Protein 1IAY (pdb70)

Solvent-accessible surface area: 19430 Å² total; per-residue (Å²): 224,136,67,171,76,48,87,111,153,100,87,95,110,44,0,123,106,20,55,82,95,36,52,33,59,99,151,169,41,61,104,0,3,4,17,0,11,64,14,63,3,78,24,0,58,64,22,9,101,47,22,79,152,187,57,105,146,4,47,113,57,47,79,106,175,63,8,61,113,61,151,72,73,72,1,22,70,104,0,36,74,5,1,0,110,3,0,24,68,20,4,56,53,153,9,217,4,71,28,121,44,2,0,3,4,24,0,14,49,16,0,2,25,15,0,0,79,31,14,10,94,110,38,14,0,0,0,3,18,2,10,17,64,48,24,2,46,118,6,1,100,102,138,4,41,2,77,29,22,63,0,83,6,70,21,89,56,86,7,105,23,55,53,137,11,3,99,90,12,27,102,101,4,81,156,74,140,46,121,8,56,0,0,1,3,20,1,0,10,6,0,12,0,27,14,31,66,97,96,23,3,18,54,6,0,38,7,0,29,143,66,116,8,33,0,0,2,6,1,10,3,3,12,0,30,20,57,108,94,105,13,21,0,0,8,26,0,13,114,34,170,114,16,67,200,17,66,71,62,13,0,0,0,0,0,0,0,8,36,1,0,12,16,57,67,82,112,0,0,0,0,10,0,43,16,90,109,10,12,75,47,0,17,134,49,2,63,187,23,66,6,63,25,107,18,4,44,22,0,12,33,0,8,78,47,113,175,19,5,59,59,1,31,130,36,2,26,112,65,0,4,158,15,15,77,72,0,21,89,12,0,78,110,37,57,10,134,26,13,192,10,10,0,0,0,0,0,0,6,19,6,100,112,42,20,182,115,101,39,74,103,13,0,46,68,15,4,100,48,9,4,79,113,11,64,2,9,3,22,2,0,15,18,4,73,3,82,31,21,0,11,0,20,1,0,0,0,20,26,91,91,44,21,0,63,70,0,6,42,39,13,98,162,27,24,51,88,69,250

Organism: Solanum lycopersicum (NCBI:txid4081)

Radius of gyration: 21.67 Å; Cα contacts (8 Å, |Δi|>4): 802; chains: 1; bounding box: 54×60×64 Å

B-factor: mean 31.01, std 12.77, range [3.95, 81.4]

Structure (mmCIF, N/CA/C/O backbone):
data_1IAY
#
_entry.id   1IAY
#
_cell.length_a   123.1
_cell.length_b   123.1
_cell.length_c   106.8
_cell.angle_alpha   90
_cell.angle_beta   90
_cell.angle_gamma   120
#
_symmetry.space_group_name_H-M   'P 62 2 2'
#
loop_
_entity.id
_entity.type
_entity.pdbx_description
1 polymer '1-AMINOCYCLOPROPANE-1-CARBOXYLATE SYNTHASE 2'
2 non-polymer "PYRIDOXAL-5'-PHOSPHATE"
3 non-polymer '2-AMINO-4-(2-AMINO-ETHOXY)-BUTYRIC ACID'
4 water water
#
loop_
_atom_site.group_PDB
_atom_site.id
_atom_site.type_symbol
_atom_site.label_atom_id
_atom_site.label_alt_id
_atom_site.label_comp_id
_atom_site.label_asym_id
_atom_site.label_entity_id
_atom_site.label_seq_id
_atom_site.pdbx_PDB_ins_code
_atom_site.Cartn_x
_atom_site.Cartn_y
_atom_site.Cartn_z
_atom_site.occupancy
_atom_site.B_iso_or_equiv
_atom_site.auth_seq_id
_atom_site.auth_comp_id
_atom_site.auth_asym_id
_atom_site.auth_atom_id
_atom_site.pdbx_PDB_model_num
ATOM 1 N N . ILE A 1 1 ? -19.109 25.382 -0.972 1.00 39.62 11 ILE A N 1
ATOM 2 C CA . ILE A 1 1 ? -17.926 24.471 -0.935 1.00 39.18 11 ILE A CA 1
ATOM 3 C C . ILE A 1 1 ? -16.605 25.257 -0.980 1.00 37.18 11 ILE A C 1
ATOM 4 O O . ILE A 1 1 ? -15.888 25.271 -1.997 1.00 36.52 11 ILE A O 1
ATOM 9 N N . LEU A 1 2 ? -16.298 25.910 0.140 1.00 33.51 12 LEU A N 1
ATOM 10 C CA . LEU A 1 2 ? -15.090 26.711 0.271 1.00 29.97 12 LEU A CA 1
ATOM 11 C C . LEU A 1 2 ? -13.848 25.833 0.357 1.00 28.79 12 LEU A C 1
ATOM 12 O O . LEU A 1 2 ? -13.935 24.612 0.250 1.00 27.89 12 LEU A O 1
ATOM 17 N N . SER A 1 3 ? -12.696 26.471 0.534 1.00 28.74 13 SER A N 1
ATOM 18 C CA . SER A 1 3 ? -11.410 25.784 0.651 1.00 28.34 13 SER A CA 1
ATOM 19 C C . SER A 1 3 ? -11.184 25.421 2.119 1.00 27.94 13 SER A C 1
ATOM 20 O O . SER A 1 3 ? -11.928 25.862 2.989 1.00 27.41 13 SER A O 1
ATOM 23 N N . LYS A 1 4 ? -10.153 24.629 2.394 1.00 28.18 14 LYS A N 1
ATOM 24 C CA . LYS A 1 4 ? -9.861 24.245 3.764 1.00 28.71 14 LYS A CA 1
ATOM 25 C C . LYS A 1 4 ? -9.627 25.486 4.596 1.00 28.42 14 LYS A C 1
ATOM 26 O O . LYS A 1 4 ? -10.201 25.636 5.666 1.00 27.31 14 LYS A O 1
ATOM 32 N N . LEU A 1 5 ? -8.797 26.389 4.091 1.00 30.78 15 LEU A N 1
ATOM 33 C CA . LEU A 1 5 ? -8.502 27.627 4.806 1.00 32.15 15 LEU A CA 1
ATOM 34 C C . LEU A 1 5 ? -9.771 28.388 5.210 1.00 34.97 15 LEU A C 1
ATOM 35 O O . LEU A 1 5 ? -9.922 28.771 6.367 1.00 35.02 15 LEU A O 1
ATOM 40 N N . ALA A 1 6 ? -10.683 28.600 4.265 1.00 38.48 16 ALA A N 1
ATOM 41 C CA . ALA A 1 6 ? -11.908 29.333 4.561 1.00 43.51 16 ALA A CA 1
ATOM 42 C C . ALA A 1 6 ? -12.838 28.585 5.505 1.00 48.40 16 ALA A C 1
ATOM 43 O O . ALA A 1 6 ? -13.263 29.119 6.531 1.00 50.17 16 ALA A O 1
ATOM 45 N N . THR A 1 7 ? -13.148 27.340 5.162 1.00 53.37 17 THR A N 1
ATOM 46 C CA . THR A 1 7 ? -14.049 26.518 5.964 1.00 57.18 17 THR A CA 1
ATOM 47 C C . THR A 1 7 ? -13.534 26.138 7.368 1.00 59.83 17 THR A C 1
ATOM 48 O O . THR A 1 7 ? -14.167 25.350 8.068 1.00 61.81 17 THR A O 1
ATOM 52 N N . ASN A 1 8 ? -12.405 26.701 7.795 1.00 62.53 18 ASN A N 1
ATOM 53 C CA . ASN A 1 8 ? -11.868 26.379 9.120 1.00 64.96 18 ASN A CA 1
ATOM 54 C C . ASN A 1 8 ? -11.645 27.570 10.046 1.00 66.77 18 ASN A C 1
ATOM 55 O O . ASN A 1 8 ? -11.028 27.426 11.101 1.00 67.09 18 ASN A O 1
ATOM 60 N N . GLU A 1 9 ? -12.130 28.743 9.656 1.00 68.77 19 GLU A N 1
ATOM 61 C CA . GLU A 1 9 ? -11.974 29.928 10.486 1.00 71.11 19 GLU A CA 1
ATOM 62 C C . GLU A 1 9 ? -13.320 30.556 10.813 1.00 71.99 19 GLU A C 1
ATOM 63 O O . GLU A 1 9 ? -14.347 29.991 10.379 1.00 72.19 19 GLU A O 1
ATOM 69 N N . SER A 1 15 ? -12.230 33.201 20.090 1.00 75.73 25 SER A N 1
ATOM 70 C CA . SER A 1 15 ? -11.855 34.580 20.515 1.00 74.87 25 SER A CA 1
ATOM 71 C C . SER A 1 15 ? -11.895 34.743 22.043 1.00 74.85 25 SER A C 1
ATOM 72 O O . SER A 1 15 ? -12.785 35.406 22.581 1.00 75.07 25 SER A O 1
ATOM 75 N N . PRO A 1 16 ? -10.928 34.129 22.757 1.00 74.09 26 PRO A N 1
ATOM 76 C CA . PRO A 1 16 ? -10.828 34.187 24.221 1.00 72.80 26 PRO A CA 1
ATOM 77 C C . PRO A 1 16 ? -9.773 35.179 24.706 1.00 71.43 26 PRO A C 1
ATOM 78 O O . PRO A 1 16 ? -9.877 35.725 25.801 1.00 70.90 26 PRO A O 1
ATOM 82 N N . TYR A 1 17 ? -8.746 35.387 23.889 1.00 70.38 27 TYR A N 1
ATOM 83 C CA . TYR A 1 17 ? -7.668 36.304 24.227 1.00 68.96 27 TYR A CA 1
ATOM 84 C C . TYR A 1 17 ? -7.994 37.712 23.782 1.00 68.09 27 TYR A C 1
ATOM 85 O O . TYR A 1 17 ? -7.175 38.618 23.908 1.00 68.04 27 TYR A O 1
ATOM 94 N N . PHE A 1 18 ? -9.199 37.891 23.259 1.00 67.40 28 PHE A N 1
ATOM 95 C CA . PHE A 1 18 ? -9.628 39.192 22.785 1.00 66.52 28 PHE A CA 1
ATOM 96 C C . PHE A 1 18 ? -10.537 39.871 23.797 1.00 65.11 28 PHE A C 1
ATOM 97 O O . PHE A 1 18 ? -11.148 40.894 23.500 1.00 64.68 28 PHE A O 1
ATOM 105 N N . ASP A 1 19 ? -10.621 39.301 24.995 1.00 63.93 29 ASP A N 1
ATOM 106 C CA . ASP A 1 19 ? -11.456 39.874 26.045 1.00 63.95 29 ASP A CA 1
ATOM 107 C C . ASP A 1 19 ? -10.965 41.258 26.443 1.00 63.53 29 ASP A C 1
ATOM 108 O O . ASP A 1 19 ? -11.763 42.168 26.687 1.00 63.03 29 ASP A O 1
ATOM 113 N N . GLY A 1 20 ? -9.647 41.409 26.513 1.00 62.95 30 GLY A N 1
ATOM 114 C CA . GLY A 1 20 ? -9.079 42.691 26.879 1.00 61.71 30 GLY A CA 1
ATOM 115 C C . GLY A 1 20 ? -9.385 43.730 25.825 1.00 60.21 30 GLY A C 1
ATOM 116 O O . GLY A 1 20 ? -9.890 44.808 26.127 1.00 60.67 30 GLY A O 1
ATOM 117 N N . TRP A 1 21 ? -9.082 43.396 24.579 1.00 59.16 31 TRP A N 1
ATOM 118 C CA . TRP A 1 21 ? -9.320 44.291 23.458 1.00 58.86 31 TRP A CA 1
ATOM 119 C C . TRP A 1 21 ? -10.781 44.726 23.363 1.00 56.90 31 TRP A C 1
ATOM 120 O O . TRP A 1 21 ? -11.074 45.877 23.047 1.00 56.06 31 TRP A O 1
ATOM 131 N N . LYS A 1 22 ? -11.695 43.803 23.635 1.00 55.13 32 LYS A N 1
ATOM 132 C CA . LYS A 1 22 ? -13.117 44.103 23.573 1.00 53.13 32 LYS A CA 1
ATOM 133 C C . LYS A 1 22 ? -13.564 44.982 24.734 1.00 51.18 32 LYS A C 1
ATOM 134 O O . LYS A 1 22 ? -14.360 45.907 24.550 1.00 51.21 32 LYS A O 1
ATOM 140 N N . ALA A 1 23 ? -13.050 44.694 25.926 1.00 48.32 33 ALA A N 1
ATOM 141 C CA . ALA A 1 23 ? -13.389 45.474 27.112 1.00 46.09 33 ALA A CA 1
ATOM 142 C C . ALA A 1 23 ? -13.089 46.952 26.874 1.00 44.79 33 ALA A C 1
ATOM 143 O O . ALA A 1 23 ? -13.833 47.825 27.324 1.00 44.76 33 ALA A O 1
ATOM 145 N N . TYR A 1 24 ? -11.999 47.227 26.163 1.00 42.77 34 TYR A N 1
ATOM 146 C CA . TYR A 1 24 ? -11.616 48.599 25.866 1.00 41.53 34 TYR A CA 1
ATOM 147 C C . TYR A 1 24 ? -12.545 49.229 24.836 1.00 41.77 34 TYR A C 1
ATOM 148 O O . TYR A 1 24 ? -13.126 50.275 25.095 1.00 42.91 34 TYR A O 1
ATOM 157 N N . ASP A 1 25 ? -12.683 48.601 23.671 1.00 42.08 35 ASP A N 1
ATOM 158 C CA . ASP A 1 25 ? -13.557 49.134 22.625 1.00 42.61 35 ASP A CA 1
ATOM 159 C C . ASP A 1 25 ? -14.920 49.488 23.194 1.00 40.98 35 ASP A C 1
ATOM 160 O O . ASP A 1 25 ? -15.544 50.471 22.795 1.00 39.93 35 ASP A O 1
ATOM 165 N N . SER A 1 26 ? -15.368 48.665 24.130 1.00 39.74 36 SER A N 1
ATOM 166 C CA . SER A 1 26 ? -16.653 48.842 24.787 1.00 39.15 36 SER A CA 1
ATOM 167 C C . SER A 1 26 ? -16.702 50.069 25.709 1.00 38.17 36 SER A C 1
ATOM 168 O O . SER A 1 26 ? -17.611 50.900 25.613 1.00 39.09 36 SER A O 1
ATOM 171 N N . ASP A 1 27 ? -15.712 50.181 26.588 1.00 35.95 37 ASP A N 1
ATOM 172 C CA . ASP A 1 27 ? -15.630 51.272 27.551 1.00 33.18 37 ASP A CA 1
ATOM 173 C C . ASP A 1 27 ? -14.280 51.995 27.396 1.00 32.88 37 ASP A C 1
ATOM 174 O O . ASP A 1 27 ? -13.452 51.989 28.301 1.00 32.13 37 ASP A O 1
ATOM 179 N N . PRO A 1 28 ? -14.050 52.640 26.238 1.00 32.92 38 PRO A N 1
ATOM 180 C CA . PRO A 1 28 ? -12.799 53.357 25.964 1.00 33.27 38 PRO A CA 1
ATOM 181 C C . PRO A 1 28 ? -12.550 54.614 26.777 1.00 33.31 38 PRO A C 1
ATOM 182 O O . PRO A 1 28 ? -13.336 55.561 26.750 1.00 32.99 38 PRO A O 1
ATOM 186 N N . PHE A 1 29 ? -11.427 54.614 27.486 1.00 33.96 39 PHE A N 1
ATOM 187 C CA . PHE A 1 29 ? -11.047 55.743 28.308 1.00 34.39 39 PHE A CA 1
ATOM 188 C C . PHE A 1 29 ? -10.847 57.025 27.532 1.00 35.35 39 PHE A C 1
ATOM 189 O O . PHE A 1 29 ? -10.259 57.046 26.452 1.00 34.72 39 PHE A O 1
ATOM 197 N N . HIS A 1 30 ? -11.332 58.098 28.132 1.00 38.06 40 HIS A N 1
ATOM 198 C CA . HIS A 1 30 ? -11.201 59.439 27.600 1.00 41.05 40 HIS A CA 1
ATOM 199 C C . HIS A 1 30 ? -11.246 60.365 28.812 1.00 42.04 40 HIS A C 1
ATOM 200 O O . HIS A 1 30 ? -12.132 60.244 29.659 1.00 42.46 40 HIS A O 1
ATOM 207 N N . PRO A 1 31 ? -10.291 61.301 28.910 1.00 42.69 41 PRO A N 1
ATOM 208 C CA . PRO A 1 31 ? -10.214 62.256 30.026 1.00 42.98 41 PRO A CA 1
ATOM 209 C C . PRO A 1 31 ? -11.543 62.904 30.437 1.00 42.90 41 PRO A C 1
ATOM 210 O O . PRO A 1 31 ? -11.888 62.919 31.616 1.00 42.97 41 PRO A O 1
ATOM 214 N N . LEU A 1 32 ? -12.290 63.430 29.471 1.00 43.12 42 LEU A N 1
ATOM 215 C CA . LEU A 1 32 ? -13.575 64.060 29.766 1.00 42.61 42 LEU A CA 1
ATOM 216 C C . LEU A 1 32 ? -14.766 63.130 29.538 1.00 42.13 42 LEU A C 1
ATOM 217 O O . LEU A 1 32 ? -15.546 62.877 30.456 1.00 42.87 42 LEU A O 1
ATOM 222 N N . LYS A 1 33 ? -14.898 62.633 28.309 1.00 41.13 43 LYS A N 1
ATOM 223 C CA . LYS A 1 33 ? -15.992 61.742 27.922 1.00 40.21 43 LYS A CA 1
ATOM 224 C C . LYS A 1 33 ? -16.147 60.448 28.742 1.00 39.44 43 LYS A C 1
ATOM 225 O O . LYS A 1 33 ? -17.236 60.163 29.241 1.00 39.70 43 LYS A O 1
ATOM 231 N N . ASN A 1 34 ? -15.075 59.670 28.876 1.00 37.83 44 ASN A N 1
ATOM 232 C CA . ASN A 1 34 ? -15.125 58.411 29.625 1.00 37.44 44 ASN A CA 1
ATOM 233 C C . ASN A 1 34 ? -13.917 58.294 30.558 1.00 37.79 44 ASN A C 1
ATOM 234 O O . ASN A 1 34 ? -13.100 57.385 30.425 1.00 38.09 44 ASN A O 1
ATOM 239 N N . PRO A 1 35 ? -13.800 59.206 31.528 1.00 38.03 45 PRO A N 1
ATOM 240 C CA . PRO A 1 35 ? -12.689 59.217 32.485 1.00 37.73 45 PRO A CA 1
ATOM 241 C C . PRO A 1 35 ? -12.415 57.927 33.261 1.00 37.95 45 PRO A C 1
ATOM 242 O O . PRO A 1 35 ? -11.282 57.685 33.665 1.00 38.87 45 PRO A O 1
ATOM 246 N N . ASN A 1 36 ? -13.432 57.104 33.486 1.00 38.15 46 ASN A N 1
ATOM 247 C CA . ASN A 1 36 ? -13.227 55.844 34.210 1.00 37.86 46 ASN A CA 1
ATOM 248 C C . ASN A 1 36 ? -13.159 54.727 33.187 1.00 36.29 46 ASN A C 1
ATOM 249 O O . ASN A 1 36 ? -13.435 53.565 33.501 1.00 36.03 46 ASN A O 1
ATOM 254 N N . GLY A 1 37 ? -12.810 55.100 31.959 1.00 33.63 47 GLY A N 1
ATOM 255 C CA . GLY A 1 37 ? -12.727 54.138 30.882 1.00 31.78 47 GLY A CA 1
ATOM 256 C C . GLY A 1 37 ? -11.462 53.307 30.907 1.00 30.00 47 GLY A C 1
ATOM 257 O O . GLY A 1 37 ? -10.543 53.574 31.681 1.00 29.27 47 GLY A O 1
ATOM 258 N N . VAL A 1 38 ? -11.430 52.291 30.051 1.00 28.70 48 VAL A N 1
ATOM 259 C CA . VAL A 1 38 ? -10.287 51.398 29.938 1.00 26.80 48 VAL A CA 1
ATOM 260 C C . VAL A 1 38 ? -9.171 52.087 29.166 1.00 25.28 48 VAL A C 1
ATOM 261 O O . VAL A 1 38 ? -9.391 52.642 28.079 1.00 22.75 48 VAL A O 1
ATOM 265 N N . ILE A 1 39 ? -7.976 52.061 29.756 1.00 24.86 49 ILE A N 1
ATOM 266 C CA . ILE A 1 39 ? -6.786 52.658 29.156 1.00 21.86 49 ILE A CA 1
ATOM 267 C C . ILE A 1 39 ? -6.081 51.617 28.298 1.00 19.87 49 ILE A C 1
ATOM 268 O O . ILE A 1 39 ? -5.746 50.527 28.758 1.00 18.79 49 ILE A O 1
ATOM 273 N N . GLN A 1 40 ? -5.875 51.960 27.036 1.00 19.44 50 GLN A N 1
ATOM 274 C CA . GLN A 1 40 ? -5.233 51.056 26.102 1.00 18.77 50 GLN A CA 1
ATOM 275 C C . GLN A 1 40 ? -3.732 50.888 26.353 1.00 19.27 50 GLN A C 1
ATOM 276 O O . GLN A 1 40 ? -2.942 51.802 26.105 1.00 18.12 50 GLN A O 1
ATOM 282 N N . MET A 1 41 ? -3.354 49.711 26.849 1.00 19.13 51 MET A N 1
ATOM 283 C CA . MET A 1 41 ? -1.954 49.385 27.110 1.00 18.44 51 MET A CA 1
ATOM 284 C C . MET A 1 41 ? -1.628 47.993 26.533 1.00 17.90 51 MET A C 1
ATOM 285 O O . MET A 1 41 ? -0.711 47.306 26.983 1.00 16.31 51 MET A O 1
ATOM 290 N N . GLY A 1 42 ? -2.398 47.587 25.528 1.00 18.48 52 GLY A N 1
ATOM 291 C CA . GLY A 1 42 ? -2.185 46.298 24.901 1.00 19.74 52 GLY A CA 1
ATOM 292 C C . GLY A 1 42 ? -1.608 46.397 23.500 1.00 21.63 52 GLY A C 1
ATOM 293 O O . GLY A 1 42 ? -0.982 45.447 23.023 1.00 20.48 52 GLY A O 1
ATOM 294 N N . LEU A 1 43 ? -1.814 47.539 22.840 1.00 22.24 53 LEU A N 1
ATOM 295 C CA . LEU A 1 43 ? -1.314 47.753 21.485 1.00 23.69 53 LEU A CA 1
ATOM 296 C C . LEU A 1 43 ? 0.052 48.419 21.462 1.00 23.18 53 LEU A C 1
ATOM 297 O O . LEU A 1 43 ? 0.275 49.433 22.114 1.00 21.53 53 LEU A O 1
ATOM 302 N N . ALA A 1 44 ? 0.958 47.838 20.684 1.00 24.26 54 ALA A N 1
ATOM 303 C CA . ALA A 1 44 ? 2.316 48.343 20.562 1.00 24.74 54 ALA A CA 1
ATOM 304 C C . ALA A 1 44 ? 2.470 49.415 19.486 1.00 26.19 54 ALA A C 1
ATOM 305 O O . ALA A 1 44 ? 3.066 49.159 18.437 1.00 25.48 54 ALA A O 1
ATOM 307 N N . GLU A 1 45 ? 1.945 50.610 19.755 1.00 28.48 55 GLU A N 1
ATOM 308 C CA . GLU A 1 45 ? 2.036 51.725 18.814 1.00 32.61 55 GLU A CA 1
ATOM 309 C C . GLU A 1 45 ? 3.096 52.730 19.269 1.00 33.59 55 GLU A C 1
ATOM 310 O O . GLU A 1 45 ? 3.375 52.847 20.463 1.00 34.87 55 GLU A O 1
ATOM 316 N N . ASN A 1 46 ? 3.684 53.456 18.323 1.00 33.60 56 ASN A N 1
ATOM 317 C CA . ASN A 1 46 ? 4.711 54.442 18.655 1.00 33.57 56 ASN A CA 1
ATOM 318 C C . ASN A 1 46 ? 4.195 55.832 18.279 1.00 34.08 56 ASN A C 1
ATOM 319 O O . ASN A 1 46 ? 4.090 56.170 17.098 1.00 33.60 56 ASN A O 1
ATOM 324 N N . GLN A 1 47 ? 3.876 56.642 19.280 1.00 34.95 57 GLN A N 1
ATOM 325 C CA . GLN A 1 47 ? 3.355 57.971 19.000 1.00 37.11 57 GLN A CA 1
ATOM 326 C C . GLN A 1 47 ? 4.126 59.099 19.674 1.00 37.89 57 GLN A C 1
ATOM 327 O O . GLN A 1 47 ? 3.802 60.270 19.486 1.00 37.55 57 GLN A O 1
ATOM 333 N N . LEU A 1 48 ? 5.148 58.748 20.450 1.00 39.74 58 LEU A N 1
ATOM 334 C CA . LEU A 1 48 ? 5.965 59.737 21.154 1.00 40.75 58 LEU A CA 1
ATOM 335 C C . LEU A 1 48 ? 6.848 60.505 20.182 1.00 42.19 58 LEU A C 1
ATOM 336 O O . LEU A 1 48 ? 7.705 61.285 20.591 1.00 43.20 58 LEU A O 1
ATOM 341 N N . CYS A 1 49 ? 6.624 60.296 18.894 1.00 44.20 59 CYS A N 1
ATOM 342 C CA . CYS A 1 49 ? 7.450 60.921 17.873 1.00 47.23 59 CYS A CA 1
ATOM 343 C C . CYS A 1 49 ? 6.675 61.566 16.727 1.00 46.92 59 CYS A C 1
ATOM 344 O O . CYS A 1 49 ? 7.213 62.402 16.008 1.00 46.77 59 CYS A O 1
ATOM 347 N N . LEU A 1 50 ? 5.422 61.165 16.545 1.00 47.01 60 LEU A N 1
ATOM 348 C CA . LEU A 1 50 ? 4.614 61.697 15.457 1.00 46.39 60 LEU A CA 1
ATOM 349 C C . LEU A 1 50 ? 4.721 63.195 15.275 1.00 45.45 60 LEU A C 1
ATOM 350 O O . LEU A 1 50 ? 4.634 63.682 14.149 1.00 45.46 60 LEU A O 1
ATOM 355 N N . ASP A 1 51 ? 4.900 63.927 16.372 1.00 44.64 61 ASP A N 1
ATOM 356 C CA . ASP A 1 51 ? 5.022 65.385 16.302 1.00 44.31 61 ASP A CA 1
ATOM 357 C C . ASP A 1 51 ? 6.266 65.733 15.484 1.00 43.41 61 ASP A C 1
ATOM 358 O O . ASP A 1 51 ? 6.342 66.787 14.848 1.00 42.53 61 ASP A O 1
ATOM 363 N N . LEU A 1 52 ? 7.233 64.825 15.503 1.00 42.34 62 LEU A N 1
ATOM 364 C CA . LEU A 1 52 ? 8.469 64.992 14.757 1.00 41.71 62 LEU A CA 1
ATOM 365 C C . LEU A 1 52 ? 8.176 64.782 13.265 1.00 41.09 62 LEU A C 1
ATOM 366 O O . LEU A 1 52 ? 8.734 65.471 12.404 1.00 41.77 62 LEU A O 1
ATOM 371 N N . ILE A 1 53 ? 7.285 63.843 12.959 1.00 39.39 63 ILE A N 1
ATOM 372 C CA . ILE A 1 53 ? 6.928 63.576 11.569 1.00 38.02 63 ILE A CA 1
ATOM 373 C C . ILE A 1 53 ? 5.908 64.598 11.081 1.00 38.19 63 ILE A C 1
ATOM 374 O O . ILE A 1 53 ? 5.973 65.037 9.937 1.00 37.65 63 ILE A O 1
ATOM 379 N N . GLU A 1 54 ? 4.962 64.968 11.942 1.00 39.36 64 GLU A N 1
ATOM 380 C CA . GLU A 1 54 ? 3.958 65.967 11.572 1.00 40.95 64 GLU A CA 1
ATOM 381 C C . GLU A 1 54 ? 4.711 67.230 11.181 1.00 41.02 64 GLU A C 1
ATOM 382 O O . GLU A 1 54 ? 4.524 67.774 10.093 1.00 39.27 64 GLU A O 1
ATOM 388 N N . ASP A 1 55 ? 5.575 67.677 12.085 1.00 42.27 65 ASP A N 1
ATOM 389 C CA . ASP A 1 55 ? 6.389 68.855 11.854 1.00 43.31 65 ASP A CA 1
ATOM 390 C C . ASP A 1 55 ? 7.040 68.829 10.479 1.00 43.38 65 ASP A C 1
ATOM 391 O O . ASP A 1 55 ? 6.772 69.693 9.641 1.00 43.68 65 ASP A O 1
ATOM 396 N N . TRP A 1 56 ? 7.900 67.837 10.258 1.00 42.92 66 TRP A N 1
ATOM 397 C CA . TRP A 1 56 ? 8.602 67.694 8.983 1.00 42.46 66 TRP A CA 1
ATOM 398 C C . TRP A 1 56 ? 7.690 67.933 7.780 1.00 43.67 66 TRP A C 1
ATOM 399 O O . TRP A 1 56 ? 8.049 68.660 6.857 1.00 42.91 66 TRP A O 1
ATOM 410 N N . ILE A 1 57 ? 6.512 67.317 7.800 1.00 45.79 67 ILE A N 1
ATOM 411 C CA . ILE A 1 57 ? 5.551 67.438 6.707 1.00 48.84 67 ILE A CA 1
ATOM 412 C C . ILE A 1 57 ? 5.112 68.863 6.376 1.00 50.52 67 ILE A C 1
ATOM 413 O O . ILE A 1 57 ? 4.955 69.211 5.206 1.00 50.44 67 ILE A O 1
ATOM 418 N N . LYS A 1 58 ? 4.908 69.677 7.407 1.00 52.68 68 LYS A N 1
ATOM 419 C CA . LYS A 1 58 ? 4.483 71.063 7.234 1.00 54.81 68 LYS A CA 1
ATOM 420 C C . LYS A 1 58 ? 5.544 71.903 6.533 1.00 55.42 68 LYS A C 1
ATOM 421 O O . LYS A 1 58 ? 5.285 72.523 5.504 1.00 55.59 68 LYS A O 1
ATOM 427 N N . ARG A 1 59 ? 6.740 71.920 7.105 1.00 56.09 69 ARG A N 1
ATOM 428 C CA . ARG A 1 59 ? 7.844 72.689 6.554 1.00 57.01 69 ARG A CA 1
ATOM 429 C C . ARG A 1 59 ? 8.362 72.149 5.222 1.00 56.05 69 ARG A C 1
ATOM 430 O O . ARG A 1 59 ? 9.207 72.771 4.585 1.00 56.19 69 ARG A O 1
ATOM 438 N N . ASN A 1 60 ? 7.850 70.998 4.800 1.00 55.95 70 ASN A N 1
ATOM 439 C CA . ASN A 1 60 ? 8.274 70.377 3.546 1.00 55.94 70 ASN A CA 1
ATOM 440 C C . ASN A 1 60 ? 7.039 69.975 2.739 1.00 56.19 70 ASN A C 1
ATOM 441 O O . ASN A 1 60 ? 6.649 68.808 2.712 1.00 56.13 70 ASN A O 1
ATOM 446 N N . PRO A 1 61 ? 6.404 70.947 2.068 1.00 56.89 71 PRO A N 1
ATOM 447 C CA . PRO A 1 61 ? 5.206 70.686 1.265 1.00 56.82 71 PRO A CA 1
ATOM 448 C C . PRO A 1 61 ? 5.509 70.136 -0.124 1.00 56.96 71 PRO A C 1
ATOM 449 O O . PRO A 1 61 ? 4.797 70.432 -1.084 1.00 56.80 71 PRO A O 1
ATOM 453 N N . LYS A 1 62 ? 6.566 69.337 -0.228 1.00 57.07 72 LYS A N 1
ATOM 454 C CA . LYS A 1 62 ? 6.946 68.758 -1.509 1.00 57.10 72 LYS A CA 1
ATOM 455 C C . LYS A 1 62 ? 7.264 67.268 -1.447 1.00 56.99 72 LYS A C 1
ATOM 456 O O . LYS A 1 62 ? 7.829 66.709 -2.387 1.00 56.89 72 LYS A O 1
ATOM 462 N N . GLY A 1 63 ? 6.901 66.626 -0.343 1.00 56.30 73 GLY A N 1
ATOM 463 C CA . GLY A 1 63 ? 7.151 65.206 -0.215 1.00 55.91 73 GLY A CA 1
ATOM 464 C C . GLY A 1 63 ? 5.928 64.368 -0.544 1.00 56.33 73 GLY A C 1
ATOM 465 O O . GLY A 1 63 ? 5.802 63.254 -0.043 1.00 56.54 73 GLY A O 1
ATOM 466 N N . SER A 1 64 ? 5.030 64.884 -1.384 1.00 57.34 74 SER A N 1
ATOM 467 C CA . SER A 1 64 ? 3.816 64.143 -1.749 1.00 58.62 74 SER A CA 1
ATOM 468 C C . SER A 1 64 ? 3.056 64.683 -2.970 1.00 58.55 74 SER A C 1
ATOM 469 O O . SER A 1 64 ? 3.229 65.836 -3.351 1.00 57.91 74 SER A O 1
ATOM 472 N N . ILE A 1 65 ? 2.210 63.832 -3.559 1.00 59.63 75 ILE A N 1
ATOM 473 C CA . ILE A 1 65 ? 1.377 64.160 -4.730 1.00 59.98 75 ILE A CA 1
ATOM 474 C C . ILE A 1 65 ? 2.019 65.160 -5.697 1.00 60.95 75 ILE A C 1
ATOM 475 O O . ILE A 1 65 ? 1.568 66.306 -5.813 1.00 61.21 75 ILE A O 1
ATOM 480 N N . CYS A 1 66 ? 3.060 64.699 -6.398 1.00 62.00 76 CYS A N 1
ATOM 481 C CA . CYS A 1 66 ? 3.840 65.492 -7.365 1.00 61.77 76 CYS A CA 1
ATOM 482 C C . CYS A 1 66 ? 4.337 66.801 -6.760 1.00 62.35 76 CYS A C 1
ATOM 483 O O . CYS A 1 66 ? 4.493 67.805 -7.454 1.00 63.26 76 CYS A O 1
ATOM 486 N N . SER A 1 67 ? 4.595 66.758 -5.455 1.00 62.90 77 SER A N 1
ATOM 487 C CA . SER A 1 67 ? 5.090 67.894 -4.677 1.00 62.60 77 SER A CA 1
ATOM 488 C C . SER A 1 67 ? 4.461 69.246 -5.025 1.00 62.74 77 SER A C 1
ATOM 489 O O . SER A 1 67 ? 3.615 69.727 -4.234 1.00 62.07 77 SER A O 1
ATOM 492 N N . SER A 1 72 ? 5.315 65.426 -10.654 1.00 48.56 82 SER A N 1
ATOM 493 C CA . SER A 1 72 ? 5.614 64.007 -11.024 1.00 48.29 82 SER A CA 1
ATOM 494 C C . SER A 1 72 ? 4.546 63.042 -10.506 1.00 47.49 82 SER A C 1
ATOM 495 O O . SER A 1 72 ? 4.845 61.910 -10.116 1.00 46.92 82 SER A O 1
ATOM 498 N N . PHE A 1 73 ? 3.297 63.496 -10.510 1.00 46.22 83 PHE A N 1
ATOM 499 C CA . PHE A 1 73 ? 2.196 62.663 -10.052 1.00 44.85 83 PHE A CA 1
ATOM 500 C C . PHE A 1 73 ? 1.975 61.527 -11.034 1.00 44.84 83 PHE A C 1
ATOM 501 O O . PHE A 1 73 ? 1.823 60.374 -10.642 1.00 44.95 83 PHE A O 1
ATOM 509 N N . LYS A 1 74 ? 1.947 61.860 -12.317 1.00 44.25 84 LYS A N 1
ATOM 510 C CA . LYS A 1 74 ? 1.732 60.843 -13.328 1.00 44.65 84 LYS A CA 1
ATOM 511 C C . LYS A 1 74 ? 2.703 59.687 -13.146 1.00 43.25 84 LYS A C 1
ATOM 512 O O . LYS A 1 74 ? 2.290 58.528 -13.088 1.00 43.13 84 LYS A O 1
ATOM 518 N N . ALA A 1 75 ? 3.988 60.014 -13.031 1.00 41.73 85 ALA A N 1
ATOM 519 C CA . ALA A 1 75 ? 5.042 59.017 -12.876 1.00 39.48 85 ALA A CA 1
ATOM 520 C C . ALA A 1 75 ? 4.827 58.049 -11.716 1.00 38.42 85 ALA A C 1
ATOM 521 O O . ALA A 1 75 ? 4.809 56.835 -11.924 1.00 36.79 85 ALA A O 1
ATOM 523 N N . ILE A 1 76 ? 4.668 58.579 -10.502 1.00 37.21 86 ILE A N 1
ATOM 524 C CA . ILE A 1 76 ? 4.469 57.728 -9.326 1.00 36.52 86 ILE A CA 1
ATOM 525 C C . ILE A 1 76 ? 3.157 56.946 -9.382 1.00 35.20 86 ILE A C 1
ATOM 526 O O . ILE A 1 76 ? 3.076 55.822 -8.887 1.00 35.61 86 ILE A O 1
ATOM 531 N N . ALA A 1 77 ? 2.136 57.547 -9.982 1.00 33.68 87 ALA A N 1
ATOM 532 C CA . ALA A 1 77 ? 0.828 56.915 -10.096 1.00 32.32 87 ALA A CA 1
ATOM 533 C C . ALA A 1 77 ? 0.863 55.754 -11.077 1.00 31.42 87 ALA A C 1
ATOM 534 O O . ALA A 1 77 ? 0.280 54.699 -10.827 1.00 32.04 87 ALA A O 1
ATOM 536 N N . ASN A 1 78 ? 1.561 55.952 -12.190 1.00 29.54 88 ASN A N 1
ATOM 537 C CA . ASN A 1 78 ? 1.661 54.938 -13.228 1.00 27.01 88 ASN A CA 1
ATOM 538 C C . ASN A 1 78 ? 2.763 53.921 -12.974 1.00 26.44 88 ASN A C 1
ATOM 539 O O . ASN A 1 78 ? 2.769 52.851 -13.583 1.00 27.58 88 ASN A O 1
ATOM 544 N N . PHE A 1 79 ? 3.692 54.256 -12.081 1.00 24.66 89 PHE A N 1
ATOM 545 C CA . PHE A 1 79 ? 4.813 53.374 -11.749 1.00 23.40 89 PHE A CA 1
ATOM 546 C C . PHE A 1 79 ? 4.360 52.065 -11.130 1.00 24.53 89 PHE A C 1
ATOM 547 O O . PHE A 1 79 ? 3.700 52.066 -10.085 1.00 26.84 89 PHE A O 1
ATOM 555 N N . GLN A 1 80 ? 4.717 50.943 -11.748 1.00 24.09 90 GLN A N 1
ATOM 556 C CA . GLN A 1 80 ? 4.309 49.665 -11.195 1.00 24.71 90 GLN A CA 1
ATOM 557 C C . GLN A 1 80 ? 5.365 48.556 -11.173 1.00 24.87 90 GLN A C 1
ATOM 558 O O . GLN A 1 80 ? 5.030 47.389 -10.988 1.00 25.82 90 GLN A O 1
ATOM 564 N N . ASP A 1 81 ? 6.637 48.911 -11.333 1.00 24.47 91 ASP A N 1
ATOM 565 C CA . ASP A 1 81 ? 7.714 47.917 -11.286 1.00 25.50 91 ASP A CA 1
ATOM 566 C C . ASP A 1 81 ? 7.875 47.434 -9.841 1.00 24.99 91 ASP A C 1
ATOM 567 O O . ASP A 1 81 ? 7.805 48.239 -8.919 1.00 24.83 91 ASP A O 1
ATOM 572 N N . TYR A 1 82 ? 8.120 46.142 -9.627 1.00 25.57 92 TYR A N 1
ATOM 573 C CA . TYR A 1 82 ? 8.247 45.671 -8.253 1.00 26.43 92 TYR A CA 1
ATOM 574 C C . TYR A 1 82 ? 9.567 45.834 -7.500 1.00 26.07 92 TYR A C 1
ATOM 575 O O . TYR A 1 82 ? 9.717 45.291 -6.413 1.00 26.74 92 TYR A O 1
ATOM 584 N N . HIS A 1 83 ? 10.521 46.574 -8.058 1.00 26.90 93 HIS A N 1
ATOM 585 C CA . HIS A 1 83 ? 11.776 46.844 -7.350 1.00 26.41 93 HIS A CA 1
ATOM 586 C C . HIS A 1 83 ? 11.475 48.140 -6.610 1.00 27.21 93 HIS A C 1
ATOM 587 O O . HIS A 1 83 ? 12.275 48.597 -5.786 1.00 28.07 93 HIS A O 1
ATOM 594 N N . GLY A 1 84 ? 10.326 48.734 -6.956 1.00 26.04 94 GLY A N 1
ATOM 595 C CA . GLY A 1 84 ? 9.878 49.987 -6.373 1.00 24.73 94 GLY A CA 1
ATOM 596 C C . GLY A 1 84 ? 10.688 51.168 -6.874 1.00 24.52 94 GLY A C 1
ATOM 597 O O . GLY A 1 84 ? 11.590 50.994 -7.687 1.00 25.60 94 GLY A O 1
ATOM 598 N N . LEU A 1 85 ? 10.360 52.372 -6.409 1.00 25.09 95 LEU A N 1
ATOM 599 C CA . LEU A 1 85 ? 11.110 53.574 -6.793 1.00 24.74 95 LEU A CA 1
ATOM 600 C C . LEU A 1 85 ? 12.576 53.446 -6.352 1.00 25.10 95 LEU A C 1
ATOM 601 O O . LEU A 1 85 ? 12.865 53.167 -5.178 1.00 24.22 95 LEU A O 1
ATOM 606 N N . PRO A 1 86 ? 13.521 53.645 -7.290 1.00 24.76 96 PRO A N 1
ATOM 607 C CA . PRO A 1 86 ? 14.953 53.558 -6.988 1.00 23.72 96 PRO A CA 1
ATOM 608 C C . PRO A 1 86 ? 15.362 54.318 -5.715 1.00 23.69 96 PRO A C 1
ATOM 609 O O . PRO A 1 86 ? 16.077 53.773 -4.868 1.00 24.18 96 PRO A O 1
ATOM 613 N N . GLU A 1 87 ? 14.891 55.561 -5.590 1.00 22.44 97 GLU A N 1
ATOM 614 C CA . GLU A 1 87 ? 15.185 56.425 -4.444 1.00 22.69 97 GLU A CA 1
ATOM 615 C C . GLU A 1 87 ? 14.519 55.966 -3.143 1.00 23.46 97 GLU A C 1
ATOM 616 O O . GLU A 1 87 ? 14.966 56.324 -2.045 1.00 21.20 97 GLU A O 1
ATOM 622 N N . PHE A 1 88 ? 13.432 55.200 -3.273 1.00 24.10 98 PHE A N 1
ATOM 623 C CA . PHE A 1 88 ? 12.714 54.665 -2.120 1.00 22.10 98 PHE A CA 1
ATOM 624 C C . PHE A 1 88 ? 13.602 53.609 -1.485 1.00 22.10 98 PHE A C 1
ATOM 625 O O . PHE A 1 88 ? 13.778 53.583 -0.263 1.00 21.14 98 PHE A O 1
ATOM 633 N N . ARG A 1 89 ? 14.160 52.740 -2.327 1.00 22.73 99 ARG A N 1
ATOM 634 C CA . ARG A 1 89 ? 15.049 51.671 -1.866 1.00 24.14 99 ARG A CA 1
ATOM 635 C C . ARG A 1 89 ? 16.254 52.242 -1.141 1.00 25.08 99 ARG A C 1
ATOM 636 O O . ARG A 1 89 ? 16.607 51.806 -0.038 1.00 24.53 99 ARG A O 1
ATOM 644 N N . LYS A 1 90 ? 16.881 53.225 -1.780 1.00 25.61 100 LYS A N 1
ATOM 645 C CA . LYS A 1 90 ? 18.073 53.855 -1.242 1.00 25.13 100 LYS A CA 1
ATOM 646 C C . LYS A 1 90 ? 17.856 54.469 0.139 1.00 22.86 100 LYS A C 1
ATOM 647 O O . LYS A 1 90 ? 18.665 54.261 1.043 1.00 22.39 100 LYS A O 1
ATOM 653 N N . ALA A 1 91 ? 16.761 55.208 0.301 1.00 21.38 101 ALA A N 1
ATOM 654 C CA . ALA A 1 91 ? 16.431 55.858 1.570 1.00 19.21 101 ALA A CA 1
ATOM 655 C C . ALA A 1 91 ? 16.095 54.833 2.653 1.00 20.68 101 ALA A C 1
ATOM 656 O O . ALA A 1 91 ? 16.292 55.089 3.845 1.00 21.85 101 ALA A O 1
ATOM 658 N N . ILE A 1 92 ? 15.575 53.678 2.238 1.00 21.01 102 ILE A N 1
ATOM 659 C CA . ILE A 1 92 ? 15.250 52.607 3.176 1.00 21.10 102 ILE A CA 1
ATOM 660 C C . ILE A 1 92 ? 16.562 51.921 3.583 1.00 22.01 102 ILE A C 1
ATOM 661 O O . ILE A 1 92 ? 16.749 51.557 4.741 1.00 22.08 102 ILE A O 1
ATOM 666 N N . ALA A 1 93 ? 17.475 51.755 2.627 1.00 22.60 103 ALA A N 1
ATOM 667 C CA . ALA A 1 93 ? 18.760 51.109 2.914 1.00 24.56 103 ALA A CA 1
ATOM 668 C C . ALA A 1 93 ? 19.620 51.939 3.857 1.00 24.85 103 ALA A C 1
ATOM 669 O O . ALA A 1 93 ? 20.305 51.393 4.724 1.00 24.17 103 ALA A O 1
ATOM 671 N N . LYS A 1 94 ? 19.587 53.258 3.688 1.00 25.10 104 LYS A N 1
ATOM 672 C CA . LYS A 1 94 ? 20.368 54.131 4.549 1.00 25.73 104 LYS A CA 1
ATOM 673 C C . LYS A 1 94 ? 19.698 54.276 5.902 1.00 25.41 104 LYS A C 1
ATOM 674 O O . LYS A 1 94 ? 20.376 54.328 6.931 1.00 25.98 104 LYS A O 1
ATOM 680 N N . PHE A 1 95 ? 18.372 54.347 5.918 1.00 23.69 105 PHE A N 1
ATOM 681 C CA . PHE A 1 95 ? 17.701 54.479 7.195 1.00 23.81 105 PHE A CA 1
ATOM 682 C C . PHE A 1 95 ? 18.093 53.278 8.044 1.00 24.11 105 PHE A C 1
ATOM 683 O O . PHE A 1 95 ? 18.214 53.373 9.270 1.00 23.15 105 PHE A O 1
ATOM 691 N N . MET A 1 96 ? 18.298 52.145 7.374 1.00 24.19 106 MET A N 1
ATOM 692 C CA . MET A 1 96 ? 18.676 50.917 8.055 1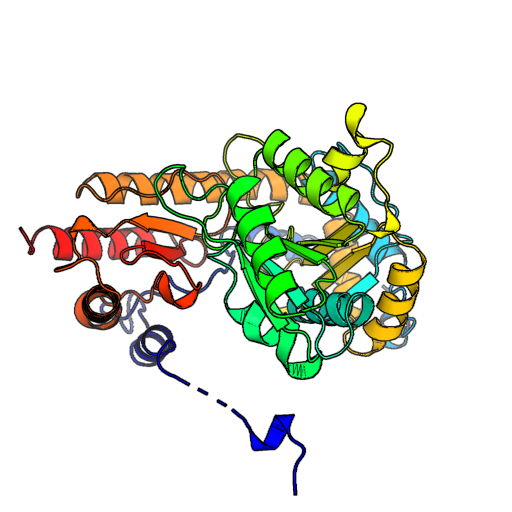.00 24.14 106 MET A CA 1
ATOM 693 C C . MET A 1 96 ? 20.131 50.944 8.525 1.00 23.61 106 MET A C 1
ATOM 694 O O . MET A 1 96 ? 20.416 50.588 9.669 1.00 22.55 106 MET A O 1
ATOM 699 N N . GLU A 1 97 ? 21.046 51.364 7.653 1.00 21.96 107 GLU A N 1
ATOM 700 C CA . GLU A 1 97 ? 22.446 51.451 8.042 1.00 23.80 107 GLU A CA 1
ATOM 701 C C . GLU A 1 97 ? 22.480 52.343 9.286 1.00 24.49 107 GLU A C 1
ATOM 702 O O . GLU A 1 97 ? 23.079 51.996 10.309 1.00 23.84 107 GLU A O 1
ATOM 708 N N . LYS A 1 98 ? 21.804 53.485 9.187 1.00 26.06 108 LYS A N 1
ATOM 709 C CA . LYS A 1 98 ? 21.724 54.467 10.268 1.00 27.51 108 LYS A CA 1
ATOM 710 C C . LYS A 1 98 ? 21.254 53.913 11.606 1.00 27.66 108 LYS A C 1
ATOM 711 O O . LYS A 1 98 ? 21.801 54.252 12.658 1.00 27.52 108 LYS A O 1
ATOM 717 N N . THR A 1 99 ? 20.235 53.068 11.567 1.00 27.47 109 THR A N 1
ATOM 718 C CA . THR A 1 99 ? 19.693 52.500 12.789 1.00 28.66 109 THR A CA 1
ATOM 719 C C . THR A 1 99 ? 20.688 51.577 13.478 1.00 28.20 109 THR A C 1
ATOM 720 O O . THR A 1 99 ? 20.620 51.361 14.681 1.00 26.20 109 THR A O 1
ATOM 724 N N . ARG A 1 100 ? 21.608 51.022 12.704 1.00 29.94 110 ARG A N 1
ATOM 725 C CA . ARG A 1 100 ? 22.620 50.143 13.263 1.00 31.87 110 ARG A CA 1
ATOM 726 C C . ARG A 1 100 ? 23.928 50.925 13.367 1.00 35.46 110 ARG A C 1
ATOM 727 O O . ARG A 1 100 ? 25.017 50.380 13.175 1.00 36.71 110 ARG A O 1
ATOM 735 N N . GLY A 1 101 ? 23.792 52.217 13.676 1.00 37.81 111 GLY A N 1
ATOM 736 C CA . GLY A 1 101 ? 24.936 53.099 13.824 1.00 39.43 111 GLY A CA 1
ATOM 737 C C . GLY A 1 101 ? 25.881 53.126 12.639 1.00 41.22 111 GLY A C 1
ATOM 738 O O . GLY A 1 101 ? 27.095 53.233 12.816 1.00 41.43 111 GLY A O 1
ATOM 739 N N . GLY A 1 102 ? 25.335 53.035 11.430 1.00 42.69 112 GLY A N 1
ATOM 740 C CA . GLY A 1 102 ? 26.173 53.047 10.245 1.00 44.55 112 GLY A CA 1
ATOM 741 C C . GLY A 1 102 ? 27.364 52.122 10.406 1.00 45.84 112 GLY A C 1
ATOM 742 O O . GLY A 1 102 ? 28.424 52.340 9.817 1.00 45.55 112 GLY A O 1
ATOM 743 N N . ARG A 1 103 ? 27.185 51.086 11.219 1.00 47.32 113 ARG A N 1
ATOM 744 C CA . ARG A 1 103 ? 28.240 50.118 11.472 1.00 48.54 113 ARG A CA 1
ATOM 745 C C . ARG A 1 103 ? 28.248 49.024 10.399 1.00 47.78 113 ARG A C 1
ATOM 746 O O . ARG A 1 103 ? 29.110 48.140 10.391 1.00 49.35 113 ARG A O 1
ATOM 754 N N . VAL A 1 104 ? 27.287 49.097 9.487 1.00 45.55 114 VAL A N 1
ATOM 755 C CA . VAL A 1 104 ? 27.177 48.130 8.404 1.00 43.21 114 VAL A CA 1
ATOM 756 C C . VAL A 1 104 ? 26.582 48.820 7.184 1.00 41.61 114 VAL A C 1
ATOM 757 O O . VAL A 1 104 ? 25.998 49.902 7.289 1.00 40.71 114 VAL A O 1
ATOM 761 N N . ARG A 1 105 ? 26.738 48.196 6.024 1.00 39.85 115 ARG A N 1
ATOM 762 C CA . ARG A 1 105 ? 26.206 48.763 4.802 1.00 39.05 115 ARG A CA 1
ATOM 763 C C . ARG A 1 105 ? 25.093 47.908 4.195 1.00 36.78 115 ARG A C 1
ATOM 764 O O . ARG A 1 105 ? 25.170 46.678 4.180 1.00 35.81 115 ARG A O 1
ATOM 772 N N . PHE A 1 106 ? 24.048 48.573 3.713 1.00 33.95 116 PHE A N 1
ATOM 773 C CA . PHE A 1 106 ? 22.930 47.895 3.077 1.00 32.15 116 PHE A CA 1
ATOM 774 C C . PHE A 1 106 ? 22.850 48.338 1.615 1.00 32.98 116 PHE A C 1
ATOM 775 O O . PHE A 1 106 ? 22.713 49.531 1.324 1.00 33.44 116 PHE A O 1
ATOM 783 N N . ASP A 1 107 ? 22.962 47.379 0.700 1.00 32.26 117 ASP A N 1
ATOM 784 C CA . ASP A 1 107 ? 22.870 47.672 -0.720 1.00 32.17 117 ASP A CA 1
ATOM 785 C C . ASP A 1 107 ? 21.386 47.696 -1.085 1.00 32.96 117 ASP A C 1
ATOM 786 O O . ASP A 1 107 ? 20.712 46.663 -1.096 1.00 31.24 117 ASP A O 1
ATOM 791 N N . PRO A 1 108 ? 20.861 48.889 -1.400 1.00 34.55 118 PRO A N 1
ATOM 792 C CA . PRO A 1 108 ? 19.449 49.046 -1.758 1.00 35.00 118 PRO A CA 1
ATOM 793 C C . PRO A 1 108 ? 18.993 48.225 -2.955 1.00 35.61 118 PRO A C 1
ATOM 794 O O . PRO A 1 108 ? 17.804 48.184 -3.256 1.00 36.74 118 PRO A O 1
ATOM 798 N N . GLU A 1 109 ? 19.918 47.565 -3.639 1.00 35.47 119 GLU A N 1
ATOM 799 C CA . GLU A 1 109 ? 19.509 46.776 -4.789 1.00 35.88 119 GLU A CA 1
ATOM 800 C C . GLU A 1 109 ? 18.913 45.472 -4.293 1.00 33.79 119 GLU A C 1
ATOM 801 O O . GLU A 1 109 ? 18.259 44.751 -5.042 1.00 33.36 119 GLU A O 1
ATOM 807 N N . ARG A 1 110 ? 19.138 45.183 -3.017 1.00 31.33 120 ARG A N 1
ATOM 808 C CA . ARG A 1 110 ? 18.621 43.971 -2.403 1.00 29.89 120 ARG A CA 1
ATOM 809 C C . ARG A 1 110 ? 17.278 44.186 -1.691 1.00 29.24 120 ARG A C 1
ATOM 810 O O . ARG A 1 110 ? 16.542 43.228 -1.445 1.00 30.72 120 ARG A O 1
ATOM 818 N N . VAL A 1 111 ? 16.965 45.440 -1.365 1.00 25.72 121 VAL A N 1
ATOM 819 C CA . VAL A 1 111 ? 15.722 45.797 -0.681 1.00 21.99 121 VAL A CA 1
ATOM 820 C C . VAL A 1 111 ? 14.437 45.410 -1.436 1.00 20.88 121 VAL A C 1
ATOM 821 O O . VAL A 1 111 ? 14.130 45.966 -2.490 1.00 21.18 121 VAL A O 1
ATOM 825 N N . VAL A 1 112 ? 13.696 44.454 -0.876 1.00 18.72 122 VAL A N 1
ATOM 826 C CA . VAL A 1 112 ? 12.446 43.954 -1.452 1.00 17.47 122 VAL A CA 1
ATOM 827 C C . VAL A 1 112 ? 11.247 44.355 -0.587 1.00 17.32 122 VAL A C 1
ATOM 828 O O . VAL A 1 112 ? 11.340 44.374 0.640 1.00 17.79 122 VAL A O 1
ATOM 832 N N . MET A 1 113 ? 10.119 44.665 -1.224 1.00 16.55 123 MET A N 1
ATOM 833 C CA . MET A 1 113 ? 8.932 45.078 -0.494 1.00 17.10 123 MET A CA 1
ATOM 834 C C . MET A 1 113 ? 8.001 43.954 -0.067 1.00 17.90 123 MET A C 1
ATOM 835 O O . MET A 1 113 ? 8.119 42.822 -0.530 1.00 19.31 123 MET A O 1
ATOM 840 N N . ALA A 1 114 ? 7.073 44.279 0.830 1.00 17.41 124 ALA A N 1
ATOM 841 C CA . ALA A 1 114 ? 6.097 43.313 1.321 1.00 17.08 124 ALA A CA 1
ATOM 842 C C . ALA A 1 114 ? 5.024 44.013 2.147 1.00 16.35 124 ALA A C 1
ATOM 843 O O . ALA A 1 114 ? 5.223 45.132 2.620 1.00 15.52 124 ALA A O 1
ATOM 845 N N . GLY A 1 115 ? 3.891 43.338 2.317 1.00 16.85 125 GLY A N 1
ATOM 846 C CA . GLY A 1 115 ? 2.784 43.910 3.065 1.00 16.86 125 GLY A CA 1
ATOM 847 C C . GLY A 1 115 ? 3.108 44.126 4.524 1.00 16.38 125 GLY A C 1
ATOM 848 O O . GLY A 1 115 ? 2.595 43.416 5.387 1.00 15.95 125 GLY A O 1
ATOM 849 N N . GLY A 1 116 ? 3.941 45.123 4.803 1.00 16.90 126 GLY A N 1
ATOM 850 C CA . GLY A 1 116 ? 4.336 45.379 6.176 1.00 17.20 126 GLY A CA 1
ATOM 851 C C . GLY A 1 116 ? 5.096 44.150 6.640 1.00 16.85 126 GLY A C 1
ATOM 852 O O . GLY A 1 116 ? 5.336 43.249 5.840 1.00 16.61 126 GLY A O 1
ATOM 853 N N . ALA A 1 117 ? 5.469 44.094 7.915 1.00 16.48 127 ALA A N 1
ATOM 854 C CA . ALA A 1 117 ? 6.205 42.942 8.433 1.00 16.04 127 ALA A CA 1
ATOM 855 C C . ALA A 1 117 ? 5.351 41.678 8.381 1.00 16.24 127 ALA A C 1
ATOM 856 O O . ALA A 1 117 ? 5.871 40.572 8.369 1.00 15.19 127 ALA A O 1
ATOM 858 N N . THR A 1 118 ? 4.033 41.849 8.353 1.00 18.51 128 THR A N 1
ATOM 859 C CA . THR A 1 118 ? 3.123 40.712 8.293 1.00 21.02 128 THR A CA 1
ATOM 860 C C . THR A 1 118 ? 3.332 39.943 6.993 1.00 23.21 128 THR A C 1
ATOM 861 O O . THR A 1 118 ? 3.430 38.719 6.999 1.00 25.07 128 THR A O 1
ATOM 865 N N . GLY A 1 119 ? 3.409 40.665 5.881 1.00 24.00 129 GLY A N 1
ATOM 866 C CA . GLY A 1 119 ? 3.615 40.019 4.603 1.00 25.73 129 GLY A CA 1
ATOM 867 C C . GLY A 1 119 ? 5.064 39.607 4.427 1.00 27.51 129 GLY A C 1
ATOM 868 O O . GLY A 1 119 ? 5.367 38.678 3.669 1.00 28.89 129 GLY A O 1
ATOM 869 N N . ALA A 1 120 ? 5.962 40.299 5.127 1.00 27.14 130 ALA A N 1
ATOM 870 C CA . ALA A 1 120 ? 7.389 40.007 5.057 1.00 25.58 130 ALA A CA 1
ATOM 871 C C . ALA A 1 120 ? 7.635 38.636 5.657 1.00 25.36 130 ALA A C 1
ATOM 872 O O . ALA A 1 120 ? 8.233 37.763 5.021 1.00 25.89 130 ALA A O 1
ATOM 874 N N . ASN A 1 121 ? 7.158 38.442 6.881 1.00 24.72 131 ASN A N 1
ATOM 875 C CA . ASN A 1 121 ? 7.329 37.168 7.553 1.00 24.85 131 ASN A CA 1
ATOM 876 C C . ASN A 1 121 ? 6.647 36.020 6.801 1.00 25.50 131 ASN A C 1
ATOM 877 O O . ASN A 1 121 ? 7.217 34.927 6.698 1.00 27.36 131 ASN A O 1
ATOM 882 N N . GLU A 1 122 ? 5.447 36.245 6.265 1.00 22.45 132 GLU A N 1
ATOM 883 C CA . GLU A 1 122 ? 4.778 35.175 5.527 1.00 20.99 132 GLU A CA 1
ATOM 884 C C . GLU A 1 122 ? 5.493 34.849 4.225 1.00 20.42 132 GLU A C 1
ATOM 885 O O . GLU A 1 122 ? 5.671 33.683 3.882 1.00 20.50 132 GLU A O 1
ATOM 891 N N . THR A 1 123 ? 5.886 35.882 3.488 1.00 20.43 133 THR A N 1
ATOM 892 C CA . THR A 1 123 ? 6.582 35.687 2.220 1.00 20.19 133 THR A CA 1
ATOM 893 C C . THR A 1 123 ? 7.904 34.932 2.386 1.00 20.85 133 THR A C 1
ATOM 894 O O . THR A 1 123 ? 8.197 34.008 1.618 1.00 20.44 133 THR A O 1
ATOM 898 N N . ILE A 1 124 ? 8.698 35.313 3.384 1.00 20.63 134 ILE A N 1
ATOM 899 C CA . ILE A 1 124 ? 9.975 34.645 3.605 1.00 19.66 134 ILE A CA 1
ATOM 900 C C . ILE A 1 124 ? 9.774 33.158 3.928 1.00 19.10 134 ILE A C 1
ATOM 901 O O . ILE A 1 124 ? 10.537 32.313 3.474 1.00 20.00 134 ILE A O 1
ATOM 906 N N . ILE A 1 125 ? 8.747 32.830 4.705 1.00 17.37 135 ILE A N 1
ATOM 907 C CA . ILE A 1 125 ? 8.501 31.437 5.035 1.00 17.06 135 ILE A CA 1
ATOM 908 C C . ILE A 1 125 ? 8.194 30.678 3.741 1.00 19.16 135 ILE A C 1
ATOM 909 O O . ILE A 1 125 ? 8.652 29.546 3.552 1.00 20.05 135 ILE A O 1
ATOM 914 N N . PHE A 1 126 ? 7.423 31.304 2.851 1.00 19.55 136 PHE A N 1
ATOM 915 C CA . PHE A 1 126 ? 7.092 30.692 1.570 1.00 19.98 136 PHE A CA 1
ATOM 916 C C . PHE A 1 126 ? 8.382 30.342 0.850 1.00 20.94 136 PHE A C 1
ATOM 917 O O . PHE A 1 126 ? 8.461 29.307 0.194 1.00 24.41 136 PHE A O 1
ATOM 925 N N . CYS A 1 127 ? 9.383 31.215 0.970 1.00 20.12 137 CYS A N 1
ATOM 926 C CA . CYS A 1 127 ? 10.677 31.025 0.310 1.00 19.50 137 CYS A CA 1
ATOM 927 C C . CYS A 1 127 ? 11.599 30.014 0.980 1.00 20.18 137 CYS A C 1
ATOM 928 O O . CYS A 1 127 ? 12.492 29.474 0.333 1.00 19.16 137 CYS A O 1
ATOM 931 N N . LEU A 1 128 ? 11.390 29.744 2.265 1.00 21.13 138 LEU A N 1
ATOM 932 C CA . LEU A 1 128 ? 12.272 28.818 2.967 1.00 20.97 138 LEU A CA 1
ATOM 933 C C . LEU A 1 128 ? 11.662 27.503 3.470 1.00 23.11 138 LEU A C 1
ATOM 934 O O . LEU A 1 128 ? 12.379 26.655 3.997 1.00 24.75 138 LEU A O 1
ATOM 939 N N . ALA A 1 129 ? 10.358 27.306 3.308 1.00 24.96 139 ALA A N 1
ATOM 940 C CA . ALA A 1 129 ? 9.759 26.054 3.772 1.00 26.44 139 ALA A CA 1
ATOM 941 C C . ALA A 1 129 ? 8.504 25.596 3.016 1.00 28.00 139 ALA A C 1
ATOM 942 O O . ALA A 1 129 ? 7.648 26.402 2.640 1.00 28.54 139 ALA A O 1
ATOM 944 N N . ASP A 1 130 ? 8.411 24.289 2.790 1.00 27.76 140 ASP A N 1
ATOM 945 C CA . ASP A 1 130 ? 7.262 23.708 2.106 1.00 27.04 140 ASP A CA 1
ATOM 946 C C . ASP A 1 130 ? 6.247 23.299 3.156 1.00 27.42 140 ASP A C 1
ATOM 947 O O . ASP A 1 130 ? 6.586 23.127 4.332 1.00 27.47 140 ASP A O 1
ATOM 952 N N . PRO A 1 131 ? 4.989 23.115 2.742 1.00 26.65 141 PRO A N 1
ATOM 953 C CA . PRO A 1 131 ? 3.910 22.712 3.644 1.00 27.57 141 PRO A CA 1
ATOM 954 C C . PRO A 1 131 ? 4.347 21.499 4.455 1.00 28.12 141 PRO A C 1
ATOM 955 O O . PRO A 1 131 ? 4.698 20.461 3.892 1.00 29.50 141 PRO A O 1
ATOM 959 N N . GLY A 1 132 ? 4.342 21.630 5.774 1.00 27.59 142 GLY A N 1
ATOM 960 C CA . GLY A 1 132 ? 4.744 20.515 6.600 1.00 25.86 142 GLY A CA 1
ATOM 961 C C . GLY A 1 132 ? 6.103 20.723 7.223 1.00 25.39 142 GLY A C 1
ATOM 962 O O . GLY A 1 132 ? 6.390 20.155 8.278 1.00 26.86 142 GLY A O 1
ATOM 963 N N . ASP A 1 133 ? 6.952 21.516 6.580 1.00 24.07 143 ASP A N 1
ATOM 964 C CA . ASP A 1 133 ? 8.271 21.778 7.144 1.00 23.05 143 ASP A CA 1
ATOM 965 C C . ASP A 1 133 ? 8.078 22.509 8.482 1.00 21.00 143 ASP A C 1
ATOM 966 O O . ASP A 1 133 ? 6.953 22.813 8.868 1.00 18.85 143 ASP A O 1
ATOM 971 N N . ALA A 1 134 ? 9.161 22.790 9.198 1.00 20.13 144 ALA A N 1
ATOM 972 C CA . ALA A 1 134 ? 9.022 23.462 10.489 1.00 18.71 144 ALA A CA 1
ATOM 973 C C . ALA A 1 134 ? 10.014 24.588 10.717 1.00 18.04 144 ALA A C 1
ATOM 974 O O . ALA A 1 134 ? 11.032 24.699 10.027 1.00 18.81 144 ALA A O 1
ATOM 976 N N . PHE A 1 135 ? 9.694 25.440 11.683 1.00 17.01 145 PHE A N 1
ATOM 977 C CA . PHE A 1 135 ? 10.571 26.540 12.059 1.00 16.60 145 PHE A CA 1
ATOM 978 C C . PHE A 1 135 ? 10.655 26.581 13.585 1.00 17.98 145 PHE A C 1
ATOM 979 O O . PHE A 1 135 ? 9.670 26.337 14.293 1.00 17.60 145 PHE A O 1
ATOM 987 N N . LEU A 1 136 ? 11.844 26.851 14.098 1.00 19.40 146 LEU A N 1
ATOM 988 C CA . LEU A 1 136 ? 12.018 26.927 15.539 1.00 22.14 146 LEU A CA 1
ATOM 989 C C . LEU A 1 136 ? 11.791 28.384 15.920 1.00 22.53 146 LEU A C 1
ATOM 990 O O . LEU A 1 136 ? 12.118 29.297 15.148 1.00 22.96 146 LEU A O 1
ATOM 995 N N . VAL A 1 137 ? 11.225 28.607 17.099 1.00 20.93 147 VAL A N 1
ATOM 996 C CA . VAL A 1 137 ? 10.981 29.965 17.543 1.00 20.60 147 VAL A CA 1
ATOM 997 C C . VAL A 1 137 ? 10.921 30.043 19.062 1.00 20.59 147 VAL A C 1
ATOM 998 O O . VAL A 1 137 ? 10.121 29.362 19.706 1.00 22.76 147 VAL A O 1
ATOM 1002 N N . PRO A 1 138 ? 11.788 30.872 19.659 1.00 19.33 148 PRO A N 1
ATOM 1003 C CA . PRO A 1 138 ? 11.824 31.026 21.117 1.00 18.67 148 PRO A CA 1
ATOM 1004 C C . PRO A 1 138 ? 10.513 31.580 21.642 1.00 19.56 148 PRO A C 1
ATOM 1005 O O . PRO A 1 138 ? 9.891 32.429 20.998 1.00 21.36 148 PRO A O 1
ATOM 1009 N N . SER A 1 139 ? 10.082 31.104 22.802 1.00 18.96 149 SER A N 1
ATOM 1010 C CA . SER A 1 139 ? 8.852 31.611 23.396 1.00 18.62 149 SER A CA 1
ATOM 1011 C C . SER A 1 139 ? 9.230 32.368 24.665 1.00 18.25 149 SER A C 1
ATOM 1012 O O . SER A 1 139 ? 10.193 32.008 25.335 1.00 18.06 149 SER A O 1
ATOM 1015 N N . PRO A 1 140 ? 8.497 33.447 24.995 1.00 18.17 150 PRO A N 1
ATOM 1016 C CA . PRO A 1 140 ? 7.350 34.013 24.276 1.00 18.18 150 PRO A CA 1
ATOM 1017 C C . PRO A 1 140 ? 7.694 34.711 22.955 1.00 17.28 150 PRO A C 1
ATOM 1018 O O . PRO A 1 140 ? 8.815 35.182 22.754 1.00 15.32 150 PRO A O 1
ATOM 1022 N N . TYR A 1 141 ? 6.705 34.771 22.065 1.00 17.12 151 TYR A N 1
ATOM 1023 C CA . TYR A 1 141 ? 6.866 35.411 20.767 1.00 16.76 151 TYR A CA 1
ATOM 1024 C C . TYR A 1 141 ? 5.606 36.147 20.292 1.00 16.60 151 TYR A C 1
ATOM 1025 O O . TYR A 1 141 ? 4.514 35.972 20.834 1.00 13.34 151 TYR A O 1
ATOM 1034 N N . TYR A 1 142 ? 5.793 36.985 19.279 1.00 17.42 152 TYR A N 1
ATOM 1035 C CA . TYR A 1 142 ? 4.728 37.776 18.678 1.00 16.76 152 TYR A CA 1
ATOM 1036 C C . TYR A 1 142 ? 3.593 36.836 18.277 1.00 17.57 152 TYR A C 1
ATOM 1037 O O . TYR A 1 142 ? 3.695 36.105 17.295 1.00 17.61 152 TYR A O 1
ATOM 1046 N N . PRO A 1 143 ? 2.483 36.850 19.035 1.00 18.74 153 PRO A N 1
ATOM 1047 C CA . PRO A 1 143 ? 1.353 35.970 18.727 1.00 19.44 153 PRO A CA 1
ATOM 1048 C C . PRO A 1 143 ? 0.875 35.863 17.277 1.00 18.63 153 PRO A C 1
ATOM 1049 O O . PRO A 1 143 ? 0.502 34.781 16.838 1.00 18.94 153 PRO A O 1
ATOM 1053 N N . ALA A 1 144 ? 0.895 36.952 16.522 1.00 18.62 154 ALA A N 1
ATOM 1054 C CA . ALA A 1 144 ? 0.442 36.879 15.133 1.00 18.99 154 ALA A CA 1
ATOM 1055 C C . ALA A 1 144 ? 1.265 35.908 14.304 1.00 19.37 154 ALA A C 1
ATOM 1056 O O . ALA A 1 144 ? 0.852 35.525 13.209 1.00 19.02 154 ALA A O 1
ATOM 1058 N N . PHE A 1 145 ? 2.431 35.516 14.814 1.00 19.28 155 PHE A N 1
ATOM 1059 C CA . PHE A 1 145 ? 3.270 34.561 14.096 1.00 19.39 155 PHE A CA 1
ATOM 1060 C C . PHE A 1 145 ? 2.466 33.318 13.750 1.00 21.04 155 PHE A C 1
ATOM 1061 O O . PHE A 1 145 ? 2.572 32.803 12.636 1.00 22.51 155 PHE A O 1
ATOM 1069 N N . ASN A 1 146 ? 1.658 32.843 14.701 1.00 22.73 156 ASN A N 1
ATOM 1070 C CA . ASN A 1 146 ? 0.827 31.647 14.495 1.00 23.57 156 ASN A CA 1
ATOM 1071 C C . ASN A 1 146 ? -0.031 31.750 13.227 1.00 24.94 156 ASN A C 1
ATOM 1072 O O . ASN A 1 146 ? -0.485 30.738 12.689 1.00 26.33 156 ASN A O 1
ATOM 1077 N N . ARG A 1 147 ? -0.252 32.971 12.753 1.00 25.09 157 ARG A N 1
ATOM 1078 C CA . ARG A 1 147 ? -1.039 33.186 11.548 1.00 25.83 157 ARG A CA 1
ATOM 1079 C C . ARG A 1 147 ? -0.088 33.517 10.401 1.00 26.64 157 ARG A C 1
ATOM 1080 O O . ARG A 1 147 ? -0.061 32.851 9.361 1.00 26.83 157 ARG A O 1
ATOM 1088 N N . ASP A 1 148 ? 0.702 34.557 10.619 1.00 26.42 158 ASP A N 1
ATOM 1089 C CA . ASP A 1 148 ? 1.647 35.028 9.632 1.00 25.69 158 ASP A CA 1
ATOM 1090 C C . ASP A 1 148 ? 2.572 33.950 9.085 1.00 24.51 158 ASP A C 1
ATOM 1091 O O . ASP A 1 148 ? 2.825 33.912 7.884 1.00 24.15 158 ASP A O 1
ATOM 1096 N N . LEU A 1 149 ? 3.045 33.056 9.949 1.00 24.15 159 LEU A N 1
ATOM 1097 C CA . LEU A 1 149 ? 3.990 32.013 9.534 1.00 23.42 159 LEU A CA 1
ATOM 1098 C C . LEU A 1 149 ? 3.439 30.633 9.149 1.00 24.04 159 LEU A C 1
ATOM 1099 O O . LEU A 1 149 ? 4.152 29.838 8.532 1.00 22.85 159 LEU A O 1
ATOM 1104 N N . ARG A 1 150 ? 2.182 30.355 9.489 1.00 24.80 160 ARG A N 1
ATOM 1105 C CA . ARG A 1 150 ? 1.598 29.042 9.220 1.00 25.06 160 ARG A CA 1
ATOM 1106 C C . ARG A 1 150 ? 0.368 28.995 8.321 1.00 25.19 160 ARG A C 1
ATOM 1107 O O . ARG A 1 150 ? 0.330 28.256 7.337 1.00 26.25 160 ARG A O 1
ATOM 1115 N N . TRP A 1 151 ? -0.641 29.776 8.683 1.00 24.49 161 TRP A N 1
ATOM 1116 C CA . TRP A 1 151 ? -1.902 29.796 7.971 1.00 23.85 161 TRP A CA 1
ATOM 1117 C C . TRP A 1 151 ? -1.890 29.422 6.498 1.00 24.98 161 TRP A C 1
ATOM 1118 O O . TRP A 1 151 ? -2.459 28.400 6.127 1.00 26.30 161 TRP A O 1
ATOM 1129 N N . ARG A 1 152 ? -1.254 30.228 5.654 1.00 25.78 162 ARG A N 1
ATOM 1130 C CA . ARG A 1 152 ? -1.231 29.928 4.223 1.00 25.67 162 ARG A CA 1
ATOM 1131 C C . ARG A 1 152 ? 0.058 29.280 3.745 1.00 26.17 162 ARG A C 1
ATOM 1132 O O . ARG A 1 152 ? 0.204 28.998 2.556 1.00 26.99 162 ARG A O 1
ATOM 1140 N N . THR A 1 153 ? 0.991 29.035 4.659 1.00 25.17 163 THR A N 1
ATOM 1141 C CA . THR A 1 153 ? 2.258 28.437 4.276 1.00 24.70 163 THR A CA 1
ATOM 1142 C C . THR A 1 153 ? 2.306 26.942 4.561 1.00 25.95 163 THR A C 1
ATOM 1143 O O . THR A 1 153 ? 3.157 26.222 4.024 1.00 27.43 163 THR A O 1
ATOM 1147 N N . GLY A 1 154 ? 1.387 26.462 5.389 1.00 26.29 164 GLY A N 1
ATOM 1148 C CA . GLY A 1 154 ? 1.388 25.047 5.707 1.00 25.45 164 GLY A CA 1
ATOM 1149 C C . GLY A 1 154 ? 2.623 24.667 6.503 1.00 25.31 164 GLY A C 1
ATOM 1150 O O . GLY A 1 154 ? 2.899 23.489 6.705 1.00 24.96 164 GLY A O 1
ATOM 1151 N N . VAL A 1 155 ? 3.368 25.671 6.956 1.00 24.15 165 VAL A N 1
ATOM 1152 C CA . VAL A 1 155 ? 4.572 25.426 7.735 1.00 24.04 165 VAL A CA 1
ATOM 1153 C C . VAL A 1 155 ? 4.239 25.497 9.213 1.00 24.99 165 VAL A C 1
ATOM 1154 O O . VAL A 1 155 ? 3.509 26.377 9.641 1.00 26.23 165 VAL A O 1
ATOM 1158 N N . GLN A 1 156 ? 4.779 24.573 9.996 1.00 26.19 166 GLN A N 1
ATOM 1159 C CA . GLN A 1 156 ? 4.500 24.557 11.424 1.00 27.41 166 GLN A CA 1
ATOM 1160 C C . GLN A 1 156 ? 5.603 25.145 12.292 1.00 26.58 166 GLN A C 1
ATOM 1161 O O . GLN A 1 156 ? 6.779 25.169 11.900 1.00 26.50 166 GLN A O 1
ATOM 1167 N N . LEU A 1 157 ? 5.208 25.616 13.476 1.00 25.13 167 LEU A N 1
ATOM 1168 C CA . LEU A 1 157 ? 6.140 26.219 14.431 1.00 23.65 167 LEU A CA 1
ATOM 1169 C C . LEU A 1 157 ? 6.473 25.332 15.639 1.00 23.13 167 LEU A C 1
ATOM 1170 O O . LEU A 1 157 ? 5.590 24.730 16.245 1.00 22.05 167 LEU A O 1
ATOM 1175 N N . ILE A 1 158 ? 7.760 25.250 15.967 1.00 23.83 168 ILE A N 1
ATOM 1176 C CA . ILE A 1 158 ? 8.233 24.476 17.117 1.00 24.20 168 ILE A CA 1
ATOM 1177 C C . ILE A 1 158 ? 8.872 25.446 18.116 1.00 24.09 168 ILE A C 1
ATOM 1178 O O . ILE A 1 158 ? 9.862 26.115 17.806 1.00 25.08 168 ILE A O 1
ATOM 1183 N N . PRO A 1 159 ? 8.320 25.522 19.336 1.00 24.08 169 PRO A N 1
ATOM 1184 C CA . PRO A 1 159 ? 8.810 26.410 20.391 1.00 24.73 169 PRO A CA 1
ATOM 1185 C C . PRO A 1 159 ? 10.109 26.050 21.092 1.00 25.79 169 PRO A C 1
ATOM 1186 O O . PRO A 1 159 ? 10.329 24.901 21.455 1.00 26.97 169 PRO A O 1
ATOM 1190 N N . ILE A 1 160 ? 10.960 27.052 21.276 1.00 26.96 170 ILE A N 1
ATOM 1191 C CA . ILE A 1 160 ? 12.211 26.899 22.003 1.00 28.07 170 ILE A CA 1
ATOM 1192 C C . ILE A 1 160 ? 11.844 27.529 23.337 1.00 29.77 170 ILE A C 1
ATOM 1193 O O . ILE A 1 160 ? 11.618 28.733 23.409 1.00 31.18 170 ILE A O 1
ATOM 1198 N N . HIS A 1 161 ? 11.772 26.712 24.379 1.00 32.06 171 HIS A N 1
ATOM 1199 C CA . HIS A 1 161 ? 11.402 27.154 25.724 1.00 32.77 171 HIS A CA 1
ATOM 1200 C C . HIS A 1 161 ? 12.300 28.193 26.401 1.00 31.51 171 HIS A C 1
ATOM 1201 O O . HIS A 1 161 ? 13.523 28.076 26.376 1.00 30.03 171 HIS A O 1
ATOM 1208 N N . CYS A 1 162 ? 11.671 29.194 27.024 1.00 30.71 172 CYS A N 1
ATOM 1209 C CA . CYS A 1 162 ? 12.389 30.254 27.750 1.00 31.32 172 CYS A CA 1
ATOM 1210 C C . CYS A 1 162 ? 11.723 30.589 29.101 1.00 31.50 172 CYS A C 1
ATOM 1211 O O . CYS A 1 162 ? 10.508 30.767 29.184 1.00 33.14 172 CYS A O 1
ATOM 1214 N N . GLU A 1 163 ? 12.521 30.682 30.159 1.00 30.69 173 GLU A N 1
ATOM 1215 C CA . GLU A 1 163 ? 11.975 30.972 31.477 1.00 29.18 173 GLU A CA 1
ATOM 1216 C C . GLU A 1 163 ? 12.635 32.157 32.169 1.00 28.82 173 GLU A C 1
ATOM 1217 O O . GLU A 1 163 ? 13.700 32.612 31.755 1.00 29.15 173 GLU A O 1
ATOM 1223 N N . SER A 1 164 ? 12.007 32.624 33.245 1.00 27.43 174 SER A N 1
ATOM 1224 C CA . SER A 1 164 ? 12.473 33.783 34.002 1.00 27.99 174 SER A CA 1
ATOM 1225 C C . SER A 1 164 ? 13.820 33.693 34.709 1.00 28.35 174 SER A C 1
ATOM 1226 O O . SER A 1 164 ? 14.434 34.724 34.975 1.00 28.31 174 SER A O 1
ATOM 1229 N N . SER A 1 165 ? 14.282 32.485 35.017 1.00 30.43 175 SER A N 1
ATOM 1230 C CA . SER A 1 165 ? 15.563 32.314 35.711 1.00 32.08 175 SER A CA 1
ATOM 1231 C C . SER A 1 165 ? 16.683 33.128 35.089 1.00 32.85 175 SER A C 1
ATOM 1232 O O . SER A 1 165 ? 17.141 34.119 35.663 1.00 33.70 175 SER A O 1
ATOM 1235 N N . ASN A 1 166 ? 17.123 32.694 33.914 1.00 32.49 176 ASN A N 1
ATOM 1236 C CA . ASN A 1 166 ? 18.186 33.375 33.192 1.00 31.85 176 ASN A CA 1
ATOM 1237 C C . ASN A 1 166 ? 17.620 34.565 32.402 1.00 31.30 176 ASN A C 1
ATOM 1238 O O . ASN A 1 166 ? 18.116 34.916 31.328 1.00 30.64 176 ASN A O 1
ATOM 1243 N N . ASN A 1 167 ? 16.581 35.179 32.963 1.00 29.72 177 ASN A N 1
ATOM 1244 C CA . ASN A 1 167 ? 15.913 36.329 32.367 1.00 29.85 177 ASN A CA 1
ATOM 1245 C C . ASN A 1 167 ? 15.422 36.133 30.937 1.00 29.66 177 ASN A C 1
ATOM 1246 O O . ASN A 1 167 ? 15.470 37.063 30.136 1.00 31.09 177 ASN A O 1
ATOM 1251 N N . PHE A 1 168 ? 14.953 34.929 30.619 1.00 28.63 178 PHE A N 1
ATOM 1252 C CA . PHE A 1 168 ? 14.415 34.620 29.290 1.00 27.57 178 PHE A CA 1
ATOM 1253 C C . PHE A 1 168 ? 15.392 34.643 28.112 1.00 27.77 178 PHE A C 1
ATOM 1254 O O . PHE A 1 168 ? 15.019 35.046 27.010 1.00 28.05 178 PHE A O 1
ATOM 1262 N N . LYS A 1 169 ? 16.629 34.204 28.332 1.00 29.53 179 LYS A N 1
ATOM 1263 C CA . LYS A 1 169 ? 17.634 34.166 27.262 1.00 31.68 179 LYS A CA 1
ATOM 1264 C C . LYS A 1 169 ? 17.586 32.861 26.477 1.00 32.95 179 LYS A C 1
ATOM 1265 O O . LYS A 1 169 ? 17.060 31.853 26.952 1.00 33.32 179 LYS A O 1
ATOM 1271 N N . ILE A 1 170 ? 18.140 32.877 25.271 1.00 33.47 180 ILE A N 1
ATOM 1272 C CA . ILE A 1 170 ? 18.163 31.672 24.466 1.00 33.57 180 ILE A CA 1
ATOM 1273 C C . ILE A 1 170 ? 19.435 30.918 24.798 1.00 34.06 180 ILE A C 1
ATOM 1274 O O . ILE A 1 170 ? 20.513 31.498 24.842 1.00 34.34 180 ILE A O 1
ATOM 1279 N N . THR A 1 171 ? 19.299 29.621 25.043 1.00 36.04 181 THR A N 1
ATOM 1280 C CA . THR A 1 171 ? 20.431 28.773 25.389 1.00 36.88 181 THR A CA 1
ATOM 1281 C C . THR A 1 171 ? 20.609 27.652 24.375 1.00 38.79 181 THR A C 1
ATOM 1282 O O . THR A 1 171 ? 19.624 27.078 23.902 1.00 38.52 181 THR A O 1
ATOM 1286 N N . SER A 1 172 ? 21.863 27.337 24.048 1.00 40.29 182 SER A N 1
ATOM 1287 C CA . SER A 1 172 ? 22.160 26.266 23.100 1.00 40.90 182 SER A CA 1
ATOM 1288 C C . SER A 1 172 ? 21.465 25.002 23.553 1.00 40.77 182 SER A C 1
ATOM 1289 O O . SER A 1 172 ? 21.071 24.168 22.741 1.00 41.86 182 SER A O 1
ATOM 1292 N N . LYS A 1 173 ? 21.314 24.861 24.861 1.00 40.45 183 LYS A N 1
ATOM 1293 C CA . LYS A 1 173 ? 20.645 23.694 25.395 1.00 41.74 183 LYS A CA 1
ATOM 1294 C C . LYS A 1 173 ? 19.186 23.650 24.928 1.00 41.57 183 LYS A C 1
ATOM 1295 O O . LYS A 1 173 ? 18.742 22.661 24.333 1.00 42.26 183 LYS A O 1
ATOM 1301 N N . ALA A 1 174 ? 18.457 24.734 25.194 1.00 40.34 184 ALA A N 1
ATOM 1302 C CA . ALA A 1 174 ? 17.051 24.851 24.833 1.00 37.73 184 ALA A CA 1
ATOM 1303 C C . ALA A 1 174 ? 16.822 24.778 23.337 1.00 37.64 184 ALA A C 1
ATOM 1304 O O . ALA A 1 174 ? 15.776 24.307 22.901 1.00 38.89 184 ALA A O 1
ATOM 1306 N N . VAL A 1 175 ? 17.785 25.241 22.545 1.00 37.10 185 VAL A N 1
ATOM 1307 C CA . VAL A 1 175 ? 17.629 25.204 21.093 1.00 37.29 185 VAL A CA 1
ATOM 1308 C C . VAL A 1 175 ? 17.795 23.788 20.551 1.00 38.97 185 VAL A C 1
ATOM 1309 O O . VAL A 1 175 ? 16.937 23.300 19.810 1.00 38.47 185 VAL A O 1
ATOM 1313 N N . LYS A 1 176 ? 18.893 23.131 20.917 1.00 40.67 186 LYS A N 1
ATOM 1314 C CA . LYS A 1 176 ? 19.139 21.762 20.471 1.00 42.69 186 LYS A CA 1
ATOM 1315 C C . LYS A 1 176 ? 18.069 20.866 21.085 1.00 43.68 186 LYS A C 1
ATOM 1316 O O . LYS A 1 176 ? 17.746 19.803 20.554 1.00 43.31 186 LYS A O 1
ATOM 1322 N N . GLU A 1 177 ? 17.527 21.309 22.214 1.00 44.13 187 GLU A N 1
ATOM 1323 C CA . GLU A 1 177 ? 16.478 20.571 22.888 1.00 45.71 187 GLU A CA 1
ATOM 1324 C C . GLU A 1 177 ? 15.283 20.520 21.945 1.00 45.97 187 GLU A C 1
ATOM 1325 O O . GLU A 1 177 ? 14.849 19.444 21.536 1.00 45.91 187 GLU A O 1
ATOM 1331 N N . ALA A 1 178 ? 14.763 21.696 21.601 1.00 45.85 188 ALA A N 1
ATOM 1332 C CA . ALA A 1 178 ? 13.622 21.806 20.701 1.00 46.46 188 ALA A CA 1
ATOM 1333 C C . ALA A 1 178 ? 13.943 21.158 19.361 1.00 47.68 188 ALA A C 1
ATOM 1334 O O . ALA A 1 178 ? 13.152 20.387 18.818 1.00 46.96 188 ALA A O 1
ATOM 1336 N N . TYR A 1 179 ? 15.120 21.473 18.835 1.00 49.53 189 TYR A N 1
ATOM 1337 C CA . TYR A 1 179 ? 15.549 20.934 17.556 1.00 51.45 189 TYR A CA 1
ATOM 1338 C C . TYR A 1 179 ? 15.533 19.415 17.489 1.00 52.18 189 TYR A C 1
ATOM 1339 O O . TYR A 1 179 ? 14.785 18.836 16.709 1.00 52.39 189 TYR A O 1
ATOM 1348 N N . GLU A 1 180 ? 16.367 18.769 18.295 1.00 53.45 190 GLU A N 1
ATOM 1349 C CA . GLU A 1 180 ? 16.434 17.309 18.279 1.00 55.71 190 GLU A CA 1
ATOM 1350 C C . GLU A 1 180 ? 15.095 16.665 18.557 1.00 55.68 190 GLU A C 1
ATOM 1351 O O . GLU A 1 180 ? 14.731 15.674 17.928 1.00 56.37 190 GLU A O 1
ATOM 1357 N N . ASN A 1 181 ? 14.367 17.227 19.511 1.00 55.79 191 ASN A N 1
ATOM 1358 C CA . ASN A 1 181 ? 13.072 16.689 19.875 1.00 56.13 191 ASN A CA 1
ATOM 1359 C C . ASN A 1 181 ? 12.211 16.517 18.633 1.00 56.03 191 ASN A C 1
ATOM 1360 O O . ASN A 1 181 ? 11.631 15.454 18.410 1.00 56.56 191 ASN A O 1
ATOM 1365 N N . ALA A 1 182 ? 12.142 17.570 17.826 1.00 55.16 192 ALA A N 1
ATOM 1366 C CA . ALA A 1 182 ? 11.349 17.561 16.604 1.00 54.25 192 ALA A CA 1
ATOM 1367 C C . ALA A 1 182 ? 11.750 16.447 15.651 1.00 54.16 192 ALA A C 1
ATOM 1368 O O . ALA A 1 182 ? 10.897 15.825 15.019 1.00 53.49 192 ALA A O 1
ATOM 1370 N N . GLN A 1 183 ? 13.053 16.204 15.547 1.00 54.71 193 GLN A N 1
ATOM 1371 C CA . GLN A 1 183 ? 13.578 15.171 14.661 1.00 55.97 193 GLN A CA 1
ATOM 1372 C C . GLN A 1 183 ? 13.024 13.794 14.985 1.00 56.53 193 GLN A C 1
ATOM 1373 O O . GLN A 1 183 ? 12.737 13.003 14.087 1.00 56.96 193 GLN A O 1
ATOM 1379 N N . LYS A 1 184 ? 12.881 13.507 16.273 1.00 56.76 194 LYS A N 1
ATOM 1380 C CA . LYS A 1 184 ? 12.346 12.228 16.705 1.00 56.15 194 LYS A CA 1
ATOM 1381 C C . LYS A 1 184 ? 10.984 12.042 16.063 1.00 55.14 194 LYS A C 1
ATOM 1382 O O . LYS A 1 184 ? 10.688 10.995 15.490 1.00 55.77 194 LYS A O 1
ATOM 1388 N N . SER A 1 185 ? 10.161 13.077 16.150 1.00 53.55 195 SER A N 1
ATOM 1389 C CA . SER A 1 185 ? 8.828 13.037 15.583 1.00 52.22 195 SER A CA 1
ATOM 1390 C C . SER A 1 185 ? 8.890 13.073 14.057 1.00 51.76 195 SER A C 1
ATOM 1391 O O . SER A 1 185 ? 7.865 13.212 13.390 1.00 51.87 195 SER A O 1
ATOM 1394 N N . ASN A 1 186 ? 10.095 12.940 13.511 1.00 51.36 196 ASN A N 1
ATOM 1395 C CA . ASN A 1 186 ? 10.303 12.962 12.061 1.00 51.09 196 ASN A CA 1
ATOM 1396 C C . ASN A 1 186 ? 9.749 14.218 11.401 1.00 49.41 196 ASN A C 1
ATOM 1397 O O . ASN A 1 186 ? 9.003 14.128 10.427 1.00 49.82 196 ASN A O 1
ATOM 1402 N N . ILE A 1 187 ? 10.123 15.379 11.942 1.00 46.83 197 ILE A N 1
ATOM 1403 C CA . ILE A 1 187 ? 9.692 16.681 11.431 1.00 42.83 197 ILE A CA 1
ATOM 1404 C C . ILE A 1 187 ? 10.886 17.411 10.822 1.00 40.52 197 ILE A C 1
ATOM 1405 O O . ILE A 1 187 ? 11.930 17.543 11.451 1.00 39.50 197 ILE A O 1
ATOM 1410 N N . LYS A 1 188 ? 10.731 17.880 9.592 1.00 39.09 198 LYS A N 1
ATOM 1411 C CA . LYS A 1 188 ? 11.812 18.578 8.903 1.00 38.76 198 LYS A CA 1
ATOM 1412 C C . LYS A 1 188 ? 11.890 20.063 9.271 1.00 37.12 198 LYS A C 1
ATOM 1413 O O . LYS A 1 188 ? 11.004 20.844 8.923 1.00 37.10 198 LYS A O 1
ATOM 1419 N N . VAL A 1 189 ? 12.956 20.449 9.970 1.00 34.44 199 VAL A N 1
ATOM 1420 C CA . VAL A 1 189 ? 13.142 21.840 10.375 1.00 32.16 199 VAL A CA 1
ATOM 1421 C C . VAL A 1 189 ? 13.970 22.625 9.342 1.00 31.41 199 VAL A C 1
ATOM 1422 O O . VAL A 1 189 ? 15.144 22.333 9.127 1.00 31.22 199 VAL A O 1
ATOM 1426 N N . LYS A 1 190 ? 13.349 23.622 8.712 1.00 30.06 200 LYS A N 1
ATOM 1427 C CA . LYS A 1 190 ? 14.017 24.432 7.695 1.00 29.66 200 LYS A CA 1
ATOM 1428 C C . LYS A 1 190 ? 14.723 25.673 8.223 1.00 28.71 200 LYS A C 1
ATOM 1429 O O . LYS A 1 190 ? 15.552 26.258 7.527 1.00 29.29 200 LYS A O 1
ATOM 1435 N N . GLY A 1 191 ? 14.398 26.092 9.438 1.00 27.75 201 GLY A N 1
ATOM 1436 C CA . GLY A 1 191 ? 15.047 27.276 9.961 1.00 25.47 201 GLY A CA 1
ATOM 1437 C C . GLY A 1 191 ? 14.639 27.705 11.350 1.00 23.79 201 GLY A C 1
ATOM 1438 O O . GLY A 1 191 ? 13.879 27.026 12.032 1.00 23.71 201 GLY A O 1
ATOM 1439 N N . LEU A 1 192 ? 15.175 28.844 11.771 1.00 22.70 202 LEU A N 1
ATOM 1440 C CA . LEU A 1 192 ? 14.886 29.399 13.080 1.00 21.27 202 LEU A CA 1
ATOM 1441 C C . LEU A 1 192 ? 14.635 30.887 12.882 1.00 21.56 202 LEU A C 1
ATOM 1442 O O . LEU A 1 192 ? 15.362 31.549 12.133 1.00 21.35 202 LEU A O 1
ATOM 1447 N N . ILE A 1 193 ? 13.597 31.411 13.528 1.00 21.37 203 ILE A N 1
ATOM 1448 C CA . ILE A 1 193 ? 13.290 32.832 13.399 1.00 21.10 203 ILE A CA 1
ATOM 1449 C C . ILE A 1 193 ? 13.340 33.545 14.735 1.00 21.38 203 ILE A C 1
ATOM 1450 O O . ILE A 1 193 ? 12.628 33.177 15.667 1.00 21.71 203 ILE A O 1
ATOM 1455 N N . LEU A 1 194 ? 14.187 34.566 14.820 1.00 21.53 204 LEU A N 1
ATOM 1456 C CA . LEU A 1 194 ? 14.327 35.354 16.043 1.00 22.81 204 LEU A CA 1
ATOM 1457 C C . LEU A 1 194 ? 13.644 36.709 15.879 1.00 23.73 204 LEU A C 1
ATOM 1458 O O . LEU A 1 194 ? 13.293 37.110 14.762 1.00 23.97 204 LEU A O 1
ATOM 1463 N N . THR A 1 195 ? 13.467 37.405 17.000 1.00 23.18 205 THR A N 1
ATOM 1464 C CA . THR A 1 195 ? 12.894 38.748 17.013 1.00 22.92 205 THR A CA 1
ATOM 1465 C C . THR A 1 195 ? 13.892 39.515 17.861 1.00 22.38 205 THR A C 1
ATOM 1466 O O . THR A 1 195 ? 14.052 39.224 19.045 1.00 22.13 205 THR A O 1
ATOM 1470 N N . ASN A 1 196 ? 14.578 40.480 17.258 1.00 21.09 206 ASN A N 1
ATOM 1471 C CA . ASN A 1 196 ? 15.586 41.252 17.977 1.00 20.22 206 ASN A CA 1
ATOM 1472 C C . ASN A 1 196 ? 15.685 42.709 17.515 1.00 19.69 206 ASN A C 1
ATOM 1473 O O . ASN A 1 196 ? 16.019 42.978 16.361 1.00 18.59 206 ASN A O 1
ATOM 1478 N N . PRO A 1 197 ? 15.385 43.673 18.411 1.00 19.19 207 PRO A N 1
ATOM 1479 C CA . PRO A 1 197 ? 14.963 43.536 19.808 1.00 18.35 207 PRO A CA 1
ATOM 1480 C C . PRO A 1 197 ? 13.786 42.565 19.962 1.00 20.16 207 PRO A C 1
ATOM 1481 O O . PRO A 1 197 ? 13.003 42.367 19.029 1.00 20.10 207 PRO A O 1
ATOM 1485 N N . SER A 1 198 ? 13.649 41.992 21.154 1.00 20.57 208 SER A N 1
ATOM 1486 C CA . SER A 1 198 ? 12.606 41.010 21.429 1.00 21.17 208 SER A CA 1
ATOM 1487 C C . SER A 1 198 ? 11.215 41.505 21.777 1.00 22.70 208 SER A C 1
ATOM 1488 O O . SER A 1 198 ? 11.059 42.495 22.492 1.00 24.78 208 SER A O 1
ATOM 1491 N N . ASN A 1 199 ? 10.211 40.777 21.278 1.00 23.40 209 ASN A N 1
ATOM 1492 C CA . ASN A 1 199 ? 8.789 41.041 21.532 1.00 21.85 209 ASN A CA 1
ATOM 1493 C C . ASN A 1 199 ? 8.209 39.727 22.085 1.00 21.90 209 ASN A C 1
ATOM 1494 O O . ASN A 1 199 ? 8.305 38.676 21.441 1.00 22.36 209 ASN A O 1
ATOM 1499 N N . PRO A 1 200 ? 7.544 39.768 23.255 1.00 20.83 210 PRO A N 1
ATOM 1500 C CA . PRO A 1 200 ? 7.211 40.848 24.188 1.00 19.58 210 PRO A CA 1
ATOM 1501 C C . PRO A 1 200 ? 8.232 41.258 25.245 1.00 19.24 210 PRO A C 1
ATOM 1502 O O . PRO A 1 200 ? 7.918 42.095 26.093 1.00 20.02 210 PRO A O 1
ATOM 1506 N N . LEU A 1 201 ? 9.431 40.681 25.217 1.00 18.68 211 LEU A N 1
A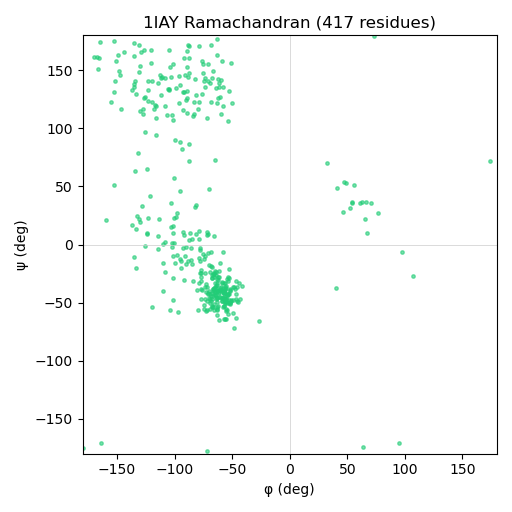TOM 1507 C CA . LEU A 1 201 ? 10.447 41.001 26.223 1.00 16.89 211 LEU A CA 1
ATOM 1508 C C . LEU A 1 201 ? 11.009 42.425 26.162 1.00 18.15 211 LEU A C 1
ATOM 1509 O O . LEU A 1 201 ? 11.422 42.976 27.187 1.00 18.10 211 LEU A O 1
ATOM 1514 N N . GLY A 1 202 ? 11.019 43.025 24.975 1.00 17.97 212 GLY A N 1
ATOM 1515 C CA . GLY A 1 202 ? 11.547 44.370 24.848 1.00 19.22 212 GLY A CA 1
ATOM 1516 C C . GLY A 1 202 ? 13.018 44.391 25.221 1.00 21.32 212 GLY A C 1
ATOM 1517 O O . GLY A 1 202 ? 13.517 45.346 25.811 1.00 21.08 212 GLY A O 1
ATOM 1518 N N . THR A 1 203 ? 13.717 43.322 24.862 1.00 24.04 213 THR A N 1
ATOM 1519 C CA . THR A 1 203 ? 15.142 43.180 25.150 1.00 25.57 213 THR A CA 1
ATOM 1520 C C . THR A 1 203 ? 15.967 42.946 23.871 1.00 26.83 213 THR A C 1
ATOM 1521 O O . THR A 1 203 ? 15.593 42.132 23.020 1.00 25.27 213 THR A O 1
ATOM 1525 N N . THR A 1 204 ? 17.073 43.682 23.734 1.00 28.46 214 THR A N 1
ATOM 1526 C CA . THR A 1 204 ? 17.967 43.535 22.580 1.00 30.54 214 THR A CA 1
ATOM 1527 C C . THR A 1 204 ? 18.899 42.369 22.878 1.00 32.31 214 THR A C 1
ATOM 1528 O O . THR A 1 204 ? 19.618 42.384 23.874 1.00 32.84 214 THR A O 1
ATOM 1532 N N . LEU A 1 205 ? 18.896 41.367 22.011 1.00 34.17 215 LEU A N 1
ATOM 1533 C CA . LEU A 1 205 ? 19.726 40.192 22.214 1.00 36.12 215 LEU A CA 1
ATOM 1534 C C . LEU A 1 205 ? 21.218 40.521 22.291 1.00 37.87 215 LEU A C 1
ATOM 1535 O O . LEU A 1 205 ? 21.718 41.398 21.581 1.00 37.90 215 LEU A O 1
ATOM 1540 N N . ASP A 1 206 ? 21.910 39.814 23.179 1.00 39.62 216 ASP A N 1
ATOM 1541 C CA . ASP A 1 206 ? 23.342 39.974 23.387 1.00 40.76 216 ASP A CA 1
ATOM 1542 C C . ASP A 1 206 ? 24.136 39.519 22.156 1.00 40.50 216 ASP A C 1
ATOM 1543 O O . ASP A 1 206 ? 23.714 38.621 21.426 1.00 40.70 216 ASP A O 1
ATOM 1548 N N . LYS A 1 207 ? 25.289 40.145 21.937 1.00 39.89 217 LYS A N 1
ATOM 1549 C CA . LYS A 1 207 ? 26.154 39.837 20.798 1.00 39.64 217 LYS A CA 1
ATOM 1550 C C . LYS A 1 207 ? 26.593 38.364 20.712 1.00 39.66 217 LYS A C 1
ATOM 1551 O O . LYS A 1 207 ? 26.504 37.737 19.649 1.00 38.09 217 LYS A O 1
ATOM 1557 N N . ASP A 1 208 ? 27.079 37.820 21.824 1.00 39.38 218 ASP A N 1
ATOM 1558 C CA . ASP A 1 208 ? 27.518 36.431 21.857 1.00 39.86 218 ASP A CA 1
ATOM 1559 C C . ASP A 1 208 ? 26.336 35.482 21.677 1.00 38.91 218 ASP A C 1
ATOM 1560 O O . ASP A 1 208 ? 26.453 34.452 21.006 1.00 39.85 218 ASP A O 1
ATOM 1565 N N . THR A 1 209 ? 25.199 35.833 22.274 1.00 36.50 219 THR A N 1
ATOM 1566 C CA . THR A 1 209 ? 23.998 35.019 22.173 1.00 33.11 219 THR A CA 1
ATOM 1567 C C . THR A 1 209 ? 23.618 34.874 20.709 1.00 32.22 219 THR A C 1
ATOM 1568 O O . THR A 1 209 ? 23.297 33.775 20.245 1.00 31.92 219 THR A O 1
ATOM 1572 N N . LEU A 1 210 ? 23.644 35.987 19.981 1.00 29.42 220 LEU A N 1
ATOM 1573 C CA . LEU A 1 210 ? 23.323 35.941 18.567 1.00 28.51 220 LEU A CA 1
ATOM 1574 C C . LEU A 1 210 ? 24.287 34.957 17.913 1.00 29.45 220 LEU A C 1
ATOM 1575 O O . LEU A 1 210 ? 23.867 34.017 17.237 1.00 29.47 220 LEU A O 1
ATOM 1580 N N . LYS A 1 211 ? 25.583 35.165 18.141 1.00 29.74 221 LYS A N 1
ATOM 1581 C CA . LYS A 1 211 ? 26.612 34.304 17.567 1.00 29.60 221 LYS A CA 1
ATOM 1582 C C . LYS A 1 211 ? 26.340 32.822 17.771 1.00 30.21 221 LYS A C 1
ATOM 1583 O O . LYS A 1 211 ? 26.443 32.033 16.829 1.00 31.56 221 LYS A O 1
ATOM 1589 N N . SER A 1 212 ? 26.002 32.442 18.998 1.00 29.98 222 SER A N 1
ATOM 1590 C CA . SER A 1 212 ? 25.705 31.047 19.305 1.00 30.65 222 SER A CA 1
ATOM 1591 C C . SER A 1 212 ? 24.610 30.518 18.397 1.00 29.81 222 SER A C 1
ATOM 1592 O O . SER A 1 212 ? 24.754 29.452 17.804 1.00 30.44 222 SER A O 1
ATOM 1595 N N . VAL A 1 213 ? 23.515 31.268 18.297 1.00 28.65 223 VAL A N 1
ATOM 1596 C CA . VAL A 1 213 ? 22.387 30.873 17.462 1.00 26.26 223 VAL A CA 1
ATOM 1597 C C . VAL A 1 213 ? 22.778 30.809 15.983 1.00 26.06 223 VAL A C 1
ATOM 1598 O O . VAL A 1 213 ? 22.492 29.814 15.311 1.00 26.19 223 VAL A O 1
ATOM 1602 N N . LEU A 1 214 ? 23.430 31.850 15.466 1.00 24.33 224 LEU A N 1
ATOM 1603 C CA . LEU A 1 214 ? 23.838 31.818 14.069 1.00 23.27 224 LEU A CA 1
ATOM 1604 C C . LEU A 1 214 ? 24.809 30.649 13.876 1.00 24.90 224 LEU A C 1
ATOM 1605 O O . LEU A 1 214 ? 24.986 30.152 12.756 1.00 26.34 224 LEU A O 1
ATOM 1610 N N . SER A 1 215 ? 25.447 30.209 14.960 1.00 24.21 225 SER A N 1
ATOM 1611 C CA . SER A 1 215 ? 26.351 29.065 14.857 1.00 26.12 225 SER A CA 1
ATOM 1612 C C . SER A 1 215 ? 25.530 27.780 14.714 1.00 26.36 225 SER A C 1
ATOM 1613 O O . SER A 1 215 ? 25.703 27.033 13.755 1.00 26.43 225 SER A O 1
ATOM 1616 N N . PHE A 1 216 ? 24.631 27.534 15.663 1.00 26.81 226 PHE A N 1
ATOM 1617 C CA . PHE A 1 216 ? 23.779 26.351 15.620 1.00 26.93 226 PHE A CA 1
ATOM 1618 C C . PHE A 1 216 ? 23.077 26.276 14.269 1.00 27.51 226 PHE A C 1
ATOM 1619 O O . PHE A 1 216 ? 23.040 25.229 13.614 1.00 26.85 226 PHE A O 1
ATOM 1627 N N . THR A 1 217 ? 22.508 27.401 13.863 1.00 27.43 227 THR A N 1
ATOM 1628 C CA . THR A 1 217 ? 21.806 27.470 12.596 1.00 27.41 227 THR A CA 1
ATOM 1629 C C . THR A 1 217 ? 22.727 27.023 11.465 1.00 27.61 227 THR A C 1
ATOM 1630 O O . THR A 1 217 ? 22.405 26.099 10.716 1.00 25.13 227 THR A O 1
ATOM 1634 N N . ASN A 1 218 ? 23.884 27.672 11.371 1.00 28.44 228 ASN A N 1
ATOM 1635 C CA . ASN A 1 218 ? 24.839 27.386 10.317 1.00 30.34 228 ASN A CA 1
ATOM 1636 C C . ASN A 1 218 ? 25.451 25.993 10.378 1.00 31.46 228 ASN A C 1
ATOM 1637 O O . ASN A 1 218 ? 25.831 25.435 9.346 1.00 31.70 228 ASN A O 1
ATOM 1642 N N . GLN A 1 219 ? 25.536 25.427 11.579 1.00 32.52 229 GLN A N 1
ATOM 1643 C CA . GLN A 1 219 ? 26.107 24.098 11.749 1.00 32.94 229 GLN A CA 1
ATOM 1644 C C . GLN A 1 219 ? 25.140 23.001 11.358 1.00 32.20 229 GLN A C 1
ATOM 1645 O O . GLN A 1 219 ? 25.507 21.829 11.372 1.00 34.02 229 GLN A O 1
ATOM 1651 N N . HIS A 1 220 ? 23.906 23.369 11.025 1.00 30.58 230 HIS A N 1
ATOM 1652 C CA . HIS A 1 220 ? 22.911 22.383 10.609 1.00 30.03 230 HIS A CA 1
ATOM 1653 C C . HIS A 1 220 ? 22.258 22.826 9.307 1.00 31.06 230 HIS A C 1
ATOM 1654 O O . HIS A 1 220 ? 21.171 22.370 8.959 1.00 31.14 230 HIS A O 1
ATOM 1661 N N . ASN A 1 221 ? 22.927 23.721 8.592 1.00 32.45 231 ASN A N 1
ATOM 1662 C CA . ASN A 1 221 ? 22.415 24.258 7.337 1.00 33.39 231 ASN A CA 1
ATOM 1663 C C . ASN A 1 221 ? 20.918 24.592 7.305 1.00 33.32 231 ASN A C 1
ATOM 1664 O O . ASN A 1 221 ? 20.207 24.188 6.378 1.00 33.65 231 ASN A O 1
ATOM 1669 N N . ILE A 1 222 ? 20.446 25.318 8.320 1.00 30.79 232 ILE A N 1
ATOM 1670 C CA . ILE A 1 222 ? 19.056 25.758 8.369 1.00 28.95 232 ILE A CA 1
ATOM 1671 C C . ILE A 1 222 ? 19.074 27.280 8.420 1.00 26.89 232 ILE A C 1
ATOM 1672 O O . ILE A 1 222 ? 20.064 27.883 8.840 1.00 26.70 232 ILE A O 1
ATOM 1677 N N . HIS A 1 223 ? 17.984 27.903 7.996 1.00 24.22 233 HIS A N 1
ATOM 1678 C CA . HIS A 1 223 ? 17.929 29.355 7.967 1.00 22.28 233 HIS A CA 1
ATOM 1679 C C . HIS A 1 223 ? 17.747 30.084 9.294 1.00 21.90 233 HIS A C 1
ATOM 1680 O O . HIS A 1 223 ? 17.235 29.535 10.274 1.00 21.27 233 HIS A O 1
ATOM 1687 N N . LEU A 1 224 ? 18.200 31.334 9.309 1.00 19.38 234 LEU A N 1
ATOM 1688 C CA . LEU A 1 224 ? 18.056 32.187 10.466 1.00 18.08 234 LEU A CA 1
ATOM 1689 C C . LEU A 1 224 ? 17.364 33.465 10.009 1.00 17.93 234 LEU A C 1
ATOM 1690 O O . LEU A 1 224 ? 17.999 34.380 9.480 1.00 17.34 234 LEU A O 1
ATOM 1695 N N . VAL A 1 225 ? 16.051 33.507 10.193 1.00 16.96 235 VAL A N 1
ATOM 1696 C CA . VAL A 1 225 ? 15.268 34.677 9.827 1.00 16.19 235 VAL A CA 1
ATOM 1697 C C . VAL A 1 225 ? 15.237 35.607 11.041 1.00 16.62 235 VAL A C 1
ATOM 1698 O O . VAL A 1 225 ? 14.875 35.189 12.146 1.00 14.40 235 VAL A O 1
ATOM 1702 N N . CYS A 1 226 ? 15.631 36.860 10.833 1.00 18.69 236 CYS A N 1
ATOM 1703 C CA . CYS A 1 226 ? 15.656 37.838 11.918 1.00 21.02 236 CYS A CA 1
ATOM 1704 C C . CYS A 1 226 ? 14.713 38.996 11.658 1.00 21.65 236 CYS A C 1
ATOM 1705 O O . CYS A 1 226 ? 14.880 39.751 10.712 1.00 22.26 236 CYS A O 1
ATOM 1708 N N . ASP A 1 227 ? 13.719 39.115 12.526 1.00 23.43 237 ASP A N 1
ATOM 1709 C CA . ASP A 1 227 ? 12.7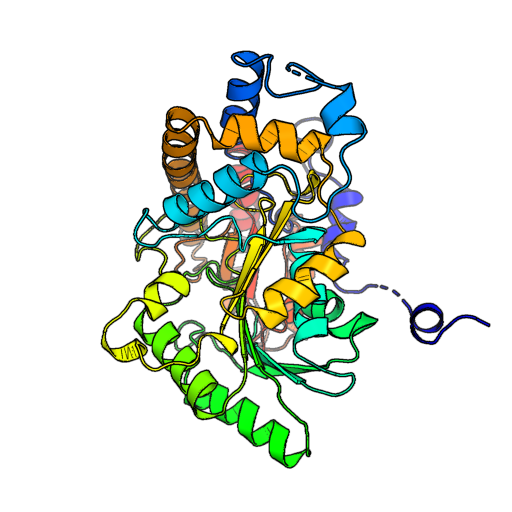03 40.154 12.454 1.00 24.72 237 ASP A CA 1
ATOM 1710 C C . ASP A 1 227 ? 13.178 41.272 13.388 1.00 24.70 237 ASP A C 1
ATOM 1711 O O . ASP A 1 227 ? 12.840 41.287 14.572 1.00 24.53 237 ASP A O 1
ATOM 1716 N N . GLU A 1 228 ? 13.976 42.193 12.851 1.00 24.14 238 GLU A N 1
ATOM 1717 C CA . GLU A 1 228 ? 14.521 43.300 13.632 1.00 24.28 238 GLU A CA 1
ATOM 1718 C C . GLU A 1 228 ? 13.670 44.561 13.490 1.00 24.89 238 GLU A C 1
ATOM 1719 O O . GLU A 1 228 ? 14.189 45.662 13.314 1.00 25.96 238 GLU A O 1
ATOM 1725 N N . ILE A 1 229 ? 12.360 44.394 13.595 1.00 24.85 239 ILE A N 1
ATOM 1726 C CA . ILE A 1 229 ? 11.430 45.497 13.439 1.00 23.94 239 ILE A CA 1
ATOM 1727 C C . ILE A 1 229 ? 11.485 46.564 14.524 1.00 24.04 239 ILE A C 1
ATOM 1728 O O . ILE A 1 229 ? 11.020 47.680 14.313 1.00 24.83 239 ILE A O 1
ATOM 1733 N N . TYR A 1 230 ? 12.048 46.242 15.681 1.00 23.76 240 TYR A N 1
ATOM 1734 C CA . TYR A 1 230 ? 12.153 47.228 16.764 1.00 24.07 240 TYR A CA 1
ATOM 1735 C C . TYR A 1 230 ? 13.558 47.833 16.858 1.00 25.20 240 TYR A C 1
ATOM 1736 O O . T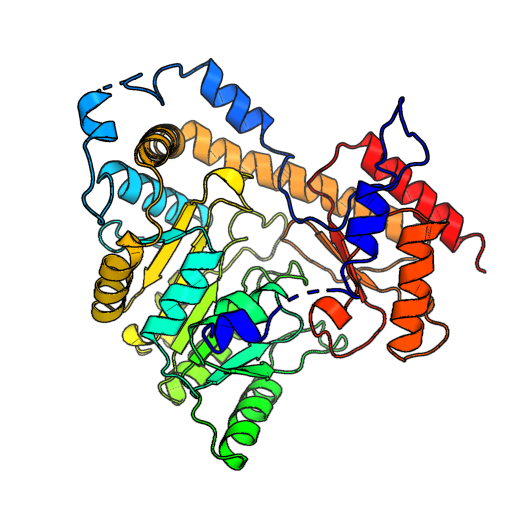YR A 1 230 ? 13.908 48.457 17.866 1.00 24.57 240 TYR A O 1
ATOM 1745 N N . ALA A 1 231 ? 14.350 47.656 15.800 1.00 26.39 241 ALA A N 1
ATOM 1746 C CA . ALA A 1 231 ? 15.734 48.131 15.763 1.00 27.21 241 ALA A CA 1
ATOM 1747 C C . ALA A 1 231 ? 15.960 49.567 16.223 1.00 28.33 241 ALA A C 1
ATOM 1748 O O . ALA A 1 231 ? 16.967 49.850 16.877 1.00 28.76 241 ALA A O 1
ATOM 1750 N N . ALA A 1 232 ? 15.036 50.468 15.889 1.00 29.09 242 ALA A N 1
ATOM 1751 C CA . ALA A 1 232 ? 15.173 51.879 16.268 1.00 28.56 242 ALA A CA 1
ATOM 1752 C C . ALA A 1 232 ? 14.381 52.313 17.502 1.00 28.43 242 ALA A C 1
ATOM 1753 O O . ALA A 1 232 ? 14.085 53.495 17.651 1.00 29.04 242 ALA A O 1
ATOM 1755 N N . THR A 1 233 ? 14.050 51.365 18.380 1.00 28.12 243 THR A N 1
ATOM 1756 C CA . THR A 1 233 ? 13.305 51.667 19.605 1.00 27.67 243 THR A CA 1
ATOM 1757 C C . THR A 1 233 ? 14.183 51.500 20.838 1.00 27.82 243 THR A C 1
ATOM 1758 O O . THR A 1 233 ? 13.718 51.685 21.959 1.00 28.43 243 THR A O 1
ATOM 1762 N N . VAL A 1 234 ? 15.442 51.127 20.621 1.00 26.96 244 VAL A N 1
ATOM 1763 C CA . VAL A 1 234 ? 16.396 50.944 21.708 1.00 25.55 244 VAL A CA 1
ATOM 1764 C C . VAL A 1 234 ? 16.584 52.287 22.399 1.00 27.00 244 VAL A C 1
ATOM 1765 O O . VAL A 1 234 ? 16.901 53.286 21.751 1.00 28.46 244 VAL A O 1
ATOM 1769 N N . PHE A 1 235 ? 16.392 52.301 23.715 1.00 27.20 245 PHE A N 1
ATOM 1770 C CA . PHE A 1 235 ? 16.496 53.520 24.511 1.00 26.44 245 PHE A CA 1
ATOM 1771 C C . PHE A 1 235 ? 17.500 53.412 25.657 1.00 29.02 245 PHE A C 1
ATOM 1772 O O . PHE A 1 235 ? 17.562 54.296 26.513 1.00 31.26 245 PHE A O 1
ATOM 1780 N N . ASP A 1 236 ? 18.271 52.331 25.694 1.00 30.69 246 ASP A N 1
ATOM 1781 C CA . ASP A 1 236 ? 19.248 52.145 26.766 1.00 32.46 246 ASP A CA 1
ATOM 1782 C C . ASP A 1 236 ? 20.216 51.013 26.411 1.00 33.62 246 ASP A C 1
ATOM 1783 O O . ASP A 1 236 ? 19.864 50.088 25.690 1.00 34.39 246 ASP A O 1
ATOM 1788 N N . THR A 1 237 ? 21.439 51.096 26.917 1.00 34.17 247 THR A N 1
ATOM 1789 C CA . THR A 1 237 ? 22.453 50.086 26.649 1.00 34.17 247 THR A CA 1
ATOM 1790 C C . THR A 1 237 ? 21.997 48.709 27.108 1.00 35.76 247 THR A C 1
ATOM 1791 O O . THR A 1 237 ? 21.135 48.587 27.984 1.00 36.17 247 THR A O 1
ATOM 1795 N N . PRO A 1 238 ? 22.584 47.643 26.538 1.00 36.55 248 PRO A N 1
ATOM 1796 C CA . PRO A 1 238 ? 23.631 47.646 25.509 1.00 36.24 248 PRO A CA 1
ATOM 1797 C C . PRO A 1 238 ? 23.080 48.172 24.200 1.00 35.57 248 PRO A C 1
ATOM 1798 O O . PRO A 1 238 ? 21.877 48.377 24.074 1.00 35.80 248 PRO A O 1
ATOM 1802 N N . GLN A 1 239 ? 23.946 48.389 23.218 1.00 35.63 249 GLN A N 1
ATOM 1803 C CA . GLN A 1 239 ? 23.447 48.892 21.952 1.00 36.65 249 GLN A CA 1
ATOM 1804 C C . GLN A 1 239 ? 23.034 47.727 21.066 1.00 35.03 249 GLN A C 1
ATOM 1805 O O . GLN A 1 239 ? 23.609 46.640 21.149 1.00 35.29 249 GLN A O 1
ATOM 1811 N N . PHE A 1 240 ? 22.012 47.965 20.248 1.00 31.63 250 PHE A N 1
ATOM 1812 C CA . PHE A 1 240 ? 21.462 46.967 19.345 1.00 28.31 250 PHE A CA 1
ATOM 1813 C C . PHE A 1 240 ? 22.469 46.389 18.360 1.00 27.15 250 PHE A C 1
ATOM 1814 O O . PHE A 1 240 ? 23.040 47.114 17.540 1.00 28.15 250 PHE A O 1
ATOM 1822 N N . VAL A 1 241 ? 22.669 45.075 18.441 1.00 24.62 251 VAL A N 1
ATOM 1823 C CA . VAL A 1 241 ? 23.585 44.381 17.545 1.00 21.79 251 VAL A CA 1
ATOM 1824 C C . VAL A 1 241 ? 22.759 43.696 16.480 1.00 20.16 251 VAL A C 1
ATOM 1825 O O . VAL A 1 241 ? 22.094 42.709 16.759 1.00 20.12 251 VAL A O 1
ATOM 1829 N N . SER A 1 242 ? 22.793 44.223 15.265 1.00 19.35 252 SER A N 1
ATOM 1830 C CA . SER A 1 242 ? 22.045 43.628 14.157 1.00 18.83 252 SER A CA 1
ATOM 1831 C C . SER A 1 242 ? 22.753 42.383 13.658 1.00 17.90 252 SER A C 1
ATOM 1832 O O . SER A 1 242 ? 23.964 42.237 13.848 1.00 18.70 252 SER A O 1
ATOM 1835 N N . ILE A 1 243 ? 22.009 41.497 13.003 1.00 16.58 253 ILE A N 1
ATOM 1836 C CA . ILE A 1 243 ? 22.605 40.276 12.485 1.00 16.64 253 ILE A CA 1
ATOM 1837 C C . ILE A 1 243 ? 23.567 40.648 11.350 1.00 18.06 253 ILE A C 1
ATOM 1838 O O . ILE A 1 243 ? 24.535 39.938 11.080 1.00 18.04 253 ILE A O 1
ATOM 1843 N N . ALA A 1 244 ? 23.310 41.773 10.693 1.00 19.09 254 ALA A N 1
ATOM 1844 C CA . ALA A 1 244 ? 24.195 42.226 9.629 1.00 18.78 254 ALA A CA 1
ATOM 1845 C C . ALA A 1 244 ? 25.578 42.452 10.236 1.00 19.09 254 ALA A C 1
ATOM 1846 O O . ALA A 1 244 ? 26.587 42.136 9.617 1.00 18.98 254 ALA A O 1
ATOM 1848 N N . GLU A 1 245 ? 25.624 42.987 11.454 1.00 20.11 255 GLU A N 1
ATOM 1849 C CA . GLU A 1 245 ? 26.900 43.230 12.127 1.00 22.68 255 GLU A CA 1
ATOM 1850 C C . GLU A 1 245 ? 27.598 41.930 12.565 1.00 22.51 255 GLU A C 1
ATOM 1851 O O . GLU A 1 245 ? 28.819 41.806 12.468 1.00 21.18 255 GLU A O 1
ATOM 1857 N N . ILE A 1 246 ? 26.823 40.970 13.055 1.00 22.59 256 ILE A N 1
ATOM 1858 C CA . ILE A 1 246 ? 27.370 39.687 13.479 1.00 22.58 256 ILE A CA 1
ATOM 1859 C C . ILE A 1 246 ? 28.127 39.019 12.322 1.00 24.63 256 ILE A C 1
ATOM 1860 O O . ILE A 1 246 ? 29.118 38.320 12.538 1.00 25.41 256 ILE A O 1
ATOM 1865 N N . LEU A 1 247 ? 27.656 39.244 11.098 1.00 25.20 257 LEU A N 1
ATOM 1866 C CA . LEU A 1 247 ? 28.258 38.651 9.909 1.00 27.32 257 LEU A CA 1
ATOM 1867 C C . LEU A 1 247 ? 29.546 39.328 9.435 1.00 30.33 257 LEU A C 1
ATOM 1868 O O . LEU A 1 247 ? 30.368 38.706 8.753 1.00 31.03 257 LEU A O 1
ATOM 1873 N N . ASP A 1 248 ? 29.715 40.602 9.771 1.00 32.45 258 ASP A N 1
ATOM 1874 C CA . ASP A 1 248 ? 30.913 41.324 9.368 1.00 34.61 258 ASP A CA 1
ATOM 1875 C C . ASP A 1 248 ? 32.034 41.133 10.372 1.00 36.20 258 ASP A C 1
ATOM 1876 O O . ASP A 1 248 ? 33.062 41.810 10.299 1.00 36.41 258 ASP A O 1
ATOM 1881 N N . GLU A 1 249 ? 31.826 40.206 11.305 1.00 37.87 259 GLU A N 1
ATOM 1882 C CA . GLU A 1 249 ? 32.810 39.907 12.335 1.00 40.02 259 GLU A CA 1
ATOM 1883 C C . GLU A 1 249 ? 33.812 38.834 11.921 1.00 42.05 259 GLU A C 1
ATOM 1884 O O . GLU A 1 249 ? 33.509 37.960 11.105 1.00 43.30 259 GLU A O 1
ATOM 1890 N N . GLN A 1 250 ? 35.004 38.899 12.507 1.00 42.94 260 GLN A N 1
ATOM 1891 C CA . GLN A 1 250 ? 36.077 37.978 12.165 1.00 44.06 260 GLN A CA 1
ATOM 1892 C C . GLN A 1 250 ? 35.771 36.498 12.302 1.00 42.85 260 GLN A C 1
ATOM 1893 O O . GLN A 1 250 ? 36.017 35.721 11.382 1.00 42.97 260 GLN A O 1
ATOM 1899 N N . GLU A 1 251 ? 35.247 36.097 13.450 1.00 41.09 261 GLU A N 1
ATOM 1900 C CA . GLU A 1 251 ? 34.958 34.690 13.661 1.00 39.32 261 GLU A CA 1
ATOM 1901 C C . GLU A 1 251 ? 33.733 34.162 12.931 1.00 38.12 261 GLU A C 1
ATOM 1902 O O . GLU A 1 251 ? 33.542 32.957 12.842 1.00 38.25 261 GLU A O 1
ATOM 1908 N N . MET A 1 252 ? 32.913 35.052 12.386 1.00 37.03 262 MET A N 1
ATOM 1909 C CA . MET A 1 252 ? 31.696 34.622 11.706 1.00 36.54 262 MET A CA 1
ATOM 1910 C C . MET A 1 252 ? 31.810 34.635 10.188 1.00 37.19 262 MET A C 1
ATOM 1911 O O . MET A 1 252 ? 30.867 34.258 9.489 1.00 36.43 262 MET A O 1
ATOM 1916 N N . THR A 1 253 ? 32.969 35.067 9.693 1.00 37.58 263 THR A N 1
ATOM 1917 C CA . THR A 1 253 ? 33.260 35.155 8.257 1.00 37.81 263 THR A CA 1
ATOM 1918 C C . THR A 1 253 ? 32.891 33.932 7.420 1.00 36.99 263 THR A C 1
ATOM 1919 O O . THR A 1 253 ? 32.534 34.062 6.251 1.00 36.81 263 THR A O 1
ATOM 1923 N N . TYR A 1 254 ? 32.965 32.745 8.005 1.00 37.04 264 TYR A N 1
ATOM 1924 C CA . TYR A 1 254 ? 32.664 31.551 7.234 1.00 36.33 264 TYR A CA 1
ATOM 1925 C C . TYR A 1 254 ? 31.234 31.007 7.236 1.00 35.46 264 TYR A C 1
ATOM 1926 O O . TYR A 1 254 ? 30.992 29.928 6.695 1.00 36.78 264 TYR A O 1
ATOM 1935 N N . CYS A 1 255 ? 30.289 31.755 7.811 1.00 34.02 265 CYS A N 1
ATOM 1936 C CA . CYS A 1 255 ? 28.881 31.336 7.848 1.00 32.25 265 CYS A CA 1
ATOM 1937 C C . CYS A 1 255 ? 28.250 31.542 6.478 1.00 30.44 265 CYS A C 1
ATOM 1938 O O . CYS A 1 255 ? 28.616 32.473 5.763 1.00 30.29 265 CYS A O 1
ATOM 1941 N N . ASN A 1 256 ? 27.303 30.680 6.110 1.00 28.85 266 ASN A N 1
ATOM 1942 C CA . ASN A 1 256 ? 26.657 30.796 4.803 1.00 28.74 266 ASN A CA 1
ATOM 1943 C C . ASN A 1 256 ? 25.579 31.872 4.793 1.00 28.20 266 ASN A C 1
ATOM 1944 O O . ASN A 1 256 ? 24.573 31.772 5.508 1.00 29.01 266 ASN A O 1
ATOM 1949 N N . LYS A 1 257 ? 25.797 32.896 3.975 1.00 26.86 267 LYS A N 1
ATOM 1950 C CA . LYS A 1 257 ? 24.859 34.004 3.864 1.00 27.79 267 LYS A CA 1
ATOM 1951 C C . LYS A 1 257 ? 23.554 33.617 3.161 1.00 28.08 267 LYS A C 1
ATOM 1952 O O . LYS A 1 257 ? 22.606 34.398 3.125 1.00 29.00 267 LYS A O 1
ATOM 1958 N N . ASP A 1 258 ? 23.499 32.409 2.616 1.00 28.42 268 ASP A N 1
ATOM 1959 C CA . ASP A 1 258 ? 22.298 31.950 1.939 1.00 28.29 268 ASP A CA 1
ATOM 1960 C C . ASP A 1 258 ? 21.275 31.504 2.959 1.00 27.15 268 ASP A C 1
ATOM 1961 O O . ASP A 1 258 ? 20.114 31.278 2.635 1.00 27.15 268 ASP A O 1
ATOM 1966 N N . LEU A 1 259 ? 21.718 31.389 4.201 1.00 25.61 269 LEU A N 1
ATOM 1967 C CA . LEU A 1 259 ? 20.856 30.938 5.276 1.00 24.00 269 LEU A CA 1
ATOM 1968 C C . LEU A 1 259 ? 20.356 32.084 6.148 1.00 22.86 269 LEU A C 1
ATOM 1969 O O . LEU A 1 259 ? 19.458 31.891 6.963 1.00 24.22 269 LEU A O 1
ATOM 1974 N N . VAL A 1 260 ? 20.920 33.275 5.958 1.00 20.95 270 VAL A N 1
ATOM 1975 C CA . VAL A 1 260 ? 20.574 34.449 6.766 1.00 19.15 270 VAL A CA 1
ATOM 1976 C C . VAL A 1 260 ? 19.693 35.484 6.049 1.00 19.57 270 VAL A C 1
ATOM 1977 O O . VAL A 1 260 ? 19.957 35.862 4.900 1.00 20.98 270 VAL A O 1
ATOM 1981 N N . HIS A 1 261 ? 18.653 35.952 6.736 1.00 17.10 271 HIS A N 1
ATOM 1982 C CA . HIS A 1 261 ? 17.734 36.925 6.160 1.00 16.43 271 HIS A CA 1
ATOM 1983 C C . HIS A 1 261 ? 17.202 37.856 7.233 1.00 16.70 271 HIS A C 1
ATOM 1984 O O . HIS A 1 261 ? 16.976 37.435 8.362 1.00 18.98 271 HIS A O 1
ATOM 1991 N N . ILE A 1 262 ? 16.969 39.112 6.871 1.00 15.30 272 ILE A N 1
ATOM 1992 C CA . ILE A 1 262 ? 16.420 40.095 7.802 1.00 14.19 272 ILE A CA 1
ATOM 1993 C C . ILE A 1 262 ? 14.982 40.489 7.403 1.00 15.35 272 ILE A C 1
ATOM 1994 O O . ILE A 1 262 ? 14.649 40.573 6.221 1.00 15.37 272 ILE A O 1
ATOM 1999 N N . VAL A 1 263 ? 14.130 40.727 8.393 1.00 15.89 273 VAL A N 1
ATOM 2000 C CA . VAL A 1 263 ? 12.764 41.159 8.133 1.00 17.41 273 VAL A CA 1
ATOM 2001 C C . VAL A 1 263 ? 12.568 42.472 8.872 1.00 18.32 273 VAL A C 1
ATOM 2002 O O . VAL A 1 263 ? 12.765 42.527 10.083 1.00 19.63 273 VAL A O 1
ATOM 2006 N N . TYR A 1 264 ? 12.175 43.521 8.148 1.00 17.88 274 TYR A N 1
ATOM 2007 C CA . TYR A 1 264 ? 12.002 44.844 8.745 1.00 16.83 274 TYR A CA 1
ATOM 2008 C C . TYR A 1 264 ? 10.658 45.496 8.391 1.00 19.60 274 TYR A C 1
ATOM 2009 O O . TYR A 1 264 ? 9.905 44.992 7.546 1.00 18.07 274 TYR A O 1
ATOM 2018 N N . SER A 1 265 ? 10.370 46.622 9.048 1.00 21.51 275 SER A N 1
ATOM 2019 C CA . SER A 1 265 ? 9.136 47.377 8.829 1.00 22.39 275 SER A CA 1
ATOM 2020 C C . SER A 1 265 ? 9.252 48.751 9.486 1.00 22.67 275 SER A C 1
ATOM 2021 O O . SER A 1 265 ? 10.108 48.947 10.350 1.00 23.51 275 SER A O 1
ATOM 2024 N N . LEU A 1 266 ? 8.410 49.703 9.079 1.00 22.61 276 LEU A N 1
ATOM 2025 C CA . LEU A 1 266 ? 8.437 51.044 9.677 1.00 23.45 276 LEU A CA 1
ATOM 2026 C C . LEU A 1 266 ? 7.295 51.188 10.661 1.00 23.88 276 LEU A C 1
ATOM 2027 O O . LEU A 1 266 ? 7.117 52.240 11.264 1.00 26.22 276 LEU A O 1
ATOM 2032 N N . SER A 1 267 ? 6.525 50.125 10.837 1.00 24.30 277 SER A N 1
ATOM 2033 C CA . SER A 1 267 ? 5.376 50.181 11.725 1.00 26.20 277 SER A CA 1
ATOM 2034 C C . SER A 1 267 ? 5.642 50.423 13.205 1.00 26.08 277 SER A C 1
ATOM 2035 O O . SER A 1 267 ? 4.793 50.966 13.901 1.00 26.32 277 SER A O 1
ATOM 2038 N N . LYS A 1 268 ? 6.811 50.047 13.697 1.00 26.69 278 LYS A N 1
ATOM 2039 C CA . LYS A 1 268 ? 7.077 50.235 15.113 1.00 27.68 278 LYS A CA 1
ATOM 2040 C C . LYS A 1 268 ? 8.101 51.312 15.454 1.00 28.31 278 LYS A C 1
ATOM 2041 O O . LYS A 1 268 ? 7.910 52.044 16.419 1.00 28.81 278 LYS A O 1
ATOM 2047 N N . ASP A 1 269 ? 9.189 51.438 14.702 1.00 29.20 279 ASP A N 1
ATOM 2048 C CA . ASP A 1 269 ? 10.117 52.483 15.089 1.00 29.91 279 ASP A CA 1
ATOM 2049 C C . ASP A 1 269 ? 9.913 53.829 14.398 1.00 29.71 279 ASP A C 1
ATOM 2050 O O . ASP A 1 269 ? 10.741 54.728 14.519 1.00 31.06 279 ASP A O 1
ATOM 2055 N N . MET A 1 270 ? 8.794 53.981 13.697 1.00 28.96 280 MET A N 1
ATOM 2056 C CA . MET A 1 270 ? 8.469 55.262 13.065 1.00 28.67 280 MET A CA 1
ATOM 2057 C C . MET A 1 270 ? 6.999 55.596 13.310 1.00 27.81 280 MET A C 1
ATOM 2058 O O . MET A 1 270 ? 6.552 56.712 13.059 1.00 27.09 280 MET A O 1
ATOM 2063 N N . GLY A 1 271 ? 6.259 54.614 13.815 1.00 26.62 281 GLY A N 1
ATOM 2064 C CA . GLY A 1 271 ? 4.855 54.811 14.112 1.00 24.77 281 GLY A CA 1
ATOM 2065 C C . GLY A 1 271 ? 3.996 54.930 12.875 1.00 24.18 281 GLY A C 1
ATOM 2066 O O . GLY A 1 271 ? 3.029 55.684 12.861 1.00 24.33 281 GLY A O 1
ATOM 2067 N N . LEU A 1 272 ? 4.335 54.179 11.832 1.00 23.97 282 LEU A N 1
ATOM 2068 C CA . LEU A 1 272 ? 3.569 54.232 10.591 1.00 23.16 282 LEU A CA 1
ATOM 2069 C C . LEU A 1 272 ? 2.986 52.887 10.190 1.00 22.21 282 LEU A C 1
ATOM 2070 O O . LEU A 1 272 ? 3.004 52.539 9.016 1.00 23.43 282 LEU A O 1
ATOM 2075 N N . PRO A 1 273 ? 2.447 52.117 11.153 1.00 20.97 283 PRO A N 1
ATOM 2076 C CA . PRO A 1 273 ? 1.876 50.819 10.799 1.00 19.97 283 PRO A CA 1
ATOM 2077 C C . PRO A 1 273 ? 0.846 50.915 9.673 1.00 20.60 283 PRO A C 1
ATOM 2078 O O . PRO A 1 273 ? 0.667 49.969 8.904 1.00 21.24 283 PRO A O 1
ATOM 2082 N N . GLY A 1 274 ? 0.180 52.064 9.581 1.00 21.42 284 GLY A N 1
ATOM 2083 C CA . GLY A 1 274 ? -0.831 52.272 8.558 1.00 21.53 284 GLY A CA 1
ATOM 2084 C C . GLY A 1 274 ? -0.311 52.479 7.141 1.00 21.19 284 GLY A C 1
ATOM 2085 O O . GLY A 1 274 ? -1.092 52.498 6.184 1.00 20.62 284 GLY A O 1
ATOM 2086 N N . PHE A 1 275 ? 0.996 52.651 6.989 1.00 19.72 285 PHE A N 1
ATOM 2087 C CA . PHE A 1 275 ? 1.551 52.840 5.658 1.00 20.03 285 PHE A CA 1
ATOM 2088 C C . PHE A 1 275 ? 1.995 51.504 5.064 1.00 18.95 285 PHE A C 1
ATOM 2089 O O . PHE A 1 275 ? 2.434 51.434 3.914 1.00 18.82 285 PHE A O 1
ATOM 2097 N N . ARG A 1 276 ? 1.865 50.442 5.852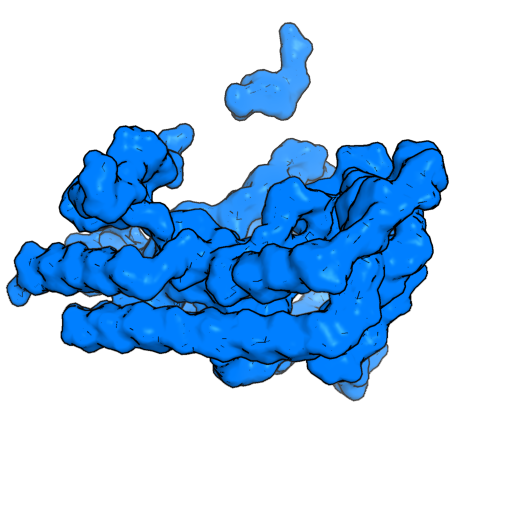 1.00 17.09 286 ARG A N 1
ATOM 2098 C CA . ARG A 1 276 ? 2.211 49.103 5.394 1.00 17.63 286 ARG A CA 1
ATOM 2099 C C . ARG A 1 276 ? 3.581 49.024 4.723 1.00 19.15 286 ARG A C 1
ATOM 2100 O O . ARG A 1 276 ? 3.696 48.525 3.603 1.00 20.18 286 ARG A O 1
ATOM 2108 N N . VAL A 1 277 ? 4.618 49.510 5.400 1.00 20.16 287 VAL A N 1
ATOM 2109 C CA . VAL A 1 277 ? 5.968 49.471 4.840 1.00 20.29 287 VAL A CA 1
ATOM 2110 C C . VAL A 1 277 ? 6.793 48.308 5.395 1.00 20.53 287 VAL A C 1
ATOM 2111 O O . VAL A 1 277 ? 7.473 48.439 6.410 1.00 21.00 287 VAL A O 1
ATOM 2115 N N . GLY A 1 278 ? 6.722 47.169 4.719 1.00 20.72 288 GLY A N 1
ATOM 2116 C CA . GLY A 1 278 ? 7.469 46.001 5.147 1.00 20.55 288 GLY A CA 1
ATOM 2117 C C . GLY A 1 278 ? 8.620 45.742 4.196 1.00 20.85 288 GLY A C 1
ATOM 2118 O O . GLY A 1 278 ? 8.493 45.936 2.983 1.00 21.99 288 GLY A O 1
ATOM 2119 N N . ILE A 1 279 ? 9.748 45.304 4.744 1.00 19.85 289 ILE A N 1
ATOM 2120 C CA . ILE A 1 279 ? 10.932 45.042 3.946 1.00 17.57 289 ILE A CA 1
ATOM 2121 C C . ILE A 1 279 ? 11.550 43.691 4.235 1.00 17.75 289 ILE A C 1
ATOM 2122 O O . ILE A 1 279 ? 11.493 43.179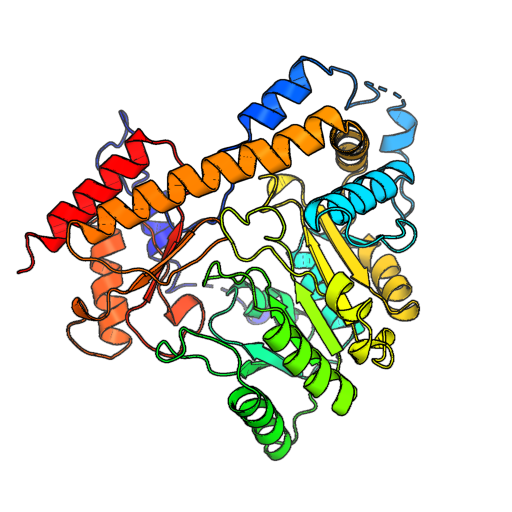 5.364 1.00 16.93 289 ILE A O 1
ATOM 2127 N N . ILE A 1 280 ? 12.151 43.125 3.197 1.00 17.07 290 ILE A N 1
ATOM 2128 C CA . ILE A 1 280 ? 12.843 41.852 3.288 1.00 16.08 290 ILE A CA 1
ATOM 2129 C C . ILE A 1 280 ? 14.236 42.075 2.728 1.00 14.65 290 ILE A C 1
ATOM 2130 O O . ILE A 1 280 ? 14.391 42.399 1.560 1.00 15.16 290 ILE A O 1
ATOM 2135 N N . TYR A 1 281 ? 15.246 41.918 3.568 1.00 14.03 291 TYR A N 1
ATOM 2136 C CA . TYR A 1 281 ? 16.628 42.089 3.137 1.00 12.44 291 TYR A CA 1
ATOM 2137 C C . TYR A 1 281 ? 17.349 40.744 3.283 1.00 11.06 291 TYR A C 1
ATOM 2138 O O . TYR A 1 281 ? 17.851 40.412 4.353 1.00 10.21 291 TYR A O 1
ATOM 2147 N N . SER A 1 282 ? 17.403 39.969 2.206 1.00 10.22 292 SER A N 1
ATOM 2148 C CA . SER A 1 282 ? 18.035 38.651 2.272 1.00 12.10 292 SER A CA 1
ATOM 2149 C C . SER A 1 282 ? 19.487 38.581 1.761 1.00 13.08 292 SER A C 1
ATOM 2150 O O . SER A 1 282 ? 19.808 39.127 0.707 1.00 12.36 292 SER A O 1
ATOM 2153 N N . PHE A 1 283 ? 20.368 37.914 2.506 1.00 14.48 293 PHE A N 1
ATOM 2154 C CA . PHE A 1 283 ? 21.759 37.791 2.057 1.00 17.75 293 PHE A CA 1
ATOM 2155 C C . PHE A 1 283 ? 21.902 36.712 0.995 1.00 19.17 293 PHE A C 1
ATOM 2156 O O . PHE A 1 283 ? 23.011 36.407 0.545 1.00 20.95 293 PHE A O 1
ATOM 2164 N N . ASN A 1 284 ? 20.757 36.163 0.595 1.00 20.71 294 ASN A N 1
ATOM 2165 C CA . ASN A 1 284 ? 20.646 35.103 -0.403 1.00 22.03 294 ASN A CA 1
ATOM 2166 C C . ASN A 1 284 ? 20.039 35.704 -1.685 1.00 24.58 294 ASN A C 1
ATOM 2167 O O . ASN A 1 284 ? 18.916 36.204 -1.679 1.00 25.56 294 ASN A O 1
ATOM 2172 N N . ASP A 1 285 ? 20.784 35.653 -2.783 1.00 26.33 295 ASP A N 1
ATOM 2173 C CA . ASP A 1 285 ? 20.325 36.219 -4.046 1.00 27.21 295 ASP A CA 1
ATOM 2174 C C . ASP A 1 285 ? 19.087 35.540 -4.607 1.00 26.91 295 ASP A C 1
ATOM 2175 O O . ASP A 1 285 ? 18.257 36.199 -5.236 1.00 26.31 295 ASP A O 1
ATOM 2180 N N . ASP A 1 286 ? 18.971 34.227 -4.413 1.00 25.65 296 ASP A N 1
ATOM 2181 C CA . ASP A 1 286 ? 17.810 33.509 -4.927 1.00 26.03 296 ASP A CA 1
ATOM 2182 C C . ASP A 1 286 ? 16.566 33.909 -4.159 1.00 26.12 296 ASP A C 1
ATOM 2183 O O . ASP A 1 286 ? 15.505 34.100 -4.757 1.00 27.25 296 ASP A O 1
ATOM 2188 N N . VAL A 1 287 ? 16.704 34.019 -2.837 1.00 24.69 297 VAL A N 1
ATOM 2189 C CA . VAL A 1 287 ? 15.600 34.424 -1.973 1.00 23.12 297 VAL A CA 1
ATOM 2190 C C . VAL A 1 287 ? 15.199 35.851 -2.342 1.00 23.31 297 VAL A C 1
ATOM 2191 O O . VAL A 1 287 ? 14.015 36.153 -2.439 1.00 23.40 297 VAL A O 1
ATOM 2195 N N . VAL A 1 288 ? 16.183 36.722 -2.555 1.00 22.53 298 VAL A N 1
ATOM 2196 C CA . VAL A 1 288 ? 15.887 38.092 -2.944 1.00 23.56 298 VAL A CA 1
ATOM 2197 C C . VAL A 1 288 ? 15.007 38.055 -4.188 1.00 24.90 298 VAL A C 1
ATOM 2198 O O . VAL A 1 288 ? 14.024 38.790 -4.274 1.00 26.24 298 VAL A O 1
ATOM 2202 N N . ASN A 1 289 ? 15.346 37.188 -5.138 1.00 26.52 299 ASN A N 1
ATOM 2203 C CA . ASN A 1 289 ? 14.565 37.059 -6.370 1.00 29.65 299 ASN A CA 1
ATOM 2204 C C . ASN A 1 289 ? 13.135 36.629 -6.089 1.00 29.14 299 ASN A C 1
ATOM 2205 O O . ASN A 1 289 ? 12.179 37.359 -6.344 1.00 28.41 299 ASN A O 1
ATOM 2210 N N . CYS A 1 290 ? 13.007 35.415 -5.574 1.00 29.29 300 CYS A N 1
ATOM 2211 C CA . CYS A 1 290 ? 11.712 34.843 -5.256 1.00 28.93 300 CYS A CA 1
ATOM 2212 C C . CYS A 1 290 ? 10.894 35.788 -4.381 1.00 28.26 300 CYS A C 1
ATOM 2213 O O . CYS A 1 290 ? 9.681 35.907 -4.547 1.00 28.05 300 CYS A O 1
ATOM 2216 N N . ALA A 1 291 ? 11.563 36.466 -3.454 1.00 26.77 301 ALA A N 1
ATOM 2217 C CA . ALA A 1 291 ? 10.883 37.393 -2.564 1.00 25.93 301 ALA A CA 1
ATOM 2218 C C . ALA A 1 291 ? 10.303 38.581 -3.323 1.00 25.55 301 ALA A C 1
ATOM 2219 O O . ALA A 1 291 ? 9.191 39.028 -3.032 1.00 26.14 301 ALA A O 1
ATOM 2221 N N . ARG A 1 292 ? 11.048 39.093 -4.296 1.00 24.88 302 ARG A N 1
ATOM 2222 C CA . ARG A 1 292 ? 10.574 40.237 -5.064 1.00 25.34 302 ARG A CA 1
ATOM 2223 C C . ARG A 1 292 ? 9.375 39.846 -5.932 1.00 26.66 302 ARG A C 1
ATOM 2224 O O . ARG A 1 292 ? 8.357 40.537 -5.935 1.00 26.95 302 ARG A O 1
ATOM 2232 N N . LYS A 1 293 ? 9.496 38.741 -6.669 1.00 27.41 303 LYS A N 1
ATOM 2233 C CA . LYS A 1 293 ? 8.407 38.262 -7.519 1.00 27.52 303 LYS A CA 1
ATOM 2234 C C . LYS A 1 293 ? 7.130 38.108 -6.685 1.00 27.00 303 LYS A C 1
ATOM 2235 O O . LYS A 1 293 ? 6.025 38.239 -7.202 1.00 27.78 303 LYS A O 1
ATOM 2241 N N . MET A 1 294 ? 7.289 37.818 -5.397 1.00 25.47 304 MET A N 1
ATOM 2242 C CA . MET A 1 294 ? 6.150 37.646 -4.501 1.00 23.83 304 MET A CA 1
A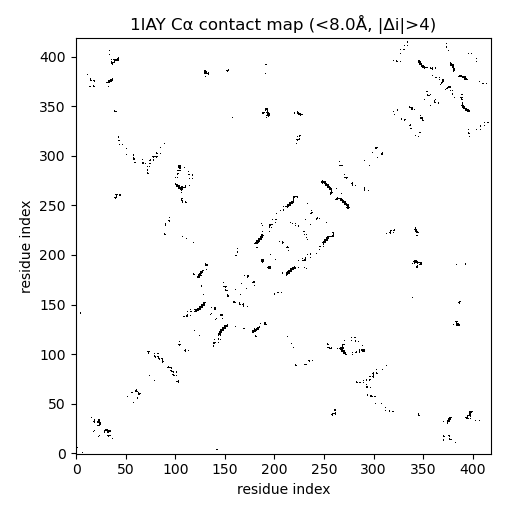TOM 2243 C C . MET A 1 294 ? 5.679 38.976 -3.925 1.00 23.24 304 MET A C 1
ATOM 2244 O O . MET A 1 294 ? 4.588 39.059 -3.358 1.00 22.93 304 MET A O 1
ATOM 2249 N N . SER A 1 295 ? 6.495 40.016 -4.070 1.00 21.64 305 SER A N 1
ATOM 2250 C CA . SER A 1 295 ? 6.132 41.323 -3.544 1.00 19.07 305 SER A CA 1
ATOM 2251 C C . SER A 1 295 ? 4.989 41.950 -4.337 1.00 18.07 305 SER A C 1
ATOM 2252 O O . SER A 1 295 ? 4.338 42.882 -3.868 1.00 17.00 305 SER A O 1
ATOM 2255 N N . SER A 1 296 ? 4.738 41.446 -5.541 1.00 18.06 306 SER A N 1
ATOM 2256 C CA . SER A 1 296 ? 3.655 42.004 -6.347 1.00 18.14 306 SER A CA 1
ATOM 2257 C C . SER A 1 296 ? 2.273 41.625 -5.786 1.00 17.32 306 SER A C 1
ATOM 2258 O O . SER A 1 296 ? 1.239 41.846 -6.420 1.00 18.44 306 SER A O 1
ATOM 2261 N N . PHE A 1 297 ? 2.277 41.072 -4.575 1.00 15.14 307 PHE A N 1
ATOM 2262 C CA . PHE A 1 297 ? 1.061 40.681 -3.870 1.00 11.65 307 PHE A CA 1
ATOM 2263 C C . PHE A 1 297 ? 0.889 41.655 -2.693 1.00 12.08 307 PHE A C 1
ATOM 2264 O O . PHE A 1 297 ? -0.180 41.743 -2.090 1.00 10.26 307 PHE A O 1
ATOM 2272 N N . GLY A 1 298 ? 1.963 42.379 -2.370 1.00 12.47 308 GLY A N 1
ATOM 2273 C CA . GLY A 1 298 ? 1.936 43.339 -1.272 1.00 12.32 308 GLY A CA 1
ATOM 2274 C C . GLY A 1 298 ? 2.920 44.499 -1.412 1.00 12.23 308 GLY A C 1
ATOM 2275 O O . GLY A 1 298 ? 3.694 44.788 -0.497 1.00 10.85 308 GLY A O 1
ATOM 2276 N N . LEU A 1 299 ? 2.887 45.166 -2.564 1.00 13.14 309 LEU A N 1
ATOM 2277 C CA . LEU A 1 299 ? 3.769 46.295 -2.839 1.00 13.04 309 LEU A CA 1
ATOM 2278 C C . LEU A 1 299 ? 3.323 47.540 -2.084 1.00 13.84 309 LEU A C 1
ATOM 2279 O O . LEU A 1 299 ? 2.122 47.806 -1.957 1.00 15.47 309 LEU A O 1
ATOM 2284 N N . VAL A 1 300 ? 4.303 48.290 -1.577 1.00 13.40 310 VAL A N 1
ATOM 2285 C CA . VAL A 1 300 ? 4.053 49.528 -0.854 1.00 10.64 310 VAL A CA 1
ATOM 2286 C C . VAL A 1 300 ? 3.513 50.493 -1.892 1.00 11.69 310 VAL A C 1
ATOM 2287 O O . VAL A 1 300 ? 3.942 50.468 -3.038 1.00 12.73 310 VAL A O 1
ATOM 2291 N N . SER A 1 301 ? 2.564 51.334 -1.513 1.00 12.19 311 SER A N 1
ATOM 2292 C CA . SER A 1 301 ? 2.013 52.268 -2.478 1.00 14.57 311 SER A CA 1
ATOM 2293 C C . SER A 1 301 ? 3.076 53.259 -2.949 1.00 14.70 311 SER A C 1
ATOM 2294 O O . SER A 1 301 ? 3.823 53.802 -2.132 1.00 15.43 311 SER A O 1
ATOM 2297 N N . THR A 1 302 ? 3.138 53.479 -4.262 1.00 14.43 312 THR A N 1
ATOM 2298 C CA . THR A 1 302 ? 4.085 54.414 -4.856 1.00 15.85 312 THR A CA 1
ATOM 2299 C C . THR A 1 302 ? 3.895 55.776 -4.207 1.00 18.07 312 THR A C 1
ATOM 2300 O O . THR A 1 302 ? 4.847 56.529 -4.000 1.00 18.84 312 THR A O 1
ATOM 2304 N N . GLN A 1 303 ? 2.645 56.091 -3.901 1.00 19.12 313 GLN A N 1
ATOM 2305 C CA . GLN A 1 303 ? 2.317 57.347 -3.249 1.00 21.04 313 GLN A CA 1
ATOM 2306 C C . GLN A 1 303 ? 3.041 57.421 -1.902 1.00 20.47 313 GLN A C 1
ATOM 2307 O O . GLN A 1 303 ? 3.488 58.485 -1.489 1.00 20.29 313 GLN A O 1
ATOM 2313 N N . THR A 1 304 ? 3.157 56.281 -1.227 1.00 19.83 314 THR A N 1
ATOM 2314 C CA . THR A 1 304 ? 3.827 56.216 0.063 1.00 19.22 314 THR A CA 1
ATOM 2315 C C . THR A 1 304 ? 5.341 56.080 -0.107 1.00 19.44 314 THR A C 1
ATOM 2316 O O . THR A 1 304 ? 6.115 56.573 0.720 1.00 18.32 314 THR A O 1
ATOM 2320 N N . GLN A 1 305 ? 5.759 55.415 -1.183 1.00 19.79 315 GLN A N 1
ATOM 2321 C CA . GLN A 1 305 ? 7.184 55.235 -1.466 1.00 19.85 315 GLN A CA 1
ATOM 2322 C C . GLN A 1 305 ? 7.788 56.606 -1.709 1.00 20.39 315 GLN A C 1
ATOM 2323 O O . GLN A 1 305 ? 8.925 56.880 -1.323 1.00 21.51 315 GLN A O 1
ATOM 2329 N N . TYR A 1 306 ? 7.010 57.459 -2.369 1.00 19.92 316 TYR A N 1
ATOM 2330 C CA . TYR A 1 306 ? 7.441 58.803 -2.697 1.00 19.44 316 TYR A CA 1
ATOM 2331 C C . TYR A 1 306 ? 7.697 59.611 -1.438 1.00 19.95 316 TYR A C 1
ATOM 2332 O O . TYR A 1 306 ? 8.778 60.186 -1.254 1.00 21.27 316 TYR A O 1
ATOM 2341 N N . PHE A 1 307 ? 6.692 59.651 -0.574 1.00 19.79 317 PHE A N 1
ATOM 2342 C CA . PHE A 1 307 ? 6.765 60.400 0.674 1.00 20.07 317 PHE A CA 1
ATOM 2343 C C . PHE A 1 307 ? 7.919 59.977 1.582 1.00 20.54 317 PHE A C 1
ATOM 2344 O O . PHE A 1 307 ? 8.542 60.810 2.239 1.00 20.65 317 PHE A O 1
ATOM 2352 N N . LEU A 1 308 ? 8.206 58.681 1.615 1.00 21.68 318 LEU A N 1
ATOM 2353 C CA . LEU A 1 308 ? 9.265 58.181 2.470 1.00 21.57 318 LEU A CA 1
ATOM 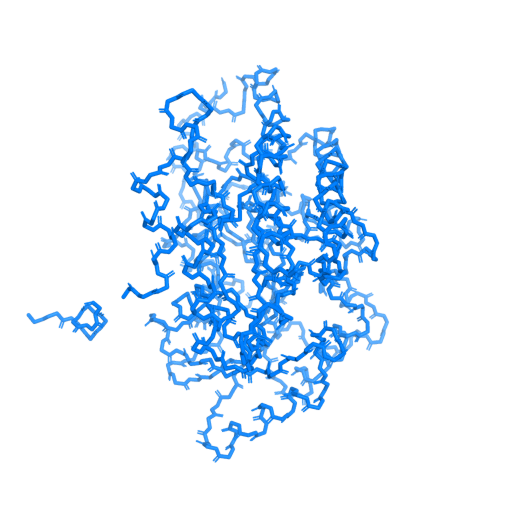2354 C C . LEU A 1 308 ? 10.641 58.407 1.872 1.00 21.74 318 LEU A C 1
ATOM 2355 O O . LEU A 1 308 ? 11.611 58.633 2.597 1.00 21.36 318 LEU A O 1
ATOM 2360 N N . ALA A 1 309 ? 10.726 58.353 0.548 1.00 22.45 319 ALA A N 1
ATOM 2361 C CA . ALA A 1 309 ? 11.998 58.590 -0.122 1.00 22.85 319 ALA A CA 1
ATOM 2362 C C . ALA A 1 309 ? 12.403 60.032 0.189 1.00 22.60 319 ALA A C 1
ATOM 2363 O O . ALA A 1 309 ? 13.580 60.339 0.329 1.00 23.82 319 ALA A O 1
ATOM 2365 N N . ALA A 1 310 ? 11.407 60.902 0.322 1.00 21.92 320 ALA A N 1
ATOM 2366 C CA . ALA A 1 310 ? 11.627 62.310 0.604 1.00 20.15 320 ALA A CA 1
ATOM 2367 C C . ALA A 1 310 ? 12.079 62.563 2.034 1.00 20.65 320 ALA A C 1
ATOM 2368 O O . ALA A 1 310 ? 13.130 63.159 2.279 1.00 20.40 320 ALA A O 1
ATOM 2370 N N . MET A 1 311 ? 11.272 62.110 2.981 1.00 21.55 321 MET A N 1
ATOM 2371 C CA . MET A 1 311 ? 11.576 62.295 4.395 1.00 23.90 321 MET A CA 1
ATOM 2372 C C . MET A 1 311 ? 12.813 61.533 4.890 1.00 24.14 321 MET A C 1
ATOM 2373 O O . MET A 1 311 ? 13.587 62.060 5.696 1.00 24.74 321 MET A O 1
ATOM 2378 N N . LEU A 1 312 ? 12.992 60.301 4.418 1.00 23.59 322 LEU A N 1
ATOM 2379 C CA . LEU A 1 312 ? 14.136 59.489 4.823 1.00 23.22 322 LEU A CA 1
ATOM 2380 C C . LEU A 1 312 ? 15.428 59.880 4.103 1.00 24.51 322 LEU A C 1
ATOM 2381 O O . LEU A 1 312 ? 16.492 59.316 4.369 1.00 26.04 322 LEU A O 1
ATOM 2386 N N . SER A 1 313 ? 15.336 60.836 3.187 1.00 24.76 323 SER A N 1
ATOM 2387 C CA . SER A 1 313 ? 16.514 61.310 2.473 1.00 26.12 323 SER A CA 1
ATOM 2388 C C . SER A 1 313 ? 17.052 62.546 3.192 1.00 27.75 323 SER A C 1
ATOM 2389 O O . SER A 1 313 ? 18.158 63.007 2.904 1.00 27.69 323 SER A O 1
ATOM 2392 N N . ASP A 1 314 ? 16.257 63.090 4.115 1.00 29.77 324 ASP A N 1
ATOM 2393 C CA . ASP A 1 314 ? 16.655 64.272 4.868 1.00 30.99 324 ASP A CA 1
ATOM 2394 C C . ASP A 1 314 ? 17.435 63.858 6.090 1.00 31.26 324 ASP A C 1
ATOM 2395 O O . ASP A 1 314 ? 16.885 63.718 7.181 1.00 32.38 324 ASP A O 1
ATOM 2400 N N . GLU A 1 315 ? 18.731 63.684 5.898 1.00 31.54 325 GLU A N 1
ATOM 2401 C CA . GLU A 1 315 ? 19.610 63.253 6.964 1.00 32.53 325 GLU A CA 1
ATOM 2402 C C . GLU A 1 315 ? 19.390 63.998 8.263 1.00 32.11 325 GLU A C 1
ATOM 2403 O O . GLU A 1 315 ? 19.260 63.384 9.319 1.00 32.40 325 GLU A O 1
ATOM 2409 N N . LYS A 1 316 ? 19.338 65.320 8.192 1.00 33.33 326 LYS A N 1
ATOM 2410 C CA . LYS A 1 316 ? 19.142 66.124 9.395 1.00 34.75 326 LYS A CA 1
ATOM 2411 C C . LYS A 1 316 ? 17.946 65.616 10.193 1.00 34.23 326 LYS A C 1
ATOM 2412 O O . LYS A 1 316 ? 18.040 65.409 11.408 1.00 33.83 326 LYS A O 1
ATOM 2418 N N . PHE A 1 317 ? 16.828 65.403 9.496 1.00 33.80 327 PHE A N 1
ATOM 2419 C CA . PHE A 1 317 ? 15.594 64.907 10.111 1.00 31.64 327 PHE A CA 1
ATOM 2420 C C . PHE A 1 317 ? 15.795 63.517 10.704 1.00 30.39 327 PHE A C 1
ATOM 2421 O O . PHE A 1 317 ? 15.479 63.276 11.871 1.00 30.12 327 PHE A O 1
ATOM 2429 N N . VAL A 1 318 ? 16.310 62.607 9.879 1.00 28.00 328 VAL A N 1
ATOM 2430 C CA . VAL A 1 318 ? 16.555 61.240 10.297 1.00 25.83 328 VAL A CA 1
ATOM 2431 C C . VAL A 1 318 ? 17.485 61.151 11.500 1.00 25.97 328 VAL A C 1
ATOM 2432 O O . VAL A 1 318 ? 17.251 60.351 12.397 1.00 24.83 328 VAL A O 1
ATOM 2436 N N . ASP A 1 319 ? 18.538 61.963 11.529 1.00 27.06 329 ASP A N 1
ATOM 2437 C CA . ASP A 1 319 ? 19.455 61.929 12.665 1.00 28.47 329 ASP A CA 1
ATOM 2438 C C . ASP A 1 319 ? 18.762 62.448 13.926 1.00 29.04 329 ASP A C 1
ATOM 2439 O O . ASP A 1 319 ? 18.918 61.887 15.018 1.00 28.70 329 ASP A O 1
ATOM 2444 N N . ASN A 1 320 ? 17.985 63.514 13.772 1.00 29.09 330 ASN A N 1
ATOM 2445 C CA . ASN A 1 320 ? 17.281 64.089 14.904 1.00 29.10 330 ASN A CA 1
ATOM 2446 C C . ASN A 1 320 ? 16.261 63.108 15.475 1.00 28.13 330 ASN A C 1
ATOM 2447 O O . ASN A 1 320 ? 16.182 62.911 16.686 1.00 27.63 330 ASN A O 1
ATOM 2452 N N . PHE A 1 321 ? 15.487 62.502 14.583 1.00 26.59 331 PHE A N 1
ATOM 2453 C CA . PHE A 1 321 ? 14.449 61.550 14.947 1.00 25.59 331 PHE A CA 1
ATOM 2454 C C . PHE A 1 321 ? 14.993 60.390 15.771 1.00 25.39 331 PHE A C 1
ATOM 2455 O O . PHE A 1 321 ? 14.625 60.212 16.934 1.00 25.52 331 PHE A O 1
ATOM 2463 N N . LEU A 1 322 ? 15.864 59.596 15.161 1.00 24.37 332 LEU A N 1
ATOM 2464 C CA . LEU A 1 322 ? 16.451 58.450 15.844 1.00 25.57 332 LEU A CA 1
ATOM 2465 C C . LEU A 1 322 ? 16.978 58.823 17.229 1.00 27.10 332 LEU A C 1
ATOM 2466 O O . LEU A 1 322 ? 16.888 58.037 18.172 1.00 27.13 332 LEU A O 1
ATOM 2471 N N . ARG A 1 323 ? 17.530 60.025 17.344 1.00 29.06 333 ARG A N 1
ATOM 2472 C CA . ARG A 1 323 ? 18.082 60.483 18.607 1.00 30.13 333 ARG A CA 1
ATOM 2473 C C . ARG A 1 323 ? 16.963 60.955 19.515 1.00 29.39 333 ARG A C 1
ATOM 2474 O O . ARG A 1 323 ? 16.806 60.467 20.634 1.00 29.10 333 ARG A O 1
ATOM 2482 N N . GLU A 1 324 ? 16.181 61.905 19.018 1.00 29.60 334 GLU A N 1
ATOM 2483 C CA . GLU A 1 324 ? 15.072 62.452 19.778 1.00 30.06 334 GLU A CA 1
ATOM 2484 C C . GLU A 1 324 ? 14.139 61.349 20.256 1.00 29.95 334 GLU A C 1
ATOM 2485 O O . GLU A 1 324 ? 13.798 61.279 21.443 1.00 30.83 334 GLU A O 1
ATOM 2491 N N . SER A 1 325 ? 13.735 60.485 19.329 1.00 28.17 335 SER A N 1
ATOM 2492 C CA . SER A 1 325 ? 12.821 59.399 19.644 1.00 26.39 335 SER A CA 1
ATOM 2493 C C . SER A 1 325 ? 13.312 58.506 20.770 1.00 24.63 335 SER A C 1
ATOM 2494 O O . SER A 1 325 ? 12.561 58.180 21.679 1.00 24.67 335 SER A O 1
ATOM 2497 N N . ALA A 1 326 ? 14.573 58.106 20.705 1.00 24.28 336 ALA A N 1
ATOM 2498 C CA . ALA A 1 326 ? 15.157 57.255 21.730 1.00 23.36 336 ALA A CA 1
ATOM 2499 C C . ALA A 1 326 ? 15.122 57.933 23.098 1.00 24.11 336 ALA A C 1
ATOM 2500 O O . ALA A 1 326 ? 14.895 57.278 24.116 1.00 22.42 336 ALA A O 1
ATOM 2502 N N . MET A 1 327 ? 15.345 59.246 23.120 1.00 26.08 337 MET A N 1
ATOM 2503 C CA . MET A 1 327 ? 15.341 60.005 24.373 1.00 29.01 337 MET A CA 1
ATOM 2504 C C . MET A 1 327 ? 13.980 59.939 25.092 1.00 29.26 337 MET A C 1
ATOM 2505 O O . MET A 1 327 ? 13.910 59.781 26.317 1.00 28.01 337 MET A O 1
ATOM 2510 N N . ARG A 1 328 ? 12.902 60.048 24.319 1.00 28.56 338 ARG A N 1
ATOM 2511 C CA . ARG A 1 328 ? 11.556 60.004 24.870 1.00 26.91 338 ARG A CA 1
ATOM 2512 C C . ARG A 1 328 ? 11.190 58.601 25.324 1.00 26.47 338 ARG A C 1
ATOM 2513 O O . ARG A 1 328 ? 10.702 58.409 26.444 1.00 26.50 338 ARG A O 1
ATOM 2521 N N . LEU A 1 329 ? 11.427 57.614 24.467 1.00 24.34 339 LEU A N 1
ATOM 2522 C CA . LEU A 1 329 ? 11.118 56.243 24.837 1.00 22.68 339 LEU A CA 1
ATOM 2523 C C . LEU A 1 329 ? 11.760 55.878 26.171 1.00 23.08 339 LEU A C 1
ATOM 2524 O O . LEU A 1 329 ? 11.123 55.233 27.012 1.00 23.23 339 LEU A O 1
ATOM 2529 N N . GLY A 1 330 ? 13.018 56.283 26.356 1.00 22.07 340 GLY A N 1
ATOM 2530 C CA . GLY A 1 330 ? 13.719 55.989 27.595 1.00 22.89 340 GLY A CA 1
ATOM 2531 C C . GLY A 1 330 ? 13.101 56.725 28.773 1.00 23.12 340 GLY A C 1
ATOM 2532 O O . GLY A 1 330 ? 12.907 56.172 29.861 1.00 21.08 340 GLY A O 1
ATOM 2533 N N . LYS A 1 331 ? 12.809 57.997 28.547 1.00 24.60 341 LYS A N 1
ATOM 2534 C CA . LYS A 1 331 ? 12.189 58.830 29.554 1.00 26.75 341 LYS A CA 1
ATOM 2535 C C . LYS A 1 331 ? 10.923 58.102 30.009 1.00 27.12 341 LYS A C 1
ATOM 2536 O O . LYS A 1 331 ? 10.778 57.741 31.179 1.00 27.77 341 LYS A O 1
ATOM 2542 N N . ARG A 1 332 ? 10.023 57.865 29.062 1.00 27.37 342 ARG A N 1
ATOM 2543 C CA . ARG A 1 332 ? 8.762 57.190 29.340 1.00 27.49 342 ARG A CA 1
ATOM 2544 C C . ARG A 1 332 ? 8.907 55.864 30.076 1.00 28.46 342 ARG A C 1
ATOM 2545 O O . ARG A 1 332 ? 8.230 55.626 31.081 1.00 27.17 342 ARG A O 1
ATOM 2553 N N . HIS A 1 333 ? 9.769 54.995 29.552 1.00 29.66 343 HIS A N 1
ATOM 2554 C CA . HIS A 1 333 ? 9.991 53.689 30.143 1.00 30.71 343 HIS A CA 1
ATOM 2555 C C . HIS A 1 333 ? 10.380 53.771 31.601 1.00 32.00 343 HIS A C 1
ATOM 2556 O O . HIS A 1 333 ? 9.719 53.188 32.452 1.00 32.75 343 HIS A O 1
ATOM 2563 N N . LYS A 1 334 ? 11.460 54.485 31.893 1.00 34.22 344 LYS A N 1
ATOM 2564 C CA . LYS A 1 334 ? 11.909 54.600 33.274 1.00 36.13 344 LYS A CA 1
ATOM 2565 C C . LYS A 1 334 ? 10.818 55.163 34.171 1.00 35.89 344 LYS A C 1
ATOM 2566 O O . LYS A 1 334 ? 10.571 54.638 35.262 1.00 36.13 344 LYS A O 1
ATOM 2572 N N . HIS A 1 335 ? 10.159 56.223 33.715 1.00 34.23 345 HIS A N 1
ATOM 2573 C CA . HIS A 1 335 ? 9.105 56.816 34.514 1.00 33.53 345 HIS A CA 1
ATOM 2574 C C . HIS A 1 335 ? 8.039 55.808 34.876 1.00 34.15 345 HIS A C 1
ATOM 2575 O O . HIS A 1 335 ? 7.435 55.888 35.948 1.00 35.81 345 HIS A O 1
ATOM 2582 N N . PHE A 1 336 ? 7.793 54.866 33.977 1.00 33.04 346 PHE A N 1
ATOM 2583 C CA . PHE A 1 336 ? 6.781 53.858 34.226 1.00 33.08 346 PHE A CA 1
ATOM 2584 C C . PHE A 1 336 ? 7.307 52.801 35.193 1.00 34.13 346 PHE A C 1
ATOM 2585 O O . PHE A 1 336 ? 6.633 52.441 36.160 1.00 33.74 346 PHE A O 1
ATOM 2593 N N . THR A 1 337 ? 8.519 52.320 34.930 1.00 35.81 347 THR A N 1
ATOM 2594 C CA . THR A 1 337 ? 9.162 51.310 35.770 1.00 36.96 347 THR A CA 1
ATOM 2595 C C . THR A 1 337 ? 9.260 51.776 37.223 1.00 36.81 347 THR A C 1
ATOM 2596 O O . THR A 1 337 ? 8.912 51.039 38.148 1.00 35.57 347 THR A O 1
ATOM 2600 N N . ASN A 1 338 ? 9.746 52.998 37.414 1.00 36.74 348 ASN A N 1
ATOM 2601 C CA . ASN A 1 338 ? 9.885 53.552 38.749 1.00 36.99 348 ASN A CA 1
ATOM 2602 C C . ASN A 1 338 ? 8.565 53.539 39.496 1.00 37.09 348 ASN A C 1
ATOM 2603 O O . ASN A 1 338 ? 8.504 53.112 40.652 1.00 37.35 348 ASN A O 1
ATOM 2608 N N . GLY A 1 339 ? 7.513 54.018 38.840 1.00 36.98 349 GLY A N 1
ATOM 2609 C CA . GLY A 1 339 ? 6.210 54.037 39.478 1.00 38.02 349 GLY A CA 1
ATOM 2610 C C . GLY A 1 339 ? 5.823 52.654 39.969 1.00 37.72 349 GLY A C 1
ATOM 2611 O O . GLY A 1 339 ? 5.306 52.480 41.074 1.00 36.95 349 GLY A O 1
ATOM 2612 N N . LEU A 1 340 ? 6.092 51.659 39.137 1.00 37.71 350 LEU A N 1
ATOM 2613 C CA . LEU A 1 340 ? 5.770 50.287 39.474 1.00 38.30 350 LEU A CA 1
ATOM 2614 C C . LEU A 1 340 ? 6.568 49.777 40.668 1.00 38.93 350 LEU A C 1
ATOM 2615 O O . LEU A 1 340 ? 6.043 49.017 41.486 1.00 40.04 350 LEU A O 1
ATOM 2620 N N . GLU A 1 341 ? 7.826 50.196 40.786 1.00 38.96 351 GLU A N 1
ATOM 2621 C CA . GLU A 1 341 ? 8.638 49.751 41.913 1.00 38.12 351 GLU A CA 1
ATOM 2622 C C . GLU A 1 341 ? 8.272 50.455 43.205 1.00 35.83 351 GLU A C 1
ATOM 2623 O O . GLU A 1 341 ? 8.770 50.095 44.269 1.00 34.49 351 GLU A O 1
ATOM 2629 N N . VAL A 1 342 ? 7.412 51.465 43.117 1.00 33.82 352 VAL A N 1
ATOM 2630 C CA . VAL A 1 342 ? 6.968 52.148 44.322 1.00 31.92 352 VAL A CA 1
ATOM 2631 C C . VAL A 1 342 ? 6.088 51.146 45.057 1.00 31.59 352 VAL A C 1
ATOM 2632 O O . VAL A 1 342 ? 6.328 50.815 46.215 1.00 30.85 352 VAL A O 1
ATOM 2636 N N . VAL A 1 343 ? 5.071 50.652 44.364 1.00 32.03 353 VAL A N 1
ATOM 2637 C CA . VAL A 1 343 ? 4.169 49.674 44.948 1.00 32.58 353 VAL A CA 1
ATOM 2638 C C . VAL A 1 343 ? 4.815 48.295 44.929 1.00 32.51 353 VAL A C 1
ATOM 2639 O O . VAL A 1 343 ? 4.148 47.282 45.166 1.00 32.36 353 VAL A O 1
ATOM 2643 N N . GLY A 1 344 ? 6.113 48.265 44.629 1.00 31.09 354 GLY A N 1
ATOM 2644 C CA . GLY A 1 344 ? 6.849 47.013 44.623 1.00 30.23 354 GLY A CA 1
ATOM 2645 C C . GLY A 1 344 ? 6.671 46.064 43.453 1.00 30.62 354 GLY A C 1
ATOM 2646 O O . GLY A 1 344 ? 6.843 44.854 43.614 1.00 30.84 354 GLY A O 1
ATOM 2647 N N . ILE A 1 345 ? 6.326 46.589 42.283 1.00 30.26 355 ILE A N 1
ATOM 2648 C CA . ILE A 1 345 ? 6.167 45.747 41.107 1.00 30.47 355 ILE A CA 1
ATOM 2649 C C . ILE A 1 345 ? 7.464 45.783 40.307 1.00 30.40 355 ILE A C 1
ATOM 2650 O O . ILE A 1 345 ? 7.917 46.851 39.897 1.00 30.44 355 ILE A O 1
ATOM 2655 N N . LYS A 1 346 ? 8.061 44.612 40.100 1.00 30.69 356 LYS A N 1
ATOM 2656 C CA . LYS A 1 346 ? 9.310 44.479 39.351 1.00 30.30 356 LYS A CA 1
ATOM 2657 C C . LYS A 1 346 ? 9.054 44.124 37.894 1.00 29.44 356 LYS A C 1
ATOM 2658 O O . LYS A 1 346 ? 8.119 43.392 37.578 1.00 29.67 356 LYS A O 1
ATOM 2664 N N . CYS A 1 347 ? 9.886 44.642 37.002 1.00 28.08 357 CYS A N 1
ATOM 2665 C CA . CYS A 1 347 ? 9.751 44.313 35.589 1.00 26.49 357 CYS A CA 1
ATOM 2666 C C . CYS A 1 347 ? 11.042 43.681 35.126 1.00 25.75 357 CYS A C 1
ATOM 2667 O O . CYS A 1 347 ? 12.046 43.719 35.823 1.00 25.72 357 CYS A O 1
ATOM 2670 N N . LEU A 1 348 ? 11.006 43.094 33.943 1.00 25.51 358 LEU A N 1
ATOM 2671 C CA . LEU A 1 348 ? 12.185 42.477 33.363 1.00 24.39 358 LEU A CA 1
ATOM 2672 C C . LEU A 1 348 ? 13.003 43.633 32.814 1.00 24.36 358 LEU A C 1
ATOM 2673 O O . LEU A 1 348 ? 12.505 44.415 32.002 1.00 25.29 358 LEU A O 1
ATOM 2678 N N . LYS A 1 349 ? 14.241 43.764 33.270 1.00 25.33 359 LYS A N 1
ATOM 2679 C CA . LYS A 1 349 ? 15.089 44.847 32.788 1.00 26.79 359 LYS A CA 1
ATOM 2680 C C . LYS A 1 349 ? 15.104 44.790 31.269 1.00 26.31 359 LYS A C 1
ATOM 2681 O O . LYS A 1 349 ? 15.284 43.720 30.693 1.00 27.52 359 LYS A O 1
ATOM 2687 N N . ASN A 1 350 ? 14.904 45.933 30.622 1.00 25.77 360 ASN A N 1
ATOM 2688 C CA . ASN A 1 350 ? 14.888 45.977 29.163 1.00 25.25 360 ASN A CA 1
ATOM 2689 C C . ASN A 1 350 ? 15.341 47.331 28.619 1.00 24.46 360 ASN A C 1
ATOM 2690 O O . ASN A 1 350 ? 15.268 48.350 29.311 1.00 23.95 360 ASN A O 1
ATOM 2695 N N . ASN A 1 351 ? 15.792 47.335 27.368 1.00 23.39 361 ASN A N 1
ATOM 2696 C CA . ASN A 1 351 ? 16.281 48.555 26.741 1.00 23.58 361 ASN A CA 1
ATOM 2697 C C . ASN A 1 351 ? 15.722 48.847 25.359 1.00 23.40 361 ASN A C 1
ATOM 2698 O O . ASN A 1 351 ? 16.338 49.580 24.593 1.00 22.36 361 ASN A O 1
ATOM 2703 N N . ALA A 1 352 ? 14.561 48.281 25.039 1.00 24.98 362 ALA A N 1
ATOM 2704 C CA . ALA A 1 352 ? 13.939 48.495 23.728 1.00 26.14 362 ALA A CA 1
ATOM 2705 C C . ALA A 1 352 ? 12.473 48.083 23.695 1.00 26.93 362 ALA A C 1
ATOM 2706 O O . ALA A 1 352 ? 11.943 47.521 24.656 1.00 26.89 362 ALA A O 1
ATOM 2708 N N . GLY A 1 353 ? 11.823 48.362 22.569 1.00 27.90 363 GLY A N 1
ATOM 2709 C CA . GLY A 1 353 ? 10.416 48.029 22.431 1.00 26.68 363 GLY A CA 1
ATOM 2710 C C . GLY A 1 353 ? 9.508 49.199 22.776 1.00 25.52 363 GLY A C 1
ATOM 2711 O O . GLY A 1 353 ? 9.980 50.321 22.968 1.00 25.89 363 GLY A O 1
ATOM 2712 N N . LEU A 1 354 ? 8.206 48.937 22.856 1.00 23.49 364 LEU A N 1
ATOM 2713 C CA . LEU A 1 354 ? 7.226 49.969 23.173 1.00 21.20 364 LEU A CA 1
ATOM 2714 C C . LEU A 1 354 ? 6.374 49.458 24.325 1.00 21.58 364 LEU A C 1
ATOM 2715 O O . LEU A 1 354 ? 5.188 49.771 24.441 1.00 21.45 364 LEU A O 1
ATOM 2720 N N . PHE A 1 355 ? 7.013 48.686 25.195 1.00 22.35 365 PHE A N 1
ATOM 2721 C CA . PHE A 1 355 ? 6.335 48.065 26.319 1.00 22.66 365 PHE A CA 1
ATOM 2722 C C . PHE A 1 355 ? 7.369 47.582 27.329 1.00 23.39 365 PHE A C 1
ATOM 2723 O O . PHE A 1 355 ? 8.547 47.910 27.218 1.00 22.92 365 PHE A O 1
ATOM 2731 N N . CYS A 1 356 ? 6.915 46.822 28.324 1.00 24.82 366 CYS A N 1
ATOM 2732 C CA . CYS A 1 356 ? 7.801 46.230 29.330 1.00 25.39 366 CYS A CA 1
ATOM 2733 C C . CYS A 1 356 ? 7.169 44.905 29.754 1.00 24.82 366 CYS A C 1
ATOM 2734 O O . CYS A 1 356 ? 5.948 44.748 29.700 1.00 25.06 366 CYS A O 1
ATOM 2737 N N . TRP A 1 357 ? 8.013 43.949 30.132 1.00 25.33 367 TRP A N 1
ATOM 2738 C CA . TRP A 1 357 ? 7.593 42.602 30.531 1.00 24.47 367 TRP A CA 1
ATOM 2739 C C . TRP A 1 357 ? 7.415 42.561 32.050 1.00 25.04 367 TRP A C 1
ATOM 2740 O O . TRP A 1 357 ? 8.304 42.134 32.774 1.00 25.50 367 TRP A O 1
ATOM 2751 N N . MET A 1 358 ? 6.262 43.009 32.529 1.00 26.04 368 MET A N 1
ATOM 2752 C CA . MET A 1 358 ? 5.980 43.054 33.966 1.00 27.10 368 MET A CA 1
ATOM 2753 C C . MET A 1 358 ? 5.706 41.699 34.633 1.00 27.76 368 MET A C 1
ATOM 2754 O O . MET A 1 358 ? 5.063 40.815 34.044 1.00 26.59 368 MET A O 1
ATOM 2759 N N . ASP A 1 359 ? 6.192 41.566 35.870 1.00 26.96 369 ASP A N 1
ATOM 2760 C CA . ASP A 1 359 ? 6.041 40.344 36.665 1.00 26.27 369 ASP A CA 1
ATOM 2761 C C . ASP A 1 359 ? 5.022 40.479 37.801 1.00 25.61 369 ASP A C 1
ATOM 2762 O O . ASP A 1 359 ? 5.250 41.186 38.786 1.00 24.05 369 ASP A O 1
ATOM 2767 N N . LEU A 1 360 ? 3.907 39.773 37.657 1.00 24.58 370 LEU A N 1
ATOM 2768 C CA . LEU A 1 360 ? 2.859 39.785 38.658 1.00 24.38 370 LEU A CA 1
ATOM 2769 C C . LEU A 1 360 ? 2.730 38.411 39.298 1.00 26.04 370 LEU A C 1
ATOM 2770 O O . LEU A 1 360 ? 1.685 38.084 39.856 1.00 26.81 370 LEU A O 1
ATOM 2775 N N . ARG A 1 361 ? 3.788 37.605 39.222 1.00 25.77 371 ARG A N 1
ATOM 2776 C CA . ARG A 1 361 ? 3.749 36.266 39.804 1.00 25.41 371 ARG A CA 1
ATOM 2777 C C . ARG A 1 361 ? 3.291 36.277 41.259 1.00 26.62 371 ARG A C 1
ATOM 2778 O O . ARG A 1 361 ? 2.552 35.391 41.681 1.00 26.91 371 ARG A O 1
ATOM 2786 N N . PRO A 1 362 ? 3.724 37.280 42.046 1.00 28.47 372 PRO A N 1
ATOM 2787 C CA . PRO A 1 362 ? 3.308 37.339 43.450 1.00 29.11 372 PRO A CA 1
ATOM 2788 C C . PRO A 1 362 ? 1.825 37.638 43.645 1.00 30.11 372 PRO A C 1
ATOM 2789 O O . PRO A 1 362 ? 1.283 37.384 44.719 1.00 32.07 372 PRO A O 1
ATOM 2793 N N . LEU A 1 363 ? 1.165 38.170 42.619 1.00 29.69 373 LEU A N 1
ATOM 2794 C CA . LEU A 1 363 ? -0.264 38.458 42.729 1.00 27.99 373 LEU A CA 1
ATOM 2795 C C . LEU A 1 363 ? -1.111 37.255 42.335 1.00 28.99 373 LEU A C 1
ATOM 2796 O O . LEU A 1 363 ? -2.312 37.225 42.603 1.00 31.20 373 LEU A O 1
ATOM 2801 N N . LEU A 1 364 ? -0.489 36.271 41.693 1.00 28.47 374 LEU A N 1
ATOM 2802 C CA . LEU A 1 364 ? -1.193 35.063 41.285 1.00 28.89 374 LEU A CA 1
ATOM 2803 C C . LEU A 1 364 ? -1.557 34.280 42.545 1.00 30.52 374 LEU A C 1
ATOM 2804 O O . LEU A 1 364 ? -0.757 34.192 43.475 1.00 30.67 374 LEU A O 1
ATOM 2809 N N . ARG A 1 365 ? -2.763 33.720 42.584 1.00 32.92 375 ARG A N 1
ATOM 2810 C CA . ARG A 1 365 ? -3.198 32.941 43.742 1.00 33.81 375 ARG A CA 1
ATOM 2811 C C . ARG A 1 365 ? -2.459 31.609 43.719 1.00 35.77 375 ARG A C 1
ATOM 2812 O O . ARG A 1 365 ? -2.276 30.960 44.748 1.00 35.20 375 ARG A O 1
ATOM 2820 N N . GLU A 1 366 ? -2.032 31.218 42.523 1.00 38.84 376 GLU A N 1
ATOM 2821 C CA . GLU A 1 366 ? -1.287 29.980 42.317 1.00 41.47 376 GLU A CA 1
ATOM 2822 C C . GLU A 1 366 ? -0.402 30.139 41.100 1.00 41.85 376 GLU A C 1
ATOM 2823 O O . GLU A 1 366 ? -0.464 31.154 40.416 1.00 42.33 376 GLU A O 1
ATOM 2829 N N . SER A 1 367 ? 0.417 29.134 40.825 1.00 42.01 377 SER A N 1
ATOM 2830 C CA . SER A 1 367 ? 1.303 29.202 39.673 1.00 41.78 377 SER A CA 1
ATOM 2831 C C . SER A 1 367 ? 0.719 28.398 38.527 1.00 41.11 377 SER A C 1
ATOM 2832 O O . SER A 1 367 ? 1.350 27.485 37.996 1.00 41.91 377 SER A O 1
ATOM 2835 N N . THR A 1 368 ? -0.502 28.766 38.155 1.00 40.57 378 THR A N 1
ATOM 2836 C CA . THR A 1 368 ? -1.237 28.112 37.080 1.00 39.63 378 THR A CA 1
ATOM 2837 C C . THR A 1 368 ? -1.767 29.174 36.127 1.00 39.30 378 THR A C 1
ATOM 2838 O O . THR A 1 368 ? -1.990 30.314 36.529 1.00 39.27 378 THR A O 1
ATOM 2842 N N . PHE A 1 369 ? -1.980 28.799 34.870 1.00 39.37 379 PHE A N 1
ATOM 2843 C CA . PHE A 1 369 ? -2.498 29.741 33.888 1.00 40.32 379 PHE A CA 1
ATOM 2844 C C . PHE A 1 369 ? -3.925 30.170 34.218 1.00 40.61 379 PHE A C 1
ATOM 2845 O O . PHE A 1 369 ? -4.367 31.253 33.830 1.00 40.33 379 PHE A O 1
ATOM 2853 N N . ASP A 1 370 ? -4.632 29.321 34.951 1.00 40.67 380 ASP A N 1
ATOM 2854 C CA . ASP A 1 370 ? -5.997 29.612 35.354 1.00 41.53 380 ASP A CA 1
ATOM 2855 C C . ASP A 1 370 ? -5.941 30.860 36.207 1.00 39.73 380 ASP A C 1
ATOM 2856 O O . ASP A 1 370 ? -6.743 31.775 36.028 1.00 39.89 380 ASP A O 1
ATOM 2861 N N . SER A 1 371 ? -4.977 30.902 37.125 1.00 37.17 381 SER A N 1
ATOM 2862 C CA . SER A 1 371 ? -4.809 32.062 37.993 1.00 34.65 381 SER A CA 1
ATOM 2863 C C . SER A 1 371 ? -4.421 33.277 37.160 1.00 33.23 381 SER A C 1
ATOM 2864 O O . SER A 1 371 ? -4.949 34.364 37.374 1.00 32.83 381 SER A O 1
ATOM 2867 N N . GLU A 1 372 ? -3.504 33.084 36.210 1.00 31.43 382 GLU A N 1
ATOM 2868 C CA . GLU A 1 372 ? -3.059 34.168 35.336 1.00 30.16 382 GLU A CA 1
ATOM 2869 C C . GLU A 1 372 ? -4.240 34.777 34.598 1.00 31.20 382 GLU A C 1
ATOM 2870 O O . GLU A 1 372 ? -4.331 35.998 34.434 1.00 32.53 382 GLU A O 1
ATOM 2876 N N . MET A 1 373 ? -5.139 33.919 34.135 1.00 30.62 383 MET A N 1
ATOM 2877 C CA . MET A 1 373 ? -6.312 34.384 33.426 1.00 30.08 383 MET A CA 1
ATOM 2878 C C . MET A 1 373 ? -7.270 35.032 34.404 1.00 29.02 383 MET A C 1
ATOM 2879 O O . MET A 1 373 ? -7.954 35.996 34.064 1.00 27.93 383 MET A O 1
ATOM 2884 N N . SER A 1 374 ? -7.308 34.514 35.629 1.00 28.06 384 SER A N 1
ATOM 2885 C CA . SER A 1 374 ? -8.189 35.078 36.645 1.00 26.95 384 SER A CA 1
ATOM 2886 C C . SER A 1 374 ? -7.754 36.515 36.924 1.00 26.68 384 SER A C 1
ATOM 2887 O O . SER A 1 374 ? -8.546 37.455 36.797 1.00 26.19 384 SER A O 1
ATOM 2890 N N . LEU A 1 375 ? -6.485 36.673 37.294 1.00 26.10 385 LEU A N 1
ATOM 2891 C CA . LEU A 1 375 ? -5.914 37.991 37.574 1.00 25.28 385 LEU A CA 1
ATOM 2892 C C . LEU A 1 375 ? -6.099 38.946 36.407 1.00 23.98 385 LEU A C 1
ATOM 2893 O O . LEU A 1 375 ? -6.468 40.104 36.605 1.00 24.11 385 LEU A O 1
ATOM 2898 N N . TRP A 1 376 ? -5.836 38.456 35.196 1.00 22.83 386 TRP A N 1
ATOM 2899 C CA . TRP A 1 376 ? -5.962 39.275 34.003 1.00 21.69 386 TRP A CA 1
ATOM 2900 C C . TRP A 1 376 ? -7.366 39.866 33.904 1.00 22.23 386 TRP A C 1
ATOM 2901 O O . TRP A 1 376 ? -7.534 41.008 33.472 1.00 21.23 386 TRP A O 1
ATOM 2912 N N . ARG A 1 377 ? -8.375 39.100 34.315 1.00 22.60 387 ARG A N 1
ATOM 2913 C CA . ARG A 1 377 ? -9.748 39.591 34.250 1.00 23.88 387 ARG A CA 1
ATOM 2914 C C . ARG A 1 377 ? -9.964 40.786 35.168 1.00 23.43 387 ARG A C 1
ATOM 2915 O O . ARG A 1 377 ? -10.725 41.703 34.843 1.00 23.09 387 ARG A O 1
ATOM 2923 N N . VAL A 1 378 ? -9.297 40.768 36.317 1.00 21.52 388 VAL A N 1
ATOM 2924 C CA . VAL A 1 378 ? -9.405 41.857 37.264 1.00 19.94 388 VAL A CA 1
ATOM 2925 C C . VAL A 1 378 ? -8.798 43.110 36.653 1.00 21.00 388 VAL A C 1
ATOM 2926 O O . VAL A 1 378 ? -9.313 44.220 36.838 1.00 21.10 388 VAL A O 1
ATOM 2930 N N . ILE A 1 379 ? -7.707 42.931 35.909 1.00 20.34 389 ILE A N 1
ATOM 2931 C CA . ILE A 1 379 ? -7.030 44.059 35.290 1.00 19.61 389 ILE A CA 1
ATOM 2932 C C . ILE A 1 379 ? -7.815 44.661 34.140 1.00 21.51 389 ILE A C 1
ATOM 2933 O O . ILE A 1 379 ? -7.897 45.878 34.022 1.00 23.27 389 ILE A O 1
ATOM 2938 N N . ILE A 1 380 ? -8.403 43.831 33.288 1.00 23.06 390 ILE A N 1
ATOM 2939 C CA . ILE A 1 380 ? -9.156 44.390 32.174 1.00 25.00 390 ILE A CA 1
ATOM 2940 C C . ILE A 1 380 ? -10.530 44.910 32.595 1.00 26.78 390 ILE A C 1
ATOM 2941 O O . ILE A 1 380 ? -11.052 45.845 31.980 1.00 28.64 390 ILE A O 1
ATOM 2946 N N . ASN A 1 381 ? -11.111 44.331 33.643 1.00 27.70 391 ASN A N 1
ATOM 2947 C CA . ASN A 1 381 ? -12.433 44.765 34.087 1.00 29.48 391 ASN A CA 1
ATOM 2948 C C . ASN A 1 381 ? -12.472 45.684 35.305 1.00 29.75 391 ASN A C 1
ATOM 2949 O O . ASN A 1 381 ? -13.152 46.705 35.290 1.00 29.16 391 ASN A O 1
ATOM 2954 N N . ASP A 1 382 ? -11.749 45.323 36.356 1.00 30.09 392 ASP A N 1
ATOM 2955 C CA . ASP A 1 382 ? -11.764 46.113 37.579 1.00 30.45 392 ASP A CA 1
ATOM 2956 C C . ASP A 1 382 ? -10.697 47.196 37.691 1.00 30.42 392 ASP A C 1
ATOM 2957 O O . ASP A 1 382 ? -10.924 48.219 38.338 1.00 30.72 392 ASP A O 1
ATOM 2962 N N . VAL A 1 383 ? -9.533 46.975 37.086 1.00 29.64 393 VAL A N 1
ATOM 2963 C CA . VAL A 1 383 ? -8.475 47.975 37.140 1.00 27.84 393 VAL A CA 1
ATOM 2964 C C . VAL A 1 383 ? -8.555 48.763 35.831 1.00 28.12 393 VAL A C 1
ATOM 2965 O O . VAL A 1 383 ? -7.895 49.794 35.651 1.00 28.78 393 VAL A O 1
ATOM 2969 N N . LYS A 1 384 ? -9.392 48.253 34.934 1.00 26.97 394 LYS A N 1
ATOM 2970 C CA . LYS A 1 384 ? -9.658 48.848 33.631 1.00 28.80 394 LYS A CA 1
ATOM 2971 C C . LYS A 1 384 ? -8.478 49.309 32.766 1.00 29.31 394 LYS A C 1
ATOM 2972 O O . LYS A 1 384 ? -8.424 50.462 32.307 1.00 29.18 394 LYS A O 1
ATOM 2978 N N . LEU A 1 385 ? -7.545 48.392 32.534 1.00 27.91 395 LEU A N 1
ATOM 2979 C CA . LEU A 1 385 ? -6.389 48.657 31.693 1.00 26.30 395 LEU A CA 1
ATOM 2980 C C . LEU A 1 385 ? -6.321 47.447 30.790 1.00 26.21 395 LEU A C 1
ATOM 2981 O O . LEU A 1 385 ? -6.376 46.323 31.279 1.00 26.45 395 LEU A O 1
ATOM 2986 N N . ASN A 1 386 ? -6.217 47.650 29.483 1.00 26.12 396 ASN A N 1
ATOM 2987 C CA . ASN A 1 386 ? -6.119 46.505 28.591 1.00 25.02 396 ASN A CA 1
ATOM 2988 C C . ASN A 1 386 ? -4.655 46.124 28.425 1.00 24.01 396 ASN A C 1
ATOM 2989 O O . ASN A 1 386 ? -3.873 46.882 27.870 1.00 23.92 396 ASN A O 1
ATOM 2994 N N . VAL A 1 387 ? -4.296 44.950 28.934 1.00 24.23 397 VAL A N 1
ATOM 2995 C CA . VAL A 1 387 ? -2.928 44.440 28.867 1.00 22.99 397 VAL A CA 1
ATOM 2996 C C . VAL A 1 387 ? -2.924 43.008 28.322 1.00 23.90 397 VAL A C 1
ATOM 2997 O O . VAL A 1 387 ? -3.974 42.354 28.272 1.00 25.14 397 VAL A O 1
ATOM 3001 N N . SER A 1 388 ? -1.748 42.520 27.924 1.00 23.05 398 SER A N 1
ATOM 3002 C CA . SER A 1 388 ? -1.630 41.173 27.361 1.00 22.28 398 SER A CA 1
ATOM 3003 C C . SER A 1 388 ? -1.009 40.163 28.317 1.00 21.04 398 SER A C 1
ATOM 3004 O O . SER A 1 388 ? 0.008 40.431 28.946 1.00 22.05 398 SER A O 1
ATOM 3007 N N . PRO A 1 389 ? -1.625 38.983 28.443 1.00 19.89 399 PRO A N 1
ATOM 3008 C CA . PRO A 1 389 ? -1.071 37.972 29.346 1.00 19.23 399 PRO A CA 1
ATOM 3009 C C . PRO A 1 389 ? -0.027 37.042 28.706 1.00 18.66 399 PRO A C 1
ATOM 3010 O O . PRO A 1 389 ? -0.134 36.663 27.538 1.00 16.63 399 PRO A O 1
ATOM 3014 N N . GLY A 1 390 ? 0.976 36.679 29.497 1.00 18.29 400 GLY A N 1
ATOM 3015 C CA . GLY A 1 390 ? 2.036 35.808 29.029 1.00 18.86 400 GLY A CA 1
ATOM 3016 C C . GLY A 1 390 ? 1.591 34.641 28.172 1.00 19.97 400 GLY A C 1
ATOM 3017 O O . GLY A 1 390 ? 2.294 34.264 27.235 1.00 21.48 400 GLY A O 1
ATOM 3018 N N . SER A 1 391 ? 0.436 34.060 28.476 1.00 20.19 401 SER A N 1
ATOM 3019 C CA . SER A 1 391 ? -0.058 32.928 27.692 1.00 21.74 401 SER A CA 1
ATOM 3020 C C . SER A 1 391 ? -0.337 33.311 26.221 1.00 22.96 401 SER A C 1
ATOM 3021 O O . SER A 1 391 ? -0.216 32.472 25.316 1.00 22.75 401 SER A O 1
ATOM 3024 N N . SER A 1 392 ? -0.700 34.574 25.992 1.00 23.14 402 SER A N 1
ATOM 3025 C CA . SER A 1 392 ? -0.974 35.080 24.646 1.00 23.20 402 SER A CA 1
ATOM 3026 C C . SER A 1 392 ? 0.260 34.984 23.774 1.00 23.21 402 SER A C 1
ATOM 3027 O O . SER A 1 392 ? 0.165 34.877 22.546 1.00 23.21 402 SER A O 1
ATOM 3030 N N . PHE A 1 393 ? 1.422 35.042 24.421 1.00 22.53 403 PHE A N 1
ATOM 3031 C CA . PHE A 1 393 ? 2.693 34.971 23.722 1.00 21.32 403 PHE A CA 1
ATOM 3032 C C . PHE A 1 393 ? 3.325 33.608 23.857 1.00 19.35 403 PHE A C 1
ATOM 3033 O O . PHE A 1 393 ? 4.497 33.436 23.567 1.00 17.48 403 PHE A O 1
ATOM 3041 N N . GLU A 1 394 ? 2.533 32.640 24.292 1.00 19.87 404 GLU A N 1
ATOM 3042 C CA . GLU A 1 394 ? 3.014 31.280 24.470 1.00 21.22 404 GLU A CA 1
ATOM 3043 C C . GLU A 1 394 ? 4.070 31.224 25.570 1.00 21.21 404 GLU A C 1
ATOM 3044 O O . GLU A 1 394 ? 4.894 30.306 25.593 1.00 20.75 404 GLU A O 1
ATOM 3050 N N . CYS A 1 395 ? 4.067 32.215 26.459 1.00 21.04 405 CYS A N 1
ATOM 3051 C CA . CYS A 1 395 ? 5.010 32.196 27.564 1.00 21.15 405 CYS A CA 1
ATOM 3052 C C . CYS A 1 395 ? 4.665 30.890 28.238 1.00 22.64 405 CYS A C 1
ATOM 3053 O O . CYS A 1 395 ? 3.497 30.570 28.415 1.00 22.04 405 CYS A O 1
ATOM 3056 N N . GLN A 1 396 ? 5.676 30.125 28.603 1.00 25.96 406 GLN A N 1
ATOM 3057 C CA . GLN A 1 396 ? 5.420 28.840 29.215 1.00 27.83 406 GLN A CA 1
ATOM 3058 C C . GLN A 1 396 ? 5.318 28.909 30.756 1.00 27.09 406 GLN A C 1
ATOM 3059 O O . GLN A 1 396 ? 5.026 27.911 31.414 1.00 27.57 406 GLN A O 1
ATOM 3065 N N . GLU A 1 397 ? 5.515 30.095 31.330 1.00 25.99 407 GLU A N 1
ATOM 3066 C CA . GLU A 1 397 ? 5.378 30.253 32.780 1.00 26.52 407 GLU A CA 1
ATOM 3067 C C . GLU A 1 397 ? 4.406 31.400 33.083 1.00 25.63 407 GLU A C 1
ATOM 3068 O O . GLU A 1 397 ? 4.590 32.518 32.606 1.00 25.75 407 GLU A O 1
ATOM 3074 N N . PRO A 1 398 ? 3.362 31.133 33.889 1.00 24.46 408 PRO A N 1
ATOM 3075 C CA . PRO A 1 398 ? 2.327 32.099 34.273 1.00 24.11 408 PRO A CA 1
ATOM 3076 C C . PRO A 1 398 ? 2.815 33.291 35.066 1.00 24.46 408 PRO A C 1
ATOM 3077 O O . PRO A 1 398 ? 3.914 33.270 35.612 1.00 26.17 408 PRO A O 1
ATOM 3081 N N . GLY A 1 399 ? 1.989 34.333 35.126 1.00 23.73 409 GLY A N 1
ATOM 3082 C CA . GLY A 1 399 ? 2.341 35.511 35.900 1.00 22.75 409 GLY A CA 1
ATOM 3083 C C . GLY A 1 399 ? 2.950 36.721 35.210 1.00 21.76 409 GLY A C 1
ATOM 3084 O O . GLY A 1 399 ? 3.140 37.749 35.858 1.00 22.11 409 GLY A O 1
ATOM 3085 N N . TRP A 1 400 ? 3.275 36.622 33.926 1.00 19.38 410 TRP A N 1
ATOM 3086 C CA . TRP A 1 400 ? 3.855 37.760 33.226 1.00 17.76 410 TRP A CA 1
ATOM 3087 C C . TRP A 1 400 ? 2.842 38.472 32.332 1.00 17.74 410 TRP A C 1
ATOM 3088 O O . TRP A 1 400 ? 1.970 37.840 31.735 1.00 18.17 410 TRP A O 1
ATOM 3099 N N . PHE A 1 401 ? 2.953 39.794 32.256 1.00 17.32 411 PHE A N 1
ATOM 3100 C CA . PHE A 1 401 ? 2.061 40.601 31.420 1.00 16.98 411 PHE A CA 1
ATOM 3101 C C . PHE A 1 401 ? 2.860 41.644 30.634 1.00 18.30 411 PHE A C 1
ATOM 3102 O O . PHE A 1 401 ? 3.784 42.268 31.169 1.00 19.39 411 PHE A O 1
ATOM 3110 N N . ARG A 1 402 ? 2.515 41.830 29.366 1.00 17.96 412 ARG A N 1
ATOM 3111 C CA . ARG A 1 402 ? 3.190 42.838 28.566 1.00 17.84 412 ARG A CA 1
ATOM 3112 C C . ARG A 1 402 ? 2.339 44.089 28.729 1.00 17.87 412 ARG A C 1
ATOM 3113 O O . ARG A 1 402 ? 1.121 44.010 28.607 1.00 18.70 412 ARG A O 1
ATOM 3121 N N . VAL A 1 403 ? 2.968 45.225 29.030 1.00 18.17 413 VAL A N 1
ATOM 3122 C CA . VAL A 1 403 ? 2.243 46.494 29.194 1.00 17.43 413 VAL A CA 1
ATOM 3123 C C . VAL A 1 403 ? 2.858 47.582 28.313 1.00 18.06 413 VAL A C 1
ATOM 3124 O O . VAL A 1 403 ? 3.981 48.027 28.561 1.00 18.17 413 VAL A O 1
ATOM 3128 N N . CYS A 1 404 ? 2.112 48.010 27.300 1.00 18.45 414 CYS A N 1
ATOM 3129 C CA . CYS A 1 404 ? 2.567 49.019 26.353 1.00 20.06 414 CYS A CA 1
ATOM 3130 C C . CYS A 1 404 ? 2.425 50.460 26.841 1.00 23.49 414 CYS A C 1
ATOM 3131 O O . CYS A 1 404 ? 1.339 50.884 27.252 1.00 25.05 414 CYS A O 1
ATOM 3134 N N . PHE A 1 405 ? 3.522 51.218 26.754 1.00 25.36 415 PHE A N 1
ATOM 3135 C CA . PHE A 1 405 ? 3.563 52.607 27.215 1.00 26.44 415 PHE A CA 1
ATOM 3136 C C . PHE A 1 405 ? 3.972 53.679 26.196 1.00 27.57 415 PHE A C 1
ATOM 3137 O O . PHE A 1 405 ? 4.409 54.761 26.594 1.00 28.31 415 PHE A O 1
ATOM 3145 N N . ALA A 1 406 ? 3.825 53.411 24.902 1.00 27.48 416 ALA A N 1
ATOM 3146 C CA . ALA A 1 406 ? 4.233 54.392 23.892 1.00 28.09 416 ALA A CA 1
ATOM 3147 C C . ALA A 1 406 ? 3.104 54.978 23.053 1.00 28.76 416 ALA A C 1
ATOM 3148 O O . ALA A 1 406 ? 3.356 55.712 22.096 1.00 28.66 416 ALA A O 1
ATOM 3150 N N . ASN A 1 407 ? 1.865 54.669 23.412 1.00 30.40 417 ASN A N 1
ATOM 3151 C CA . ASN A 1 407 ? 0.718 55.154 22.656 1.00 31.76 417 ASN A CA 1
ATOM 3152 C C . ASN A 1 407 ? -0.113 56.237 23.343 1.00 32.06 417 ASN A C 1
ATOM 3153 O O . ASN A 1 407 ? -1.130 56.659 22.798 1.00 32.56 417 ASN A O 1
ATOM 3158 N N . MET A 1 408 ? 0.296 56.681 24.531 1.00 32.17 418 MET A N 1
ATOM 3159 C CA . MET A 1 408 ? -0.451 57.727 25.233 1.00 30.84 418 MET A CA 1
ATOM 3160 C C . MET A 1 408 ? 0.459 58.796 25.814 1.00 30.35 418 MET A C 1
ATOM 3161 O O . MET A 1 408 ? 1.684 58.655 25.789 1.00 29.55 418 MET A O 1
ATOM 3166 N N . ASP A 1 409 ? -0.149 59.859 26.343 1.00 30.47 419 ASP A N 1
ATOM 3167 C CA . ASP A 1 409 ? 0.598 60.969 26.946 1.00 30.35 419 ASP A CA 1
ATOM 3168 C C . ASP A 1 409 ? 0.898 60.784 28.445 1.00 28.88 419 ASP A C 1
ATOM 3169 O O . ASP A 1 409 ? 0.399 59.852 29.082 1.00 27.64 419 ASP A O 1
ATOM 3174 N N . ASP A 1 410 ? 1.715 61.680 28.996 1.00 28.67 420 ASP A N 1
ATOM 3175 C CA . ASP A 1 410 ? 2.115 61.618 30.405 1.00 28.93 420 ASP A CA 1
ATOM 3176 C C . ASP A 1 410 ? 0.987 61.490 31.425 1.00 27.84 420 ASP A C 1
ATOM 3177 O O . ASP A 1 410 ? 1.054 60.668 32.340 1.00 27.34 420 ASP A O 1
ATOM 3182 N N . GLY A 1 411 ? -0.035 62.324 31.274 1.00 27.75 421 GLY A N 1
ATOM 3183 C CA . GLY A 1 411 ? -1.162 62.298 32.190 1.00 27.77 421 GLY A CA 1
ATOM 3184 C C . GLY A 1 411 ? -1.818 60.937 32.260 1.00 27.61 421 GLY A C 1
ATOM 3185 O O . GLY A 1 411 ? -2.109 60.429 33.347 1.00 27.80 421 GLY A O 1
ATOM 3186 N N . THR A 1 412 ? -2.046 60.338 31.096 1.00 26.58 422 THR A N 1
ATOM 3187 C CA . THR A 1 412 ? -2.668 59.024 31.046 1.00 25.27 422 THR A CA 1
ATOM 3188 C C . THR A 1 412 ? -1.752 57.983 31.696 1.00 25.00 422 THR A C 1
ATOM 3189 O O . THR A 1 412 ? -2.225 57.120 32.433 1.00 25.33 422 THR A O 1
ATOM 3193 N N . VAL A 1 413 ? -0.448 58.063 31.439 1.00 24.33 423 VAL A N 1
ATOM 3194 C CA . VAL A 1 413 ? 0.492 57.113 32.045 1.00 25.11 423 VAL A CA 1
ATOM 3195 C C . VAL A 1 413 ? 0.432 57.174 33.570 1.00 25.71 423 VAL A C 1
ATOM 3196 O O . VAL A 1 413 ? 0.634 56.161 34.251 1.00 24.89 423 VAL A O 1
ATOM 3200 N N . ASP A 1 414 ? 0.151 58.365 34.101 1.00 26.64 424 ASP A N 1
ATOM 3201 C CA . ASP A 1 414 ? 0.055 58.544 35.547 1.00 27.18 424 ASP A CA 1
ATOM 3202 C C . ASP A 1 414 ? -1.263 58.023 36.131 1.00 25.69 424 ASP A C 1
ATOM 3203 O O . ASP A 1 414 ? -1.299 57.558 37.267 1.00 24.76 424 ASP A O 1
ATOM 3208 N N . ILE A 1 415 ? -2.343 58.090 35.364 1.00 24.10 425 ILE A N 1
ATOM 3209 C CA . ILE A 1 415 ? -3.610 57.585 35.862 1.00 24.70 425 ILE A CA 1
ATOM 3210 C C . ILE A 1 415 ? -3.505 56.067 36.011 1.00 25.13 425 ILE A C 1
ATOM 3211 O O . ILE A 1 415 ? -3.890 55.489 37.032 1.00 23.23 425 ILE A O 1
ATOM 3216 N N . ALA A 1 416 ? -2.972 55.426 34.981 1.00 26.03 426 ALA A N 1
ATOM 3217 C CA . ALA A 1 416 ? -2.792 53.985 34.996 1.00 26.52 426 ALA A CA 1
ATOM 3218 C C . ALA A 1 416 ? -1.964 53.593 36.222 1.00 27.05 426 ALA A C 1
ATOM 3219 O O . ALA A 1 416 ? -2.320 52.662 36.948 1.00 27.22 426 ALA A O 1
ATOM 3221 N N . LEU A 1 417 ? -0.861 54.306 36.451 1.00 27.18 427 LEU A N 1
ATOM 3222 C CA . LEU A 1 417 ? 0.002 54.022 37.598 1.00 27.03 427 LEU A CA 1
ATOM 3223 C C . LEU A 1 417 ? -0.764 54.098 38.924 1.00 26.89 427 LEU A C 1
ATOM 3224 O O . LEU A 1 417 ? -0.576 53.257 39.809 1.00 26.76 427 LEU A O 1
ATOM 3229 N N . ALA A 1 418 ? -1.626 55.103 39.058 1.00 25.72 428 ALA A N 1
ATOM 3230 C CA . ALA A 1 418 ? -2.419 55.265 40.268 1.00 25.19 428 ALA A CA 1
ATOM 3231 C C . ALA A 1 418 ? -3.365 54.085 40.397 1.00 25.28 428 ALA A C 1
ATOM 3232 O O . ALA A 1 418 ? -3.529 53.527 41.483 1.00 26.36 428 ALA A O 1
ATOM 3234 N N . ARG A 1 419 ? -3.986 53.715 39.279 1.00 25.08 429 ARG A N 1
ATOM 3235 C CA . ARG A 1 419 ? -4.919 52.597 39.243 1.00 24.70 429 ARG A CA 1
ATOM 3236 C C . ARG A 1 419 ? -4.238 51.325 39.726 1.00 26.43 429 ARG A C 1
ATOM 3237 O O . ARG A 1 419 ? -4.822 50.547 40.485 1.00 27.87 429 ARG A O 1
ATOM 3245 N N . ILE A 1 420 ? -3.005 51.115 39.273 1.00 26.20 430 ILE A N 1
ATOM 3246 C CA . ILE A 1 420 ? -2.229 49.953 39.669 1.00 26.65 430 ILE A CA 1
ATOM 3247 C C . ILE A 1 420 ? -1.795 50.099 41.114 1.00 28.38 430 ILE A C 1
ATOM 3248 O O . ILE A 1 420 ? -1.745 49.124 41.860 1.00 28.67 430 ILE A O 1
ATOM 3253 N N . ARG A 1 421 ? -1.471 51.322 41.506 1.00 30.92 431 ARG A N 1
ATOM 3254 C CA . ARG A 1 421 ? -1.054 51.577 42.874 1.00 33.44 431 ARG A CA 1
ATOM 3255 C C . ARG A 1 421 ? -2.234 51.246 43.791 1.00 34.17 431 ARG A C 1
ATOM 3256 O O . ARG A 1 421 ? -2.079 50.569 44.812 1.00 33.43 431 ARG A O 1
ATOM 3264 N N . ARG A 1 422 ? -3.414 51.723 43.398 1.00 34.65 432 ARG A N 1
ATOM 3265 C CA . ARG A 1 422 ? -4.648 51.501 44.140 1.00 35.28 432 ARG A CA 1
ATOM 3266 C C . ARG A 1 422 ? -4.890 50.002 44.308 1.00 35.14 432 ARG A C 1
ATOM 3267 O O . ARG A 1 422 ? -4.863 49.486 45.420 1.00 34.59 432 ARG A O 1
ATOM 3275 N N . PHE A 1 423 ? -5.102 49.311 43.192 1.00 36.08 433 PHE A N 1
ATOM 3276 C CA . PHE A 1 423 ? -5.344 47.864 43.167 1.00 36.60 433 PHE A CA 1
ATOM 3277 C C . PHE A 1 423 ? -4.364 47.050 44.019 1.00 37.27 433 PHE A C 1
ATOM 3278 O O . PHE A 1 423 ? -4.760 46.120 44.720 1.00 36.65 433 PHE A O 1
ATOM 3286 N N . VAL A 1 424 ? -3.084 47.398 43.953 1.00 39.33 434 VAL A N 1
ATOM 3287 C CA . VAL A 1 424 ? -2.066 46.691 44.720 1.00 40.81 434 VAL A CA 1
ATOM 3288 C C . VAL A 1 424 ? -2.256 46.940 46.214 1.00 42.13 434 VAL A C 1
ATOM 3289 O O . VAL A 1 424 ? -2.344 45.998 47.003 1.00 40.81 434 VAL A O 1
ATOM 3293 N N . GLY A 1 425 ? -2.320 48.211 46.598 1.00 43.63 435 GLY A N 1
ATOM 3294 C CA . GLY A 1 425 ? -2.504 48.537 47.997 1.00 46.37 435 GLY A CA 1
ATOM 3295 C C . GLY A 1 425 ? -3.659 47.736 48.556 1.00 48.87 435 GLY A C 1
ATOM 3296 O O . GLY A 1 425 ? -3.501 46.957 49.498 1.00 48.90 435 GLY A O 1
ATOM 3297 N N . VAL A 1 426 ? -4.823 47.921 47.948 1.00 51.14 436 VAL A N 1
ATOM 3298 C CA . VAL A 1 426 ? -6.044 47.239 48.356 1.00 53.31 436 VAL A CA 1
ATOM 3299 C C . VAL A 1 426 ? -5.987 45.748 48.025 1.00 54.80 436 VAL A C 1
ATOM 3300 O O . VAL A 1 426 ? -6.931 45.191 47.463 1.00 55.34 436 VAL A O 1
ATOM 3304 N N . GLU A 1 427 ? -4.879 45.107 48.383 1.00 56.59 437 GLU A N 1
ATOM 3305 C CA . GLU A 1 427 ? -4.690 43.686 48.119 1.00 58.63 437 GLU A CA 1
ATOM 3306 C C . GLU A 1 427 ? -3.623 43.086 49.019 1.00 60.03 437 GLU A C 1
ATOM 3307 O O . GLU A 1 427 ? -3.051 42.047 48.697 1.00 60.05 437 GLU A O 1
ATOM 3313 N N . LYS A 1 428 ? -3.347 43.750 50.137 1.00 62.03 438 LYS A N 1
ATOM 3314 C CA . LYS A 1 428 ? -2.358 43.257 51.086 1.00 63.80 438 LYS A CA 1
ATOM 3315 C C . LYS A 1 428 ? -2.230 44.170 52.297 1.00 64.65 438 LYS A C 1
ATOM 3316 O O . LYS A 1 428 ? -1.143 44.761 52.477 1.00 65.34 438 LYS A O 1
#

CATH classification: 3.90.1150.10 (+1 more: 3.40.640.10)

InterPro domains:
  IPR004838 Aminotransferases, class-I, pyridoxal-phosphate-binding site [PS00105] (275-288)
  IPR004839 Aminotransferase, class I/classII, large domain [PF00155] (49-430)
  IPR015421 Pyridoxal phosphate-dependent transferase, major domain [G3DSA:3.40.640.10] (71-324)
  IPR015422 Pyridoxal phosphate-dependent transferase, small domain [G3DSA:3.90.1150.10] (37-429)
  IPR015424 Pyridoxal phosphate-dependent transferase [SSF53383] (17-434)
  IPR050478 Ethylene and sulfur compound biosynthesis-related protein [PTHR43795] (12-433)

Sequence (419 aa):
ILSKLATNESPYFDGWKAYDSDPFHPLKNPNGVIQMGLAENQLCLDLIEDWIKRNPKGSICSSFKAIANFQDYHGLPEFRKAIAKFMEKTRGGRVRFDPERVVMAGGATGANETIIFCLADPGDAFLVPSPYYPAFNRDLRWRTGVQLIPIHCESSNNFKITSKAVKEAYENAQKSNIKVKGLILTNPSNPLGTTLDKDTLKSVLSFTNQHNIHLVCDEIYAATVFDTPQFVSIAEILDEQEMTYCNKDLVHIVYSLSKDMGLPGFRVGIIYSFNDDVVNCARKMSSFGLVSTQTQYFLAAMLSDEKFVDNFLRESAMRLGKRHKHFTNGLEVVGIKCLKNNAGLFCWMDLRPLLRESTFDSEMSLWRVIINDVKLNVSPGSSFECQEPGWFRVCFANMDDGTVDIALARIRRFVGVEK

Secondary structure (DSSP, 8-state):
---TTGGG---TTHHHHHHHHSB--SSSSTTSBEE-SS----SSHHHHHHHHHH-TTSSTT--HHHHHH---TT--HHHHHHHHHHHHHHTTT-S---TTS-EEEEHHHHHHHHHHHHH--TT-EEEEESS--TTHIIIIITTT--EEEEE---TTTTT---HHHHHHHHHHHHHTT--EEEEEEESS-TTT--PPPHHHHHHHHHHHHTTT-EEEEE-TTGGG--SSSPP--HHHHHTSGGGTTS-TTSEEEEEESTTTSS-GGG-EEEEEES-HHHHHHHHHHHTTSPPPHHHHHHHHHHTT-HHHHHHHHHHHHHHHHHHHHHHHHHHHHTT--B---SSSSEEEEE-GGG-SSSSHHHHHHHHHIIIIIS-EE-EEGGGGT-SSSSEEEEE-SSS-HHHHHHHHHHHHHHHHTT-

Foldseek 3Di:
DDDPLVVDDPDQCPLVVLCVVFPDDVPPRPVAFAEFADFFFDPCVVLVVVVCVVLCLLFCNVCNVVLQVDDALLFDPLLLVLVQVLVCVLQVVLFGADSSLKGWAQFLLRQQLLLLLVQDAQQAEEEEEPLADLCCCCSNDSVRNYYYFYQAADPPVDGAHDPCSVVVRVVVCVVVVHHYQYYEYEAVGPPAQAGHDLVSLVSRLCVCQVVVHAYEYEDAFSLFFQDDDHHDDVSNSCVDDVNVPGDQLRYKYKYGCCNNPRPNVQRTIIIRGSRPVSSVSSSVVCSVRGGRSRSSSSSSVQSVPVVSSVCSSVVNSNVSNVQVVVLQVLCCVLDWHWRDHGTGQWTWTFQVVVFPDFDVVSLVVVQCCCCPVLNYRWGFSVSSVNVTGGIIITGGRPDDDVSSVSSSVSVSVVSVVRD

Nearest PDB structures (foldseek):
  1iay-assembly1_A-2  TM=1.002E+00  e=3.834E-83  Solanum lycopersicum
  1iax-assembly1_B  TM=9.976E-01  e=2.735E-74  Solanum lycopersicum
  1m4n-assembly1_A-2  TM=9.782E-01  e=2.270E-56  Malus domestica
  3piu-assembly1_A-2  TM=9.751E-01  e=1.098E-55  Malus domestica
  7dlw-assembly2_D  TM=9.655E-01  e=1.545E-53  Arabidopsis thaliana